Protein AF-A0A835W9N2-F1 (afdb_monomer_lite)

Foldseek 3Di:
DVVVVVVVVVPPPVVLVVLLVVLVVVLVVVVVCVVVDVDDDPVNVVNVVSNVVSVVSVVVPDDDDDDDDDDDDDDDDDDDDDDDDDDDDDDDDDDDDDDDDDDDDDDDDDPVVVVVVVVVVVVVVLVVLVQWFKKKWWKWFQLAQFQWADDDPPTHHVVVLLLVLCCVLVVDHSVQFPKDWQDIAGRLATAATIMIMTIHRDDDPQVCVQVSSCVRGDVRMGGPGMDTFASPDDSHPQFQKWKKKFKAQADCDDDPVCVQQHHYDNAAFPLVLLQLLQVLLAAWFQLQQLAWQDDDPNHGPPDRSIWHWHDWDWDDDDCVVGNSMIMTMTMTRDAHHLRVQSSVQVSRCSRNVVDGSCVNVVSRVCRPVDQQPPPNGGHHGDGHDNSRMYRYHTHGDCCRGPRVVNPDSPDDVVVVVVVVVVPPPVPVDDDD

Radius of gyration: 30.52 Å; chains: 1; bounding box: 77×86×74 Å

Sequence (432 aa):
MGLYLASLQRQASLRATVYSNAANIIATGLLGRWLYGERTGPSWLLGVCCILAGLTLITLASPPAAVAAAAAPAVAAAAGATAPAPPQQQAAKGAGQEVAAVEPAGGKAGKADQAAISFSRETAEGLGRLGKLSYRLVLAYDGTDYCGWQLQPAAPTVQAQLEVALGKVMREDRGVLGVRAAGRTDSGVHARGQVVQFNCDRELPVDKLAYKLNAVLPPDIRVLAVRRTAPDFSVTCSPIGKTYHYNITNSEANDPLRHRYAHHVRKPLDLGAMRAAAAALVGTHDFTQFSNIGEEGGRPRKRNPVKTLRRVDVLELDPSAFPGGVRIEVEGNGFLYKMVRHIAGVLVAVGERKLPPSIVSEMLEVGNNAPPGRHGTYRGYNVAPARGLTLHEVQYDPRVDDPTVLLYPELRHDEFGRLLESIPDALRSDEE

Organism: Chlamydomonas incerta (NCBI:txid51695)

Structure (mmCIF, N/CA/C/O backbone):
data_AF-A0A835W9N2-F1
#
_entry.id   AF-A0A835W9N2-F1
#
loop_
_atom_site.group_PDB
_atom_site.id
_atom_site.type_symbol
_atom_site.label_atom_id
_atom_site.label_alt_id
_atom_site.label_comp_id
_atom_site.label_asym_id
_atom_site.label_entity_id
_atom_site.label_seq_id
_atom_site.pdbx_PDB_ins_code
_atom_site.Cartn_x
_atom_site.Cartn_y
_atom_site.Cartn_z
_atom_site.occupancy
_atom_site.B_iso_or_equiv
_atom_site.auth_seq_id
_atom_site.auth_comp_id
_atom_site.auth_asym_id
_atom_site.auth_atom_id
_atom_site.pdbx_PDB_model_num
ATOM 1 N N . MET A 1 1 ? -6.820 -59.904 -18.186 1.00 42.59 1 MET A N 1
ATOM 2 C CA . MET A 1 1 ? -7.902 -59.176 -18.893 1.00 42.59 1 MET A CA 1
ATOM 3 C C . MET A 1 1 ? -9.122 -58.910 -18.004 1.00 42.59 1 MET A C 1
ATOM 5 O O . MET A 1 1 ? -9.534 -57.762 -17.918 1.00 42.59 1 MET A O 1
ATOM 9 N N . GLY A 1 2 ? -9.645 -59.903 -17.267 1.00 41.69 2 GLY A N 1
ATOM 10 C CA . GLY A 1 2 ? -10.805 -59.723 -16.370 1.00 41.69 2 GLY A CA 1
ATOM 11 C C . GLY A 1 2 ? -10.631 -58.690 -15.241 1.00 41.69 2 GLY A C 1
ATOM 12 O O . GLY A 1 2 ? -11.535 -57.901 -15.004 1.00 41.69 2 GLY A O 1
ATOM 13 N N . LEU A 1 3 ? -9.452 -58.602 -14.611 1.00 40.75 3 LEU A N 1
ATOM 14 C CA . LEU A 1 3 ? -9.162 -57.589 -13.576 1.00 40.75 3 LEU A CA 1
ATOM 15 C C . LEU A 1 3 ? -9.020 -56.159 -14.136 1.00 40.75 3 LEU A C 1
ATOM 17 O O . LEU A 1 3 ? -9.368 -55.194 -13.462 1.00 40.75 3 LEU A O 1
ATOM 21 N N . TYR A 1 4 ? -8.577 -56.023 -15.390 1.00 41.25 4 TYR A N 1
ATOM 22 C CA . TYR A 1 4 ? -8.485 -54.736 -16.091 1.00 41.25 4 TYR A CA 1
ATOM 23 C C . TYR A 1 4 ? -9.875 -54.239 -16.521 1.00 41.25 4 TYR A C 1
ATOM 25 O O . TYR A 1 4 ? -10.209 -53.070 -16.355 1.00 41.25 4 TYR A O 1
ATOM 33 N N . LEU A 1 5 ? -10.740 -55.156 -16.970 1.00 43.47 5 LEU A N 1
ATOM 34 C CA . LEU A 1 5 ? -12.139 -54.855 -17.283 1.00 43.47 5 LEU A CA 1
ATOM 35 C C . LEU A 1 5 ? -12.973 -54.560 -16.019 1.00 43.47 5 LEU A C 1
ATOM 37 O O . LEU A 1 5 ? -13.797 -53.649 -16.041 1.00 43.47 5 LEU A O 1
ATOM 41 N N . ALA A 1 6 ? -12.699 -55.236 -14.897 1.00 41.97 6 ALA A N 1
ATOM 42 C CA . ALA A 1 6 ? -13.319 -54.944 -13.600 1.00 41.97 6 ALA A CA 1
ATOM 43 C C . ALA A 1 6 ? -12.850 -53.601 -12.996 1.00 41.97 6 ALA A C 1
ATOM 45 O O . ALA A 1 6 ? -13.641 -52.893 -12.370 1.00 41.97 6 ALA A O 1
ATOM 46 N N . SER A 1 7 ? -11.591 -53.207 -13.232 1.00 43.22 7 SER A N 1
ATOM 47 C CA . SER A 1 7 ? -11.072 -51.866 -12.915 1.00 43.22 7 SER A CA 1
ATOM 48 C C . SER A 1 7 ? -11.791 -50.778 -13.723 1.00 43.22 7 SER A C 1
ATOM 50 O O . SER A 1 7 ? -12.186 -49.759 -13.158 1.00 43.22 7 SER A O 1
ATOM 52 N N . LEU A 1 8 ? -12.056 -51.030 -15.009 1.00 41.19 8 LEU A N 1
ATOM 53 C CA . LEU A 1 8 ? -12.802 -50.118 -15.880 1.00 41.19 8 LEU A CA 1
ATOM 54 C C . LEU A 1 8 ? -14.301 -50.026 -15.539 1.00 41.19 8 LEU A C 1
ATOM 56 O O . LEU A 1 8 ? -14.914 -49.000 -15.826 1.00 41.19 8 LEU A O 1
ATOM 60 N N . GLN A 1 9 ? -14.895 -51.060 -14.930 1.00 43.09 9 GLN A N 1
ATOM 61 C CA . GLN A 1 9 ? -16.282 -51.032 -14.437 1.00 43.09 9 GLN A CA 1
ATOM 62 C C . GLN A 1 9 ? -16.434 -50.312 -13.086 1.00 43.09 9 GLN A C 1
ATOM 64 O O . GLN A 1 9 ? -17.483 -49.723 -12.842 1.00 43.09 9 GLN A O 1
ATOM 69 N N . ARG A 1 10 ? -15.404 -50.295 -12.224 1.00 45.44 10 ARG A N 1
ATOM 70 C CA . ARG A 1 10 ? -15.431 -49.560 -10.938 1.00 45.44 10 ARG A CA 1
ATOM 71 C C . ARG A 1 10 ? -15.167 -48.059 -11.057 1.00 45.44 10 ARG A C 1
ATOM 73 O O . ARG A 1 10 ? -15.317 -47.345 -10.072 1.00 45.44 10 ARG A O 1
ATOM 80 N N . GLN A 1 11 ? -14.789 -47.568 -12.233 1.00 50.09 11 GLN A N 1
ATOM 81 C CA . GLN A 1 11 ? -14.437 -46.164 -12.430 1.00 50.09 11 GLN A CA 1
ATOM 82 C C . GLN A 1 11 ? -15.368 -45.476 -13.429 1.00 50.09 11 GLN A C 1
ATOM 84 O O . GLN A 1 11 ? -14.948 -44.994 -14.483 1.00 50.09 11 GLN A O 1
ATOM 89 N N . ALA A 1 12 ? -16.649 -45.380 -13.067 1.00 45.03 12 ALA A N 1
ATOM 90 C CA . ALA A 1 12 ? -17.573 -44.451 -13.719 1.00 45.03 12 ALA A CA 1
ATOM 91 C C . ALA A 1 12 ? -17.005 -43.014 -13.723 1.00 45.03 12 ALA A C 1
ATOM 93 O O . ALA A 1 12 ? -17.150 -42.294 -14.709 1.00 45.03 12 ALA A O 1
ATOM 94 N N . SER A 1 13 ? -16.254 -42.653 -12.674 1.00 51.69 13 SER A N 1
ATOM 95 C CA . SER A 1 13 ? -15.539 -41.383 -12.557 1.00 51.69 13 SER A CA 1
ATOM 96 C C . SER A 1 13 ? -14.442 -41.204 -13.608 1.00 51.69 13 SER A C 1
ATOM 98 O O . SER A 1 13 ? -14.423 -40.162 -14.250 1.00 51.69 13 SER A O 1
ATOM 100 N N . LEU A 1 14 ? -13.580 -42.201 -13.876 1.00 46.69 14 LEU A N 1
ATOM 101 C CA . LEU A 1 14 ? -12.542 -42.034 -14.907 1.00 46.69 14 LEU A CA 1
ATOM 102 C C . LEU A 1 14 ? -13.123 -41.960 -16.316 1.00 46.69 14 LEU A C 1
ATOM 104 O O . LEU A 1 14 ? -12.617 -41.191 -17.127 1.00 46.69 14 LEU A O 1
ATOM 108 N N . ARG A 1 15 ? -14.192 -42.706 -16.619 1.00 47.44 15 ARG A N 1
ATOM 109 C CA . ARG A 1 15 ? -14.871 -42.568 -17.917 1.00 47.44 15 ARG A CA 1
ATOM 110 C C . ARG A 1 15 ? -15.453 -41.165 -18.069 1.00 47.44 15 ARG A C 1
ATOM 112 O O . ARG A 1 15 ? -15.205 -40.532 -19.088 1.00 47.44 15 ARG A O 1
ATOM 119 N N . ALA A 1 16 ? -16.140 -40.652 -17.049 1.00 53.06 16 ALA A N 1
ATOM 120 C CA . ALA A 1 16 ? -16.676 -39.292 -17.054 1.00 53.06 16 ALA A CA 1
ATOM 121 C C . ALA A 1 16 ? -15.571 -38.228 -17.195 1.00 53.06 16 ALA A C 1
ATOM 123 O O . ALA A 1 16 ? -15.717 -37.301 -17.987 1.00 53.06 16 ALA A O 1
ATOM 124 N N . THR A 1 17 ? -14.434 -38.390 -16.511 1.00 51.31 17 THR A N 1
ATOM 125 C CA . THR A 1 17 ? -13.286 -37.479 -16.632 1.00 51.31 17 THR A CA 1
ATOM 126 C C . THR A 1 17 ? -12.654 -37.531 -18.022 1.00 51.31 17 THR A C 1
ATOM 128 O O . THR A 1 17 ? -12.345 -36.489 -18.594 1.00 51.31 17 THR A O 1
ATOM 131 N N . VAL A 1 18 ? -12.494 -38.722 -18.606 1.00 54.16 18 VAL A N 1
ATOM 132 C CA . VAL A 1 18 ? -11.939 -38.879 -19.959 1.00 54.16 18 VAL A CA 1
ATOM 133 C C . VAL A 1 18 ? -12.882 -38.284 -21.009 1.00 54.16 18 VAL A C 1
ATOM 135 O O . VAL A 1 18 ? -12.422 -37.535 -21.869 1.00 54.16 18 VAL A O 1
ATOM 138 N N . TYR A 1 19 ? -14.192 -38.530 -20.911 1.00 51.34 19 TYR A N 1
ATOM 139 C CA . TYR A 1 19 ? -15.178 -37.934 -21.819 1.00 51.34 19 TYR A CA 1
ATOM 140 C C . TYR A 1 19 ? -15.285 -36.412 -21.650 1.00 51.34 19 TYR A C 1
ATOM 142 O O . TYR A 1 19 ? -15.344 -35.701 -22.650 1.00 51.34 19 TYR A O 1
ATOM 150 N N . SER A 1 20 ? -15.225 -35.895 -20.418 1.00 54.41 20 SER A N 1
ATOM 151 C CA . SER A 1 20 ? -15.213 -34.451 -20.146 1.00 54.41 20 SER A CA 1
ATOM 152 C C . SER A 1 20 ? -13.971 -33.772 -20.714 1.00 54.41 20 SER A C 1
ATOM 154 O O . SER A 1 20 ? -14.071 -32.692 -21.292 1.00 54.41 20 SER A O 1
ATOM 156 N N . ASN A 1 21 ? -12.798 -34.386 -20.562 1.00 53.28 21 ASN A N 1
ATOM 157 C CA . ASN A 1 21 ? -11.558 -33.820 -21.082 1.00 53.28 21 ASN A CA 1
ATOM 158 C C . ASN A 1 21 ? -11.539 -33.853 -22.613 1.00 53.28 21 ASN A C 1
ATOM 160 O O . ASN A 1 21 ? -11.163 -32.862 -23.233 1.00 53.28 21 ASN A O 1
ATOM 164 N N . ALA A 1 22 ? -12.015 -34.938 -23.232 1.00 56.91 22 ALA A N 1
ATOM 165 C CA . ALA A 1 22 ? -12.155 -35.017 -24.683 1.00 56.91 22 ALA A CA 1
ATOM 166 C C . ALA A 1 22 ? -13.145 -33.966 -25.224 1.00 56.91 22 ALA A C 1
ATOM 168 O O . ALA A 1 22 ? -12.832 -33.275 -26.193 1.00 56.91 22 ALA A O 1
ATOM 169 N N . ALA A 1 23 ? -14.295 -33.784 -24.565 1.00 55.50 23 ALA A N 1
ATOM 170 C CA . ALA A 1 23 ? -15.282 -32.769 -24.933 1.00 55.50 23 ALA A CA 1
ATOM 171 C C . ALA A 1 23 ? -14.724 -31.342 -24.797 1.00 55.50 23 ALA A C 1
ATOM 173 O O . ALA A 1 23 ? -14.894 -30.535 -25.709 1.00 55.50 23 ALA A O 1
ATOM 174 N N . ASN A 1 24 ? -13.989 -31.047 -23.718 1.00 57.00 24 ASN A N 1
ATOM 175 C CA . ASN A 1 24 ? -13.347 -29.746 -23.519 1.00 57.00 24 ASN A CA 1
ATOM 176 C C . ASN A 1 24 ? -12.262 -29.463 -24.565 1.00 57.00 24 ASN A C 1
ATOM 178 O O . ASN A 1 24 ? -12.167 -28.339 -25.055 1.00 57.00 24 ASN A O 1
ATOM 182 N N . ILE A 1 25 ? -11.469 -30.465 -24.955 1.00 59.12 25 ILE A N 1
ATOM 183 C CA . ILE A 1 25 ? -10.442 -30.311 -25.997 1.00 59.12 25 ILE A CA 1
ATOM 184 C C . ILE A 1 25 ? -11.090 -30.002 -27.353 1.00 59.12 25 ILE A C 1
ATOM 186 O O . ILE A 1 25 ? -10.661 -29.074 -28.040 1.00 59.12 25 ILE A O 1
ATOM 190 N N . ILE A 1 26 ? -12.157 -30.720 -27.717 1.00 59.38 26 ILE A N 1
ATOM 191 C CA . ILE A 1 26 ? -12.891 -30.489 -28.970 1.00 59.38 26 ILE A CA 1
ATOM 192 C C . ILE A 1 26 ? -13.556 -29.104 -28.960 1.00 59.38 26 ILE A C 1
ATOM 194 O O . ILE A 1 26 ? -13.438 -28.359 -29.932 1.00 59.38 26 ILE A O 1
ATOM 198 N N . ALA A 1 27 ? -14.189 -28.721 -27.848 1.00 55.53 27 ALA A N 1
ATOM 199 C CA . ALA A 1 27 ? -14.813 -27.412 -27.675 1.00 55.53 27 ALA A CA 1
ATOM 200 C C . ALA A 1 27 ? -13.804 -26.260 -27.782 1.00 55.53 27 ALA A C 1
ATOM 202 O O . ALA A 1 27 ? -14.057 -25.278 -28.477 1.00 55.53 27 ALA A O 1
ATOM 203 N N . THR A 1 28 ? -12.633 -26.403 -27.156 1.00 59.59 28 THR A N 1
ATOM 204 C CA . THR A 1 28 ? -11.566 -25.390 -27.206 1.00 59.59 28 THR A CA 1
ATOM 205 C C . THR A 1 28 ? -10.985 -25.275 -28.617 1.00 59.59 28 THR A C 1
ATOM 207 O O . THR A 1 28 ? -10.713 -24.172 -29.085 1.00 59.59 28 THR A O 1
ATOM 210 N N . GLY A 1 29 ? -10.862 -26.396 -29.339 1.00 62.28 29 GLY A N 1
ATOM 211 C CA . GLY A 1 29 ? -10.430 -26.409 -30.738 1.00 62.28 29 GLY A CA 1
ATOM 212 C C . GLY A 1 29 ? -11.422 -25.732 -31.692 1.00 62.28 29 GLY A C 1
ATOM 213 O O . GLY A 1 29 ? -11.007 -24.987 -32.579 1.00 62.28 29 GLY A O 1
ATOM 214 N N . LEU A 1 30 ? -12.727 -25.942 -31.495 1.00 59.47 30 LEU A N 1
ATOM 215 C CA . LEU A 1 30 ? -13.782 -25.296 -32.287 1.00 59.47 30 LEU A CA 1
ATOM 216 C C . LEU A 1 30 ? -13.914 -23.799 -31.963 1.00 59.47 30 LEU A C 1
ATOM 218 O O . LEU A 1 30 ? -14.073 -22.992 -32.878 1.00 59.47 30 LEU A O 1
ATOM 222 N N . LEU A 1 31 ? -13.777 -23.415 -30.688 1.00 55.16 31 LEU A N 1
ATOM 223 C CA . LEU A 1 31 ? -13.778 -22.014 -30.255 1.00 55.16 31 LEU A CA 1
ATOM 224 C C . LEU A 1 31 ? -12.550 -21.258 -30.782 1.00 55.16 31 LEU A C 1
ATOM 226 O O . LEU A 1 31 ? -12.673 -20.121 -31.231 1.00 55.16 31 LEU A O 1
ATOM 230 N N . GLY A 1 32 ? -11.381 -21.907 -30.796 1.00 54.41 32 GLY A N 1
ATOM 231 C CA . GLY A 1 32 ? -10.171 -21.372 -31.418 1.00 54.41 32 GLY A CA 1
ATOM 232 C C . GLY A 1 32 ? -10.357 -21.122 -32.916 1.00 54.41 32 GLY A C 1
ATOM 233 O O . GLY A 1 32 ? -10.083 -20.025 -33.389 1.00 54.41 32 GLY A O 1
ATOM 234 N N . ARG A 1 33 ? -10.905 -22.086 -33.668 1.00 58.56 33 ARG A N 1
ATOM 235 C CA . ARG A 1 33 ? -11.183 -21.901 -35.108 1.00 58.56 33 ARG A CA 1
ATOM 236 C C . ARG A 1 33 ? -12.171 -20.763 -35.391 1.00 58.56 33 ARG A C 1
ATOM 238 O O . ARG A 1 33 ? -12.000 -20.052 -36.377 1.00 58.56 33 ARG A O 1
ATOM 245 N N . TRP A 1 34 ? -13.150 -20.546 -34.509 1.00 54.38 34 TRP A N 1
ATOM 246 C CA . TRP A 1 34 ? -14.083 -19.418 -34.606 1.00 54.38 34 TRP A CA 1
ATOM 247 C C . TRP A 1 34 ? -13.412 -18.067 -34.307 1.00 54.38 34 TRP A C 1
ATOM 249 O O . TRP A 1 34 ? -13.552 -17.134 -35.096 1.00 54.38 34 TRP A O 1
ATOM 259 N N . LEU A 1 35 ? -12.630 -17.971 -33.222 1.00 49.16 35 LEU A N 1
ATOM 260 C CA . LEU A 1 35 ? -11.910 -16.745 -32.838 1.00 49.16 35 LEU A CA 1
ATOM 261 C C . LEU A 1 35 ? -10.845 -16.329 -33.864 1.00 49.16 35 LEU A C 1
ATOM 263 O O . LEU A 1 35 ? -10.569 -15.141 -34.005 1.00 49.16 35 LEU A O 1
ATOM 267 N N . TYR A 1 36 ? -10.275 -17.290 -34.598 1.00 53.25 36 TYR A N 1
ATOM 268 C CA . TYR A 1 36 ? -9.237 -17.054 -35.606 1.00 53.25 36 TYR A CA 1
ATOM 269 C C . TYR A 1 36 ? -9.745 -17.083 -37.063 1.00 53.25 36 TYR A C 1
ATOM 271 O O . TYR A 1 36 ? -8.944 -17.152 -37.991 1.00 53.25 36 TYR A O 1
ATOM 279 N N . GLY A 1 37 ? -11.060 -16.946 -37.281 1.00 50.47 37 GLY A N 1
ATOM 280 C CA . GLY A 1 37 ? -11.614 -16.503 -38.569 1.00 50.47 37 GLY A CA 1
ATOM 281 C C . GLY A 1 37 ? -12.065 -17.583 -39.560 1.00 50.47 37 GLY A C 1
ATOM 282 O O . GLY A 1 37 ? -12.486 -17.234 -40.665 1.00 50.47 37 GLY A O 1
ATOM 283 N N . GLU A 1 38 ? -12.074 -18.871 -39.200 1.00 55.03 38 GLU A N 1
ATOM 284 C CA . GLU A 1 38 ? -12.680 -19.912 -40.047 1.00 55.03 38 GLU A CA 1
ATOM 285 C C . GLU A 1 38 ? -14.218 -19.881 -39.902 1.00 55.03 38 GLU A C 1
ATOM 287 O O . GLU A 1 38 ? -14.816 -20.612 -39.111 1.00 55.03 38 GLU A O 1
ATOM 292 N N . ARG A 1 39 ? -14.898 -19.005 -40.657 1.00 55.22 39 ARG A N 1
ATOM 293 C CA . ARG A 1 39 ? -16.373 -18.944 -40.693 1.00 55.22 39 ARG A CA 1
ATOM 294 C C . ARG A 1 39 ? -16.957 -20.218 -41.310 1.00 55.22 39 ARG A C 1
ATOM 296 O O . ARG A 1 39 ? -17.025 -20.318 -42.531 1.00 55.22 39 ARG A O 1
ATOM 303 N N . THR A 1 40 ? -17.472 -21.145 -40.499 1.00 53.12 40 THR A N 1
ATOM 304 C CA . THR A 1 40 ? -18.333 -22.228 -41.011 1.00 53.12 40 THR A CA 1
ATOM 305 C C . THR A 1 40 ? -19.506 -22.580 -40.083 1.00 53.12 40 THR A C 1
ATOM 307 O O . THR A 1 40 ? -19.322 -23.102 -38.988 1.00 53.12 40 THR A O 1
ATOM 310 N N . GLY A 1 41 ? -20.722 -22.319 -40.588 1.00 60.88 41 GLY A N 1
ATOM 311 C CA . GLY A 1 41 ? -21.936 -23.140 -40.434 1.00 60.88 41 GLY A CA 1
ATOM 312 C C . GLY A 1 41 ? -22.543 -23.391 -39.037 1.00 60.88 41 GLY A C 1
ATOM 313 O O . GLY A 1 41 ? -21.978 -23.024 -38.011 1.00 60.88 41 GLY A O 1
ATOM 314 N N . PRO A 1 42 ? -23.713 -24.066 -38.974 1.00 56.12 42 PRO A N 1
ATOM 315 C CA . PRO A 1 42 ? -24.430 -24.406 -37.729 1.00 56.12 42 PRO A CA 1
ATOM 316 C C . PRO A 1 42 ? -23.659 -25.345 -36.773 1.00 56.12 42 PRO A C 1
ATOM 318 O O . PRO A 1 42 ? -24.151 -25.693 -35.702 1.00 56.12 42 PRO A O 1
ATOM 321 N N . SER A 1 43 ? -22.426 -25.719 -37.115 1.00 52.50 43 SER A N 1
ATOM 322 C CA . SER A 1 43 ? -21.473 -26.506 -36.325 1.00 52.50 43 SER A CA 1
ATOM 323 C C . SER A 1 43 ? -21.125 -25.906 -34.955 1.00 52.50 43 SER A C 1
ATOM 325 O O . SER A 1 43 ? -20.744 -26.652 -34.053 1.00 52.50 43 SER A O 1
ATOM 327 N N . TRP A 1 44 ? -21.285 -24.593 -34.751 1.00 57.69 44 TRP A N 1
ATOM 328 C CA . TRP A 1 44 ? -21.032 -23.964 -33.446 1.00 57.69 44 TRP A CA 1
ATOM 329 C C . TRP A 1 44 ? -22.085 -24.344 -32.388 1.00 57.69 44 TRP A C 1
ATOM 331 O O . TRP A 1 44 ? -21.736 -24.550 -31.225 1.00 57.69 44 TRP A O 1
ATOM 341 N N . LEU A 1 45 ? -23.350 -24.529 -32.793 1.00 57.09 45 LEU A N 1
ATOM 342 C CA . LEU A 1 45 ? -24.433 -24.980 -31.907 1.00 57.09 45 LEU A CA 1
ATOM 343 C C . LEU A 1 45 ? -24.172 -26.401 -31.398 1.00 57.09 45 LEU A C 1
ATOM 345 O O . LEU A 1 45 ? -24.373 -26.679 -30.220 1.00 57.09 45 LEU A O 1
ATOM 349 N N . LEU A 1 46 ? -23.631 -27.273 -32.254 1.00 57.41 46 LEU A N 1
ATOM 350 C CA . LEU A 1 46 ? -23.175 -28.612 -31.866 1.00 57.41 46 LEU A CA 1
ATOM 351 C C . LEU A 1 46 ? -22.062 -28.554 -30.810 1.00 57.41 46 LEU A C 1
ATOM 353 O O . LEU A 1 46 ? -22.099 -29.316 -29.846 1.00 57.41 46 LEU A O 1
ATOM 357 N N . GLY A 1 47 ? -21.115 -27.619 -30.938 1.00 55.91 47 GLY A N 1
ATOM 358 C CA . GLY A 1 47 ? -20.071 -27.394 -29.934 1.00 55.91 47 GLY A CA 1
ATOM 359 C C . GLY A 1 47 ? -20.635 -26.982 -28.570 1.00 55.91 47 GLY A C 1
ATOM 360 O O . GLY A 1 47 ? -20.264 -27.562 -27.550 1.00 55.91 47 GLY A O 1
ATOM 361 N N . VAL A 1 48 ? -21.583 -26.041 -28.546 1.00 57.72 48 VAL A N 1
ATOM 362 C CA . VAL A 1 48 ? -22.238 -25.576 -27.309 1.00 57.72 48 VAL A CA 1
ATOM 363 C C . VAL A 1 48 ? -23.090 -26.680 -26.671 1.00 57.72 48 VAL A C 1
ATOM 365 O O . VAL A 1 48 ? -23.009 -26.896 -25.461 1.00 57.72 48 VAL A O 1
ATOM 368 N N . CYS A 1 49 ? -23.848 -27.439 -27.468 1.00 59.38 49 CYS A N 1
ATOM 369 C CA . CYS A 1 49 ? -24.631 -28.573 -26.974 1.00 59.38 49 CYS A CA 1
ATOM 370 C C . CYS A 1 49 ? -23.746 -29.667 -26.353 1.00 59.38 49 CYS A C 1
ATOM 372 O O . CYS A 1 49 ? -24.108 -30.219 -25.314 1.00 59.38 49 CYS A O 1
ATOM 374 N N . CYS A 1 50 ? -22.567 -29.940 -26.922 1.00 54.28 50 CYS A N 1
ATOM 375 C CA . CYS A 1 50 ? -21.611 -30.899 -26.361 1.00 54.28 50 CYS A CA 1
ATOM 376 C C . CYS A 1 50 ? -21.035 -30.448 -25.006 1.00 54.28 50 CYS A C 1
ATOM 378 O O . CYS A 1 50 ? -20.863 -31.279 -24.114 1.00 54.28 50 CYS A O 1
ATOM 380 N N . ILE A 1 51 ? -20.783 -29.146 -24.818 1.00 56.53 51 ILE A N 1
ATOM 381 C CA . ILE A 1 51 ? -20.312 -28.586 -23.537 1.00 56.53 51 ILE A CA 1
ATOM 382 C C . ILE A 1 51 ? -21.395 -28.728 -22.461 1.00 56.53 51 ILE A C 1
ATOM 384 O O . ILE A 1 51 ? -21.125 -29.201 -21.355 1.00 56.53 51 ILE A O 1
ATOM 388 N N . LEU A 1 52 ? -22.636 -28.362 -22.795 1.00 56.78 52 LEU A N 1
ATOM 389 C CA . LEU A 1 52 ? -23.764 -28.430 -21.864 1.00 56.78 52 LEU A CA 1
ATOM 390 C C . LEU A 1 52 ? -24.105 -29.875 -21.474 1.00 56.78 52 LEU A C 1
ATOM 392 O O . LEU A 1 52 ? -24.360 -30.136 -20.297 1.00 56.78 52 LEU A O 1
ATOM 396 N N . ALA A 1 53 ? -24.033 -30.816 -22.421 1.00 55.59 53 ALA A N 1
ATOM 397 C CA . ALA A 1 53 ? -24.206 -32.247 -22.162 1.00 55.59 53 ALA A CA 1
ATOM 398 C C . ALA A 1 53 ? -23.079 -32.827 -21.282 1.00 55.59 53 ALA A C 1
ATOM 400 O O . ALA A 1 53 ? -23.333 -33.645 -20.396 1.00 55.59 53 ALA A O 1
ATOM 401 N N . GLY A 1 54 ? -21.835 -32.371 -21.473 1.00 53.25 54 GLY A N 1
ATOM 402 C CA . GLY A 1 54 ? -20.699 -32.750 -20.628 1.00 53.25 54 GLY A CA 1
ATOM 403 C C . GLY A 1 54 ? -20.857 -32.288 -19.175 1.00 53.25 54 GLY A C 1
ATOM 404 O O . GLY A 1 54 ? -20.658 -33.073 -18.250 1.00 53.25 54 GLY A O 1
ATOM 405 N N . LEU A 1 55 ? -21.292 -31.042 -18.963 1.00 52.28 55 LEU A N 1
ATOM 406 C CA . LEU A 1 55 ? -21.522 -30.467 -17.629 1.00 52.28 55 LEU A CA 1
ATOM 407 C C . LEU A 1 55 ? -22.677 -31.140 -16.868 1.00 52.28 55 LEU A C 1
ATOM 409 O O . LEU A 1 55 ? -22.580 -31.343 -15.653 1.00 52.28 55 LEU A O 1
ATOM 413 N N . THR A 1 56 ? -23.746 -31.534 -17.568 1.00 50.91 56 THR A N 1
ATOM 414 C CA . THR A 1 56 ? -24.882 -32.259 -16.964 1.00 50.91 56 THR A CA 1
ATOM 415 C C . THR A 1 56 ? -24.519 -33.690 -16.565 1.00 50.91 56 THR A C 1
ATOM 417 O O . THR A 1 56 ? -24.945 -34.168 -15.516 1.00 50.91 56 THR A O 1
ATOM 420 N N . LEU A 1 57 ? -23.663 -34.372 -17.332 1.00 50.94 57 LEU A N 1
ATOM 421 C CA . LEU A 1 57 ? -23.171 -35.706 -16.967 1.00 50.94 57 LEU A CA 1
ATOM 422 C C . LEU A 1 57 ? -22.236 -35.688 -15.742 1.00 50.94 57 LEU A C 1
ATOM 424 O O . LEU A 1 57 ? -22.276 -36.615 -14.936 1.00 50.94 57 LEU A O 1
ATOM 428 N N . ILE A 1 58 ? -21.432 -34.633 -15.556 1.00 52.00 58 ILE A N 1
ATOM 429 C CA . ILE A 1 58 ? -20.525 -34.480 -14.397 1.00 52.00 58 ILE A CA 1
ATOM 430 C C . ILE A 1 58 ? -21.304 -34.245 -13.097 1.00 52.00 58 ILE A C 1
ATOM 432 O O . ILE A 1 58 ? -20.961 -34.793 -12.046 1.00 52.00 58 ILE A O 1
ATOM 436 N N . THR A 1 59 ? -22.369 -33.448 -13.175 1.00 49.91 59 THR A N 1
ATOM 437 C CA . THR A 1 59 ? -23.234 -33.137 -12.029 1.00 49.91 59 THR A CA 1
ATOM 438 C C . THR A 1 59 ? -24.079 -34.336 -11.604 1.00 49.91 59 THR A C 1
ATOM 440 O O . THR A 1 59 ? -24.244 -34.557 -10.409 1.00 49.91 59 THR A O 1
ATOM 443 N N . LEU A 1 60 ? -24.530 -35.169 -12.547 1.00 49.75 60 LEU A N 1
ATOM 444 C CA . LEU A 1 60 ? -25.270 -36.402 -12.244 1.00 49.75 60 LEU A CA 1
ATOM 445 C C . LEU A 1 60 ? -24.379 -37.557 -11.742 1.00 49.75 60 LEU A C 1
ATOM 447 O O . LEU A 1 60 ? -24.884 -38.472 -11.094 1.00 49.75 60 LEU A O 1
ATOM 451 N N . ALA A 1 61 ? -23.069 -37.535 -12.018 1.00 46.94 61 ALA A N 1
ATOM 452 C CA . ALA A 1 61 ? -22.138 -38.613 -11.662 1.00 46.94 61 ALA A CA 1
ATOM 453 C C . ALA A 1 61 ? -21.401 -38.424 -10.316 1.00 46.94 61 ALA A C 1
ATOM 455 O O . ALA A 1 61 ? -20.625 -39.300 -9.925 1.00 46.94 61 ALA A O 1
ATOM 456 N N . SER A 1 62 ? -21.617 -37.313 -9.603 1.00 38.56 62 SER A N 1
ATOM 457 C CA . SER A 1 62 ? -20.901 -36.995 -8.355 1.00 38.56 62 SER A CA 1
ATOM 458 C C . SER A 1 62 ? -21.774 -37.269 -7.114 1.00 38.56 62 SER A C 1
ATOM 460 O O . SER A 1 62 ? -22.820 -36.638 -6.978 1.00 38.56 62 SER A O 1
ATOM 462 N N . PRO A 1 63 ? -21.392 -38.172 -6.183 1.00 36.84 63 PRO A N 1
ATOM 463 C CA . PRO A 1 63 ? -22.119 -38.356 -4.923 1.00 36.84 63 PRO A CA 1
ATOM 464 C C . PRO A 1 63 ? -21.782 -37.250 -3.895 1.00 36.84 63 PRO A C 1
ATOM 466 O O . PRO A 1 63 ? -20.695 -36.669 -3.962 1.00 36.84 63 PRO A O 1
ATOM 469 N N . PRO A 1 64 ? -22.677 -36.950 -2.927 1.00 38.62 64 PRO A N 1
ATOM 470 C CA . PRO A 1 64 ? -22.461 -35.889 -1.943 1.00 38.62 64 PRO A CA 1
ATOM 471 C C . PRO A 1 64 ? -21.358 -36.258 -0.934 1.00 38.62 64 PRO A C 1
ATOM 473 O O . PRO A 1 64 ? -21.227 -37.408 -0.518 1.00 38.62 64 PRO A O 1
ATOM 476 N N . ALA A 1 65 ? -20.549 -35.260 -0.566 1.00 42.25 65 ALA A N 1
ATOM 477 C CA . ALA A 1 65 ? -19.316 -35.395 0.209 1.00 42.25 65 ALA A CA 1
ATOM 478 C C . ALA A 1 65 ? -19.520 -35.876 1.661 1.00 42.25 65 ALA A C 1
ATOM 480 O O . ALA A 1 65 ? -20.453 -35.449 2.340 1.00 42.25 65 ALA A O 1
ATOM 481 N N . ALA A 1 66 ? -18.573 -36.679 2.165 1.00 29.02 66 ALA A N 1
ATOM 482 C CA . ALA A 1 66 ? -18.432 -37.007 3.584 1.00 29.02 66 ALA A CA 1
ATOM 483 C C . ALA A 1 66 ? -16.961 -36.939 4.049 1.00 29.02 66 ALA A C 1
ATOM 485 O O . ALA A 1 66 ? -16.033 -37.315 3.337 1.00 29.02 66 ALA A O 1
ATOM 486 N N . VAL A 1 67 ? -16.813 -36.418 5.264 1.00 38.03 67 VAL A N 1
ATOM 487 C CA . VAL A 1 67 ? -15.624 -36.062 6.058 1.00 38.03 67 VAL A CA 1
ATOM 488 C C . VAL A 1 67 ? -14.753 -37.272 6.442 1.00 38.03 67 VAL A C 1
ATOM 490 O O . VAL A 1 67 ? -15.312 -38.272 6.876 1.00 38.03 67 VAL A O 1
ATOM 493 N N . ALA A 1 68 ? -13.411 -37.150 6.415 1.00 27.92 68 ALA A N 1
ATOM 494 C CA . ALA A 1 68 ? -12.495 -37.836 7.353 1.00 27.92 68 ALA A CA 1
ATOM 495 C C . ALA A 1 68 ? -11.028 -37.355 7.242 1.00 27.92 68 ALA A C 1
ATOM 497 O O . ALA A 1 68 ? -10.500 -37.148 6.153 1.00 27.92 68 ALA A O 1
ATOM 498 N N . ALA A 1 69 ? -10.384 -37.217 8.402 1.00 31.88 69 ALA A N 1
ATOM 499 C CA . ALA A 1 69 ? -9.002 -36.801 8.636 1.00 31.88 69 ALA A CA 1
ATOM 500 C C . ALA A 1 69 ? -7.999 -37.977 8.649 1.00 31.88 69 ALA A C 1
ATOM 502 O O . ALA A 1 69 ? -8.364 -39.072 9.065 1.00 31.88 69 ALA A O 1
ATOM 503 N N . ALA A 1 70 ? -6.731 -37.721 8.291 1.00 27.42 70 ALA A N 1
ATOM 504 C CA . ALA A 1 70 ? -5.525 -38.476 8.698 1.00 27.42 70 ALA A CA 1
ATOM 505 C C . ALA A 1 70 ? -4.271 -37.690 8.233 1.00 27.42 70 ALA A C 1
ATOM 507 O O . ALA A 1 70 ? -4.125 -37.420 7.047 1.00 27.42 70 ALA A O 1
ATOM 508 N N . ALA A 1 71 ? -3.511 -37.048 9.127 1.00 26.53 71 ALA A N 1
ATOM 509 C CA . ALA A 1 71 ? -2.360 -37.576 9.881 1.00 26.53 71 ALA A CA 1
ATOM 510 C C . ALA A 1 71 ? -1.081 -37.798 9.034 1.00 26.53 71 ALA A C 1
ATOM 512 O O . ALA A 1 71 ? -1.013 -38.687 8.192 1.00 26.53 71 ALA A O 1
ATOM 513 N N . ALA A 1 72 ? -0.062 -36.974 9.308 1.00 25.72 72 ALA A N 1
ATOM 514 C CA . ALA A 1 72 ? 1.316 -37.087 8.817 1.00 25.72 72 ALA A CA 1
ATOM 515 C C . ALA A 1 72 ? 2.121 -38.166 9.576 1.00 25.72 72 ALA A C 1
ATOM 517 O O . ALA A 1 72 ? 1.696 -38.616 10.643 1.00 25.72 72 ALA A O 1
ATOM 518 N N . PRO A 1 73 ? 3.348 -38.476 9.113 1.00 31.00 73 PRO A N 1
ATOM 519 C CA . PRO A 1 73 ? 4.486 -38.253 10.007 1.00 31.00 73 PRO A CA 1
ATOM 520 C C . PRO A 1 73 ? 5.705 -37.589 9.344 1.00 31.00 73 PRO A C 1
ATOM 522 O O . PRO A 1 73 ? 5.893 -37.601 8.129 1.00 31.00 73 PRO A O 1
ATOM 525 N N . ALA A 1 74 ? 6.521 -36.995 10.216 1.00 25.86 74 ALA A N 1
ATOM 526 C CA . ALA A 1 74 ? 7.749 -36.255 9.955 1.00 25.86 74 ALA A CA 1
ATOM 527 C C . ALA A 1 74 ? 8.992 -37.166 9.889 1.00 25.86 74 ALA A C 1
ATOM 529 O O . ALA A 1 74 ? 8.996 -38.240 10.487 1.00 25.86 74 ALA A O 1
ATOM 530 N N . VAL A 1 75 ? 10.082 -36.677 9.279 1.00 26.64 75 VAL A N 1
ATOM 531 C CA . VAL A 1 75 ? 11.464 -37.131 9.538 1.00 26.64 75 VAL A CA 1
ATOM 532 C C . VAL A 1 75 ? 12.394 -35.913 9.588 1.00 26.64 75 VAL A C 1
ATOM 534 O O . VAL A 1 75 ? 12.220 -34.948 8.846 1.00 26.64 75 VAL A O 1
ATOM 537 N N . ALA A 1 76 ? 13.336 -35.965 10.529 1.00 26.70 76 ALA A N 1
ATOM 538 C CA . ALA A 1 76 ? 14.164 -34.883 11.036 1.00 26.70 76 ALA A CA 1
ATOM 539 C C . ALA A 1 76 ? 15.562 -34.752 10.388 1.00 26.70 76 ALA A C 1
ATOM 541 O O . ALA A 1 76 ? 16.097 -35.684 9.798 1.00 26.70 76 ALA A O 1
ATOM 542 N N . ALA A 1 77 ? 16.101 -33.545 10.589 1.00 25.89 77 ALA A N 1
ATOM 543 C CA . ALA A 1 77 ? 17.461 -32.991 10.547 1.00 25.89 77 ALA A CA 1
ATOM 544 C C . ALA A 1 77 ? 18.719 -33.880 10.391 1.00 25.89 77 ALA A C 1
ATOM 546 O O . ALA A 1 77 ? 18.884 -34.886 11.072 1.00 25.89 77 ALA A O 1
ATOM 547 N N . ALA A 1 78 ? 19.713 -33.318 9.683 1.00 24.95 78 ALA A N 1
ATOM 548 C CA . ALA A 1 78 ? 21.132 -33.331 10.067 1.00 24.95 78 ALA A CA 1
ATOM 549 C C . ALA A 1 78 ? 21.868 -32.109 9.469 1.00 24.95 78 ALA A C 1
ATOM 551 O O . ALA A 1 78 ? 21.515 -31.617 8.400 1.00 24.95 78 ALA A O 1
ATOM 552 N N . ALA A 1 79 ? 22.859 -31.602 10.204 1.00 24.55 79 ALA A N 1
ATOM 553 C CA . ALA A 1 79 ? 23.533 -30.318 10.030 1.00 24.55 79 ALA A CA 1
ATOM 554 C C . ALA A 1 79 ? 24.959 -30.435 9.451 1.00 24.55 79 ALA A C 1
ATOM 556 O O . ALA A 1 79 ? 25.609 -31.459 9.624 1.00 24.55 79 ALA A O 1
ATOM 557 N N . GLY A 1 80 ? 25.462 -29.312 8.914 1.00 22.55 80 GLY A N 1
ATOM 558 C CA . GLY A 1 80 ? 26.856 -28.865 9.069 1.00 22.55 80 GLY A CA 1
ATOM 559 C C . GLY A 1 80 ? 27.855 -29.195 7.952 1.00 22.55 80 GLY A C 1
ATOM 560 O O . GLY A 1 80 ? 28.202 -30.351 7.764 1.00 22.55 80 GLY A O 1
ATOM 561 N N . ALA A 1 81 ? 28.395 -28.159 7.292 1.00 2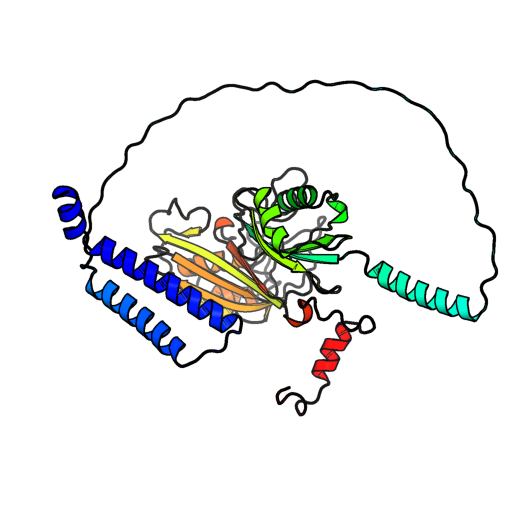5.34 81 ALA A N 1
ATOM 562 C CA . ALA A 1 81 ? 29.842 -27.915 7.140 1.00 25.34 81 ALA A CA 1
ATOM 563 C C . ALA A 1 81 ? 30.130 -26.681 6.254 1.00 25.34 81 ALA A C 1
ATOM 565 O O . ALA A 1 81 ? 29.408 -26.361 5.316 1.00 25.34 81 ALA A O 1
ATOM 566 N N . THR A 1 82 ? 31.198 -25.986 6.629 1.00 24.88 82 THR A N 1
ATOM 567 C CA . THR A 1 82 ? 31.723 -24.677 6.215 1.00 24.88 82 THR A CA 1
ATOM 568 C C . THR A 1 82 ? 32.484 -24.641 4.876 1.00 24.88 82 THR A C 1
ATOM 570 O O . THR A 1 82 ? 32.945 -25.660 4.376 1.00 24.88 82 THR A O 1
ATOM 573 N N . ALA A 1 83 ? 32.630 -23.415 4.350 1.00 26.59 83 ALA A N 1
ATOM 574 C CA . ALA A 1 83 ? 33.261 -22.994 3.087 1.00 26.59 83 ALA A CA 1
ATOM 575 C C . ALA A 1 83 ? 34.773 -23.293 2.935 1.00 26.59 83 ALA A C 1
ATOM 577 O O . ALA A 1 83 ? 35.448 -23.604 3.917 1.00 26.59 83 ALA A O 1
ATOM 578 N N . PRO A 1 84 ? 35.331 -23.074 1.722 1.00 26.98 84 PRO A N 1
ATOM 579 C CA . PRO A 1 84 ? 36.285 -21.962 1.585 1.00 26.98 84 PRO A CA 1
ATOM 580 C C . PRO A 1 84 ? 36.176 -21.136 0.279 1.00 26.98 84 PRO A C 1
ATOM 582 O O . PRO A 1 84 ? 35.556 -21.532 -0.705 1.00 26.98 84 PRO A O 1
ATOM 585 N N . ALA A 1 85 ? 36.790 -19.949 0.327 1.00 28.42 85 ALA A N 1
ATOM 586 C CA . ALA A 1 85 ? 36.832 -18.883 -0.680 1.00 28.42 85 ALA A CA 1
ATOM 587 C C . ALA A 1 85 ? 37.764 -19.164 -1.889 1.00 28.42 85 ALA A C 1
ATOM 589 O O . ALA A 1 85 ? 38.682 -19.976 -1.765 1.00 28.42 85 ALA A O 1
ATOM 590 N N . PRO A 1 86 ? 37.594 -18.460 -3.031 1.00 28.55 86 PRO A N 1
ATOM 591 C CA . PRO A 1 86 ? 38.489 -18.560 -4.185 1.00 28.55 86 PRO A CA 1
ATOM 592 C C . PRO A 1 86 ? 39.648 -17.532 -4.156 1.00 28.55 86 PRO A C 1
ATOM 594 O O . PRO A 1 86 ? 39.558 -16.516 -3.461 1.00 28.55 86 PRO A O 1
ATOM 597 N N . PRO A 1 87 ? 40.743 -17.784 -4.905 1.00 27.31 87 PRO A N 1
ATOM 598 C CA . PRO A 1 87 ? 42.012 -17.074 -4.764 1.00 27.31 87 PRO A CA 1
ATOM 599 C C . PRO A 1 87 ? 42.126 -15.787 -5.597 1.00 27.31 87 PRO A C 1
ATOM 601 O O . PRO A 1 87 ? 41.471 -15.601 -6.620 1.00 27.31 87 PRO A O 1
ATOM 604 N N . GLN A 1 88 ? 43.039 -14.926 -5.139 1.00 24.50 88 GLN A N 1
ATOM 605 C CA . GLN A 1 88 ? 43.560 -13.732 -5.806 1.00 24.50 88 GLN A CA 1
ATOM 606 C C . GLN A 1 88 ? 44.497 -14.090 -6.976 1.00 24.50 88 GLN A C 1
ATOM 608 O O . GLN A 1 88 ? 45.297 -15.018 -6.861 1.00 24.50 88 GLN A O 1
ATOM 613 N N . GLN A 1 89 ? 44.496 -13.278 -8.038 1.00 28.11 89 GLN A N 1
ATOM 614 C CA . GLN A 1 89 ? 45.607 -13.175 -8.993 1.00 28.11 89 GLN A CA 1
ATOM 615 C C . GLN A 1 89 ? 45.885 -11.707 -9.348 1.00 28.11 89 GLN A C 1
ATOM 617 O O . GLN A 1 89 ? 44.971 -10.910 -9.555 1.00 28.11 89 GLN A O 1
ATOM 622 N N . GLN A 1 90 ? 47.175 -11.370 -9.356 1.00 24.75 90 GLN A N 1
ATOM 623 C CA . GLN A 1 90 ? 47.754 -10.049 -9.587 1.00 24.75 90 GLN A CA 1
ATOM 624 C C . GLN A 1 90 ? 47.992 -9.747 -11.077 1.00 24.75 90 GLN A C 1
ATOM 626 O O . GLN A 1 90 ? 48.377 -10.618 -11.847 1.00 24.75 90 GLN A O 1
ATOM 631 N N . ALA A 1 91 ? 47.802 -8.463 -11.395 1.00 25.11 91 ALA A N 1
ATOM 632 C CA . ALA A 1 91 ? 48.506 -7.571 -12.325 1.00 25.11 91 ALA A CA 1
ATOM 633 C C . ALA A 1 91 ? 49.313 -8.122 -13.523 1.00 25.11 91 ALA A C 1
ATOM 635 O O . ALA A 1 91 ? 50.314 -8.816 -13.364 1.00 25.11 91 ALA A O 1
ATOM 636 N N . ALA A 1 92 ? 49.033 -7.548 -14.700 1.00 26.30 92 ALA A N 1
ATOM 637 C CA . ALA A 1 92 ? 50.030 -7.308 -15.742 1.00 26.30 92 ALA A CA 1
ATOM 638 C C . ALA A 1 92 ? 49.845 -5.902 -16.348 1.00 26.30 92 ALA A C 1
ATOM 640 O O . ALA A 1 92 ? 48.747 -5.511 -16.738 1.00 26.30 92 ALA A O 1
ATOM 641 N N . LYS A 1 93 ? 50.949 -5.145 -16.379 1.00 24.06 93 LYS A N 1
ATOM 642 C CA . LYS A 1 93 ? 51.131 -3.856 -17.061 1.00 24.06 93 LYS A CA 1
ATOM 643 C C . LYS A 1 93 ? 51.230 -4.071 -18.575 1.00 24.06 93 LYS A C 1
ATOM 645 O O . LYS A 1 93 ? 51.913 -4.992 -19.009 1.00 24.06 93 LYS A O 1
ATOM 650 N N . GLY A 1 94 ? 50.682 -3.141 -19.351 1.00 25.42 94 GLY A N 1
ATOM 651 C CA . GLY A 1 94 ? 50.963 -2.979 -20.776 1.00 25.42 94 GLY A CA 1
ATOM 652 C C . GLY A 1 94 ? 50.696 -1.536 -21.189 1.00 25.42 94 GLY A C 1
ATOM 653 O O . GLY A 1 94 ? 49.570 -1.064 -21.089 1.00 25.42 94 GLY A O 1
ATOM 654 N N . ALA A 1 95 ? 51.757 -0.829 -21.565 1.00 23.94 95 ALA A N 1
ATOM 655 C CA . ALA A 1 95 ? 51.741 0.532 -22.085 1.00 23.94 95 ALA A CA 1
ATOM 656 C C . ALA A 1 95 ? 51.488 0.529 -23.601 1.00 23.94 95 ALA A C 1
ATOM 658 O O . ALA A 1 95 ? 51.898 -0.418 -24.270 1.00 23.94 95 ALA A O 1
ATOM 659 N N . GLY A 1 96 ? 50.934 1.620 -24.143 1.00 22.61 96 GLY A N 1
ATOM 660 C CA . GLY A 1 96 ? 51.177 1.986 -25.542 1.00 22.61 96 GLY A CA 1
ATOM 661 C C . GLY A 1 96 ? 50.016 2.615 -26.314 1.00 22.61 96 GLY A C 1
ATOM 662 O O . GLY A 1 96 ? 49.136 1.908 -26.781 1.00 22.61 96 GLY A O 1
ATOM 663 N N . GLN A 1 97 ? 50.173 3.921 -26.551 1.00 24.59 97 GLN A N 1
ATOM 664 C CA . GLN A 1 97 ? 49.888 4.659 -27.793 1.00 24.59 97 GLN A CA 1
ATOM 665 C C . GLN A 1 97 ? 48.485 5.233 -28.063 1.00 24.59 97 GLN A C 1
ATOM 667 O O . GLN A 1 97 ? 47.556 4.567 -28.508 1.00 24.59 97 GLN A O 1
ATOM 672 N N . GLU A 1 98 ? 48.440 6.560 -27.892 1.00 24.22 98 GLU A N 1
ATOM 673 C CA . GLU A 1 98 ? 47.618 7.519 -28.633 1.00 24.22 98 GLU A CA 1
ATOM 674 C C . GLU A 1 98 ? 47.764 7.339 -30.149 1.00 24.22 98 GLU A C 1
ATOM 676 O O . GLU A 1 98 ? 48.875 7.195 -30.667 1.00 24.22 98 GLU A O 1
ATOM 681 N N . VAL A 1 99 ? 46.640 7.440 -30.864 1.00 26.08 99 VAL A N 1
ATOM 682 C CA . VAL A 1 99 ? 46.615 7.635 -32.315 1.00 26.08 99 VAL A CA 1
ATOM 683 C C . VAL A 1 99 ? 45.681 8.801 -32.630 1.00 26.08 99 VAL A C 1
ATOM 685 O O . VAL A 1 99 ? 44.575 8.901 -32.102 1.00 26.08 99 VAL A O 1
ATOM 688 N N . ALA A 1 100 ? 46.209 9.702 -33.451 1.00 24.95 100 ALA A N 1
ATOM 689 C CA . ALA A 1 100 ? 45.717 11.027 -33.777 1.00 24.95 100 ALA A CA 1
ATOM 690 C C . ALA A 1 100 ? 44.349 11.062 -34.480 1.00 24.95 100 ALA A C 1
ATOM 692 O O . ALA A 1 100 ? 43.988 10.175 -35.254 1.00 24.95 100 ALA A O 1
ATOM 693 N N . ALA A 1 101 ? 43.635 12.164 -34.243 1.00 24.05 101 ALA A N 1
ATOM 694 C CA . ALA A 1 101 ? 42.439 12.572 -34.964 1.00 24.05 101 ALA A CA 1
ATOM 695 C C . ALA A 1 101 ? 42.759 12.886 -36.436 1.00 24.05 101 ALA A C 1
ATOM 697 O O . ALA A 1 101 ? 43.693 13.628 -36.735 1.00 24.05 101 ALA A O 1
ATOM 698 N N . VAL A 1 102 ? 41.947 12.343 -37.343 1.00 26.00 102 VAL A N 1
ATOM 699 C CA . VAL A 1 102 ? 41.929 12.696 -38.765 1.00 26.00 102 VAL A CA 1
ATOM 700 C C . VAL A 1 102 ? 40.687 13.552 -39.004 1.00 26.00 102 VAL A C 1
ATOM 702 O O . VAL A 1 102 ? 39.564 13.079 -38.828 1.00 26.00 102 VAL A O 1
ATOM 705 N N . GLU A 1 103 ? 40.884 14.816 -39.375 1.00 26.59 103 GLU A N 1
ATOM 706 C CA . GLU A 1 103 ? 39.815 15.687 -39.873 1.00 26.59 103 GLU A CA 1
ATOM 707 C C . GLU A 1 103 ? 39.313 15.204 -41.244 1.00 26.59 103 GLU A C 1
ATOM 709 O O . GLU A 1 103 ? 40.136 14.896 -42.113 1.00 26.59 103 GLU A O 1
ATOM 714 N N . PRO A 1 104 ? 37.993 15.186 -41.512 1.00 28.75 104 PRO A N 1
ATOM 715 C CA . PRO A 1 104 ? 37.498 15.055 -42.868 1.00 28.75 104 PRO A CA 1
ATOM 716 C C . PRO A 1 104 ? 37.360 16.429 -43.538 1.00 28.75 104 PRO A C 1
ATOM 718 O O . PRO A 1 104 ? 36.838 17.395 -42.982 1.00 28.75 104 PRO A O 1
ATOM 721 N N . ALA A 1 105 ? 37.839 16.461 -44.778 1.00 26.98 105 ALA A N 1
ATOM 722 C CA . ALA A 1 105 ? 37.861 17.585 -45.696 1.00 26.98 105 ALA A CA 1
ATOM 723 C C . ALA A 1 105 ? 36.490 18.260 -45.898 1.00 26.98 105 ALA A C 1
ATOM 725 O O . ALA A 1 105 ? 35.460 17.608 -46.076 1.00 26.98 105 ALA A O 1
ATOM 726 N N . GLY A 1 106 ? 36.509 19.594 -45.932 1.00 30.28 106 GLY A N 1
ATOM 727 C CA . GLY A 1 106 ? 35.346 20.439 -46.176 1.00 30.28 106 GLY A CA 1
ATOM 728 C C . GLY A 1 106 ? 34.825 20.359 -47.612 1.00 30.28 106 GLY A C 1
ATOM 729 O O . GLY A 1 106 ? 35.474 20.818 -48.550 1.00 30.28 106 GLY A O 1
ATOM 730 N N . GLY A 1 107 ? 33.600 19.856 -47.763 1.00 31.72 107 GLY A N 1
ATOM 731 C CA . GLY A 1 107 ? 32.747 20.063 -48.933 1.00 31.72 107 GLY A CA 1
ATOM 732 C C . GLY A 1 107 ? 31.627 21.049 -48.591 1.00 31.72 107 GLY A C 1
ATOM 733 O O . GLY A 1 107 ? 30.891 20.850 -47.626 1.00 31.72 107 GLY A O 1
ATOM 734 N N . LYS A 1 108 ? 31.503 22.142 -49.352 1.00 33.66 108 LYS A N 1
ATOM 735 C CA . LYS A 1 108 ? 30.451 23.157 -49.167 1.00 33.66 108 LYS A CA 1
ATOM 736 C C . LYS A 1 108 ? 29.089 22.596 -49.601 1.00 33.66 108 LYS A C 1
ATOM 738 O O . LYS A 1 108 ? 28.815 22.528 -50.794 1.00 33.66 108 LYS A O 1
ATOM 743 N N . ALA A 1 109 ? 28.237 22.249 -48.638 1.00 36.12 109 ALA A N 1
ATOM 744 C CA . ALA A 1 109 ? 26.825 21.943 -48.869 1.00 36.12 109 ALA A CA 1
ATOM 745 C C . ALA A 1 109 ? 26.032 23.239 -49.146 1.00 36.12 109 ALA A C 1
ATOM 747 O O . ALA A 1 109 ? 26.191 24.238 -48.433 1.00 36.12 109 ALA A O 1
ATOM 748 N N . GLY A 1 110 ? 25.220 23.244 -50.207 1.00 38.88 110 GLY A N 1
ATOM 749 C CA . GLY A 1 110 ? 24.438 24.403 -50.653 1.00 38.88 110 GLY A CA 1
ATOM 750 C C . GLY A 1 110 ? 23.303 24.776 -49.691 1.00 38.88 110 GLY A C 1
ATOM 751 O O . GLY A 1 110 ? 22.902 23.984 -48.846 1.00 38.88 110 GLY A O 1
ATOM 752 N N . LYS A 1 111 ? 22.742 25.988 -49.826 1.00 38.19 111 LYS A N 1
ATOM 753 C CA . LYS A 1 111 ? 21.674 26.525 -48.949 1.00 38.19 111 LYS A CA 1
ATOM 754 C C . 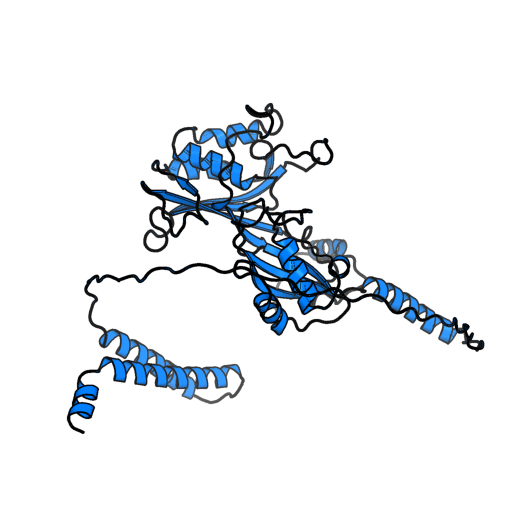LYS A 1 111 ? 20.441 25.609 -48.788 1.00 38.19 111 LYS A C 1
ATOM 756 O O . LYS A 1 111 ? 19.781 25.698 -47.761 1.00 38.19 111 LYS A O 1
ATOM 761 N N . ALA A 1 112 ? 20.147 24.739 -49.758 1.00 37.38 112 ALA A N 1
ATOM 762 C CA . ALA A 1 112 ? 19.070 23.746 -49.658 1.00 37.38 112 ALA A CA 1
ATOM 763 C C . ALA A 1 112 ? 19.450 22.538 -48.773 1.00 37.38 112 ALA A C 1
ATOM 765 O O . ALA A 1 112 ? 18.628 22.084 -47.981 1.00 37.38 112 ALA A O 1
ATOM 766 N N . ASP A 1 113 ? 20.711 22.093 -48.816 1.00 39.06 113 ASP A N 1
ATOM 767 C CA . ASP A 1 113 ? 21.238 21.059 -47.916 1.00 39.06 113 ASP A CA 1
ATOM 768 C C . ASP A 1 113 ? 21.386 21.581 -46.489 1.00 39.06 113 ASP A C 1
ATOM 770 O O . ASP A 1 113 ? 21.146 20.845 -45.544 1.00 39.06 113 ASP A O 1
ATOM 774 N N . GLN A 1 114 ? 21.720 22.861 -46.293 1.00 38.88 114 GLN A N 1
ATOM 775 C CA . GLN A 1 114 ? 21.797 23.442 -44.947 1.00 38.88 114 GLN A CA 1
ATOM 776 C C . GLN A 1 114 ? 20.433 23.503 -44.250 1.00 38.88 114 GLN A C 1
ATOM 778 O O . GLN A 1 114 ? 20.388 23.312 -43.039 1.00 38.88 114 GLN A O 1
ATOM 783 N N . ALA A 1 115 ? 19.340 23.699 -44.998 1.00 38.16 115 ALA A N 1
ATOM 784 C CA . ALA A 1 115 ? 17.975 23.661 -44.470 1.00 38.16 115 ALA A CA 1
ATOM 785 C C . ALA A 1 115 ? 17.495 22.223 -44.186 1.00 38.16 115 ALA A C 1
ATOM 787 O O . ALA A 1 115 ? 16.843 21.978 -43.175 1.00 38.16 115 ALA A O 1
ATOM 788 N N . ALA A 1 116 ? 17.863 21.250 -45.029 1.00 35.44 116 ALA A N 1
ATOM 789 C CA . ALA A 1 116 ? 17.583 19.833 -44.783 1.00 35.44 116 ALA A CA 1
ATOM 790 C C . ALA A 1 116 ? 18.418 19.270 -43.617 1.00 35.44 116 ALA A C 1
ATOM 792 O O . ALA A 1 116 ? 17.916 18.487 -42.811 1.00 35.44 116 ALA A O 1
ATOM 793 N N . ILE A 1 117 ? 19.671 19.715 -43.477 1.00 41.31 117 ILE A N 1
ATOM 794 C CA . ILE A 1 117 ? 20.560 19.387 -42.358 1.00 41.31 117 ILE A CA 1
ATOM 795 C C . ILE A 1 117 ? 20.085 20.088 -41.084 1.00 41.31 117 ILE A C 1
ATOM 797 O O . ILE A 1 117 ? 20.090 19.442 -40.045 1.00 41.31 117 ILE A O 1
ATOM 801 N N . SER A 1 118 ? 19.628 21.347 -41.123 1.00 35.94 118 SER A N 1
ATOM 802 C CA . SER A 1 118 ? 19.100 22.037 -39.935 1.00 35.94 118 SER A CA 1
ATOM 803 C C . SER A 1 118 ? 17.778 21.438 -39.464 1.00 35.94 118 SER A C 1
ATOM 805 O O . SER A 1 118 ? 17.646 21.177 -38.276 1.00 35.94 118 SER A O 1
ATOM 807 N N . PHE A 1 119 ? 16.861 21.106 -40.381 1.00 33.41 119 PHE A N 1
ATOM 808 C CA . PHE A 1 119 ? 15.606 20.419 -40.058 1.00 33.41 119 PHE A CA 1
ATOM 809 C C . PHE A 1 119 ? 15.872 19.013 -39.498 1.00 33.41 119 PHE A C 1
ATOM 811 O O . PHE A 1 119 ? 15.291 18.620 -38.491 1.00 33.41 119 PHE A O 1
ATOM 818 N N . SER A 1 120 ? 16.839 18.281 -40.063 1.00 46.00 120 SER A N 1
ATOM 819 C CA . SER A 1 120 ? 17.276 16.980 -39.532 1.00 46.00 120 SER A CA 1
ATOM 820 C C . SER A 1 120 ? 17.979 17.098 -38.178 1.00 46.00 120 SER A C 1
ATOM 822 O O . SER A 1 120 ? 17.867 16.187 -37.365 1.00 46.00 120 SER A O 1
ATOM 824 N N . ARG A 1 121 ? 18.685 18.203 -37.904 1.00 35.91 121 ARG A N 1
ATOM 825 C CA . ARG A 1 121 ? 19.391 18.439 -36.634 1.00 35.91 121 ARG A CA 1
ATOM 826 C C . ARG A 1 121 ? 18.444 18.880 -35.523 1.00 35.91 121 ARG A C 1
ATOM 828 O O . ARG A 1 121 ? 18.606 18.402 -34.414 1.00 35.91 121 ARG A O 1
ATOM 835 N N . GLU A 1 122 ? 17.426 19.683 -35.826 1.00 38.56 122 GLU A N 1
ATOM 836 C CA . GLU A 1 122 ? 16.338 20.033 -34.897 1.00 38.56 122 GLU A CA 1
ATOM 837 C C . GLU A 1 122 ? 15.453 18.820 -34.593 1.00 38.56 122 GLU A C 1
ATOM 839 O O . GLU A 1 122 ? 15.100 18.579 -33.441 1.00 38.56 122 GLU A O 1
ATOM 844 N N . THR A 1 123 ? 15.190 17.980 -35.600 1.00 44.75 123 THR A N 1
ATOM 845 C CA . THR A 1 123 ? 14.489 16.703 -35.412 1.00 44.75 123 THR A CA 1
ATOM 846 C C . THR A 1 123 ? 15.360 15.717 -34.624 1.00 44.75 123 THR A C 1
ATOM 848 O O . THR A 1 123 ? 14.855 15.042 -33.738 1.00 44.75 123 THR A O 1
ATOM 851 N N . ALA A 1 124 ? 16.678 15.674 -34.854 1.00 36.44 124 ALA A N 1
ATOM 852 C CA . ALA A 1 124 ? 17.626 14.855 -34.093 1.00 36.44 124 ALA A CA 1
ATOM 853 C C . ALA A 1 124 ? 17.913 15.386 -32.676 1.00 36.44 124 ALA A C 1
ATOM 855 O O . ALA A 1 124 ? 18.196 14.591 -31.789 1.00 36.44 124 ALA A O 1
ATOM 856 N N . GLU A 1 125 ? 17.811 16.691 -32.423 1.00 38.59 125 GLU A N 1
ATOM 857 C CA . GLU A 1 125 ? 17.874 17.290 -31.081 1.00 38.59 125 GLU A CA 1
ATOM 858 C C . GLU A 1 125 ? 16.540 17.113 -30.332 1.00 38.59 125 GLU A C 1
ATOM 860 O O . GLU A 1 125 ? 16.541 16.844 -29.126 1.00 38.59 125 GLU A O 1
ATOM 865 N N . GLY A 1 126 ? 15.406 17.130 -31.044 1.00 37.09 126 GLY A N 1
ATOM 866 C CA . GLY A 1 126 ? 14.094 16.699 -30.548 1.00 37.09 126 GLY A CA 1
ATOM 867 C C . GLY A 1 126 ? 14.043 15.199 -30.222 1.00 37.09 126 GLY A C 1
ATOM 868 O O . GLY A 1 126 ? 13.568 14.810 -29.155 1.00 37.09 126 GLY A O 1
ATOM 869 N N . LEU A 1 127 ? 14.641 14.352 -31.068 1.00 38.12 127 LEU A N 1
ATOM 870 C CA . LEU A 1 127 ? 14.867 12.917 -30.831 1.00 38.12 127 LEU A CA 1
ATOM 871 C C . LEU A 1 127 ? 15.977 12.636 -29.808 1.00 38.12 127 LEU A C 1
ATOM 873 O O . LEU A 1 127 ? 15.937 11.625 -29.114 1.00 38.12 127 LEU A O 1
ATOM 877 N N . GLY A 1 128 ? 16.924 13.551 -29.625 1.00 36.25 128 GLY A N 1
ATOM 878 C CA . GLY A 1 128 ? 17.928 13.491 -28.564 1.00 36.25 128 GLY A CA 1
ATOM 879 C C . GLY A 1 128 ? 17.306 13.657 -27.175 1.00 36.25 128 GLY A C 1
ATOM 880 O O . GLY A 1 128 ? 17.785 13.072 -26.204 1.00 36.25 128 GLY A O 1
ATOM 881 N N . ARG A 1 129 ? 16.174 14.371 -27.081 1.00 43.19 129 ARG A N 1
ATOM 882 C CA . ARG A 1 129 ? 15.306 14.393 -25.889 1.00 43.19 129 ARG A CA 1
ATOM 883 C C . ARG A 1 129 ? 14.414 13.150 -25.754 1.00 43.19 129 ARG A C 1
ATOM 885 O O . ARG A 1 129 ? 14.004 12.845 -24.638 1.00 43.19 129 ARG A O 1
ATOM 892 N N . LEU A 1 130 ? 14.198 12.389 -26.831 1.00 47.38 130 LEU A N 1
ATOM 893 C CA . LEU A 1 130 ? 13.578 11.048 -26.829 1.00 47.38 130 LEU A CA 1
ATOM 894 C C . LEU A 1 130 ? 14.556 9.930 -26.394 1.00 47.38 130 LEU A C 1
ATOM 896 O O . LEU A 1 130 ? 14.225 8.749 -26.481 1.00 47.38 130 LEU A O 1
ATOM 900 N N . GLY A 1 131 ? 15.750 10.287 -25.901 1.00 53.44 131 GLY A N 1
ATOM 901 C CA . GLY A 1 131 ? 16.917 9.407 -25.774 1.00 53.44 131 GLY A CA 1
ATOM 902 C C . GLY A 1 131 ? 16.809 8.187 -24.853 1.00 53.44 131 GLY A C 1
ATOM 903 O O . GLY A 1 131 ? 17.731 7.379 -24.854 1.00 53.44 131 GLY A O 1
ATOM 904 N N . LYS A 1 132 ? 15.719 8.000 -24.097 1.00 68.44 132 LYS A N 1
ATOM 905 C CA . LYS A 1 132 ? 15.458 6.740 -23.385 1.00 68.44 132 LYS A CA 1
ATOM 906 C C . LYS A 1 132 ? 13.995 6.340 -23.494 1.00 68.44 132 LYS A C 1
ATOM 908 O O . LYS A 1 132 ? 13.106 7.093 -23.101 1.00 68.44 132 LYS A O 1
ATOM 913 N N . LEU A 1 133 ? 13.751 5.117 -23.952 1.00 86.62 133 LEU A N 1
ATOM 914 C CA . LEU A 1 133 ? 12.437 4.494 -23.887 1.00 86.62 133 LEU A CA 1
ATOM 915 C C . LEU A 1 133 ? 12.085 4.219 -22.429 1.00 86.62 133 LEU A C 1
ATOM 917 O O . LEU A 1 133 ? 12.907 3.695 -21.675 1.00 86.62 133 LEU A O 1
ATOM 921 N N . SER A 1 134 ? 10.860 4.553 -22.036 1.00 89.50 134 SER A N 1
ATOM 922 C CA . SER A 1 134 ? 10.393 4.344 -20.672 1.00 89.50 134 SER A CA 1
ATOM 923 C C . SER A 1 134 ? 9.406 3.187 -20.596 1.00 89.50 134 SER A C 1
ATOM 925 O O . SER A 1 134 ? 8.583 2.964 -21.488 1.00 89.50 134 SER A O 1
ATOM 927 N N . TYR A 1 135 ? 9.531 2.415 -19.524 1.00 93.31 135 TYR A N 1
ATOM 928 C CA . TYR A 1 135 ? 8.741 1.222 -19.277 1.00 93.31 135 TYR A CA 1
ATOM 929 C C . TYR A 1 135 ? 8.221 1.254 -17.856 1.00 93.31 135 TYR A C 1
ATOM 931 O O . TYR A 1 135 ? 8.928 1.678 -16.938 1.00 93.31 135 TYR A O 1
ATOM 939 N N . ARG A 1 136 ? 7.013 0.726 -17.663 1.00 94.69 136 ARG A N 1
ATOM 940 C CA . ARG A 1 136 ? 6.451 0.471 -16.345 1.00 94.69 136 ARG A CA 1
ATOM 941 C C . ARG A 1 136 ? 6.305 -1.014 -16.063 1.00 94.69 136 ARG A C 1
ATOM 943 O O . ARG A 1 136 ? 5.953 -1.809 -16.933 1.00 94.69 136 ARG A O 1
ATOM 950 N N . LEU A 1 137 ? 6.544 -1.360 -14.810 1.00 97.31 137 LEU A N 1
ATOM 951 C CA . LEU A 1 137 ? 6.327 -2.666 -14.215 1.00 97.31 137 LEU A CA 1
ATOM 952 C C . LEU A 1 137 ? 5.196 -2.551 -13.198 1.00 97.31 137 LEU A C 1
ATOM 954 O O . LEU A 1 137 ? 5.168 -1.598 -12.420 1.00 97.31 137 LEU A O 1
ATOM 958 N N . VAL A 1 138 ? 4.316 -3.546 -13.158 1.00 98.00 138 VAL A N 1
ATOM 959 C CA . VAL A 1 138 ? 3.443 -3.789 -12.004 1.00 98.00 138 VAL 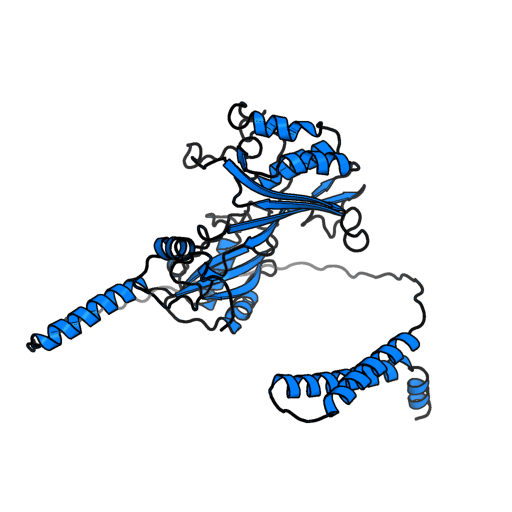A CA 1
ATOM 960 C C . VAL A 1 138 ? 4.100 -4.869 -11.156 1.00 98.00 138 VAL A C 1
ATOM 962 O O . VAL A 1 138 ? 4.381 -5.957 -11.656 1.00 98.00 138 VAL A O 1
ATOM 965 N N . LEU A 1 139 ? 4.362 -4.568 -9.889 1.00 98.25 139 LEU A N 1
ATOM 966 C CA . LEU A 1 139 ? 5.035 -5.445 -8.943 1.00 98.25 139 LEU A CA 1
ATOM 967 C C . LEU A 1 139 ? 4.104 -5.871 -7.811 1.00 98.25 139 LEU A C 1
ATOM 969 O O . LEU A 1 139 ? 3.380 -5.054 -7.234 1.00 98.25 139 LEU A O 1
ATOM 973 N N . ALA A 1 140 ? 4.236 -7.134 -7.425 1.00 98.69 140 ALA A N 1
ATOM 974 C CA . ALA A 1 140 ? 3.803 -7.637 -6.133 1.00 98.69 140 ALA A CA 1
ATOM 975 C C . ALA A 1 140 ? 5.025 -8.022 -5.301 1.00 98.69 140 ALA A C 1
ATOM 977 O O . ALA A 1 140 ? 5.993 -8.564 -5.837 1.00 98.69 140 ALA A O 1
ATOM 978 N N . TYR A 1 141 ? 4.979 -7.758 -3.998 1.00 98.75 141 TYR A N 1
ATOM 979 C CA . TYR A 1 141 ? 6.009 -8.213 -3.080 1.00 98.75 141 TYR A CA 1
ATOM 980 C C . TYR A 1 141 ? 5.510 -8.451 -1.658 1.00 98.75 141 TYR A C 1
ATOM 982 O O . TYR A 1 141 ? 4.660 -7.717 -1.144 1.00 98.75 141 TYR A O 1
ATOM 990 N N . ASP A 1 142 ? 6.108 -9.448 -1.009 1.00 98.44 142 ASP A N 1
ATOM 991 C CA . ASP A 1 142 ? 6.064 -9.611 0.438 1.00 98.44 142 ASP A CA 1
ATOM 992 C C . ASP A 1 142 ? 7.130 -8.705 1.074 1.00 98.44 142 ASP A C 1
ATOM 994 O O . ASP A 1 142 ? 8.325 -8.949 0.959 1.00 98.44 142 ASP A O 1
ATOM 998 N N . GLY A 1 143 ? 6.696 -7.630 1.736 1.00 98.06 143 GLY A N 1
ATOM 999 C CA . GLY A 1 143 ? 7.597 -6.658 2.352 1.00 98.06 143 GLY A CA 1
ATOM 1000 C C . GLY A 1 143 ? 8.203 -7.077 3.692 1.00 98.06 143 GLY A C 1
ATOM 1001 O O . GLY A 1 143 ? 8.944 -6.275 4.258 1.00 98.06 143 GLY A O 1
ATOM 1002 N N . THR A 1 144 ? 7.883 -8.264 4.226 1.00 97.94 144 THR A N 1
ATOM 1003 C CA . THR A 1 144 ? 8.262 -8.669 5.595 1.00 97.94 144 THR A CA 1
ATOM 1004 C C . THR A 1 144 ? 9.769 -8.571 5.845 1.00 97.94 144 THR A C 1
ATOM 1006 O O . THR A 1 144 ? 10.180 -8.008 6.857 1.00 97.94 144 THR A O 1
ATOM 1009 N N . ASP A 1 145 ? 10.579 -9.072 4.910 1.00 97.44 145 ASP A N 1
ATOM 1010 C CA . ASP A 1 145 ? 12.035 -9.202 5.070 1.00 97.44 145 ASP A CA 1
ATOM 1011 C C . ASP A 1 145 ? 12.801 -7.992 4.495 1.00 97.44 145 ASP A C 1
ATOM 1013 O O . ASP A 1 145 ? 14.021 -8.023 4.322 1.00 97.44 145 ASP A O 1
ATOM 1017 N N . TYR A 1 146 ? 12.084 -6.897 4.213 1.00 98.06 146 TYR A N 1
ATOM 1018 C CA . TYR A 1 146 ? 12.621 -5.690 3.594 1.00 98.06 146 TYR A CA 1
ATOM 1019 C C . TYR A 1 146 ? 12.443 -4.454 4.480 1.00 98.06 146 TYR A C 1
ATOM 1021 O O . TYR A 1 146 ? 11.384 -4.191 5.058 1.00 98.06 146 TYR A O 1
ATOM 1029 N N . CYS A 1 147 ? 13.453 -3.588 4.476 1.00 97.12 147 CYS A N 1
ATOM 1030 C CA . CYS A 1 147 ? 13.437 -2.259 5.088 1.00 97.12 147 CYS A CA 1
ATOM 1031 C C . CYS A 1 147 ? 12.701 -1.216 4.220 1.00 97.12 147 CYS A C 1
ATOM 1033 O O . CYS A 1 147 ? 13.076 -0.042 4.159 1.00 97.12 147 CYS A O 1
ATOM 1035 N N . GLY A 1 148 ? 11.638 -1.665 3.551 1.00 96.50 148 GLY A N 1
ATOM 1036 C CA . GLY A 1 148 ? 10.762 -0.873 2.703 1.00 96.50 148 GLY A CA 1
ATOM 1037 C C . GLY A 1 148 ? 11.182 -0.860 1.237 1.00 96.50 148 GLY A C 1
ATOM 1038 O O . GLY A 1 148 ? 12.023 -1.636 0.777 1.00 96.50 148 GLY A O 1
ATOM 1039 N N . TRP A 1 149 ? 10.552 0.042 0.487 1.00 97.19 149 TRP A N 1
ATOM 1040 C CA . TRP A 1 149 ? 10.827 0.209 -0.937 1.00 97.19 149 TRP A CA 1
ATOM 1041 C C . TRP A 1 149 ? 12.214 0.811 -1.195 1.00 97.19 149 TRP A C 1
ATOM 1043 O O . TRP A 1 149 ? 12.993 0.256 -1.960 1.00 97.19 149 TRP A O 1
ATOM 1053 N N . GLN A 1 150 ? 12.485 1.973 -0.590 1.00 95.88 150 GLN A N 1
ATOM 1054 C CA . GLN A 1 150 ? 13.563 2.879 -0.994 1.00 95.88 150 GLN A CA 1
ATOM 1055 C C . GLN A 1 150 ? 14.940 2.308 -0.664 1.00 95.88 150 GLN A C 1
ATOM 1057 O O . GLN A 1 150 ? 15.180 1.965 0.491 1.00 95.88 150 GLN A O 1
ATOM 1062 N N . LEU A 1 151 ? 15.847 2.331 -1.645 1.00 93.25 151 LEU A N 1
ATOM 1063 C CA . LEU A 1 151 ? 17.253 1.955 -1.483 1.00 93.25 151 LEU A CA 1
ATOM 1064 C C . LEU A 1 151 ? 17.906 2.650 -0.275 1.00 93.25 151 LEU A C 1
ATOM 1066 O O . LEU A 1 151 ? 17.804 3.871 -0.125 1.00 93.25 151 LEU A O 1
ATOM 1070 N N . GLN A 1 152 ? 18.624 1.872 0.538 1.00 89.62 152 GLN A N 1
ATOM 1071 C CA . GLN A 1 152 ? 19.387 2.332 1.701 1.00 89.62 152 GLN A CA 1
ATOM 1072 C C . GLN A 1 152 ? 20.782 1.673 1.719 1.00 89.62 152 GLN A C 1
ATOM 1074 O O . GLN A 1 152 ? 20.889 0.520 1.301 1.00 89.62 152 GLN A O 1
ATOM 1079 N N . PRO A 1 153 ? 21.843 2.347 2.211 1.00 80.25 153 PRO A N 1
ATOM 1080 C CA . PRO A 1 153 ? 23.236 1.897 2.059 1.00 80.25 153 PRO A CA 1
ATOM 1081 C C . PRO A 1 153 ? 23.630 0.546 2.689 1.00 80.25 153 PRO A C 1
ATOM 1083 O O . PRO A 1 153 ? 24.727 0.073 2.418 1.00 80.25 153 PRO A O 1
ATOM 1086 N N . ALA A 1 154 ? 22.787 -0.086 3.510 1.00 85.44 154 ALA A N 1
ATOM 1087 C CA . ALA A 1 154 ? 23.125 -1.344 4.192 1.00 85.44 154 ALA A CA 1
ATOM 1088 C C . ALA A 1 154 ? 21.899 -2.205 4.560 1.00 85.44 154 ALA A C 1
ATOM 1090 O O . ALA A 1 154 ? 21.979 -3.042 5.455 1.00 85.44 154 ALA A O 1
ATOM 1091 N N . ALA A 1 155 ? 20.751 -1.983 3.913 1.00 91.88 155 ALA A N 1
ATOM 1092 C CA . ALA A 1 155 ? 19.503 -2.656 4.265 1.00 91.88 155 ALA A CA 1
ATOM 1093 C C . ALA A 1 155 ? 18.873 -3.351 3.047 1.00 91.88 155 ALA A C 1
ATOM 1095 O O . ALA A 1 155 ? 18.903 -2.787 1.945 1.00 91.88 155 ALA A O 1
ATOM 1096 N N . PRO A 1 156 ? 18.274 -4.546 3.214 1.00 95.31 156 PRO A N 1
ATOM 1097 C CA . PRO A 1 156 ? 17.536 -5.192 2.138 1.00 95.31 156 PRO A CA 1
ATOM 1098 C C . PRO A 1 156 ? 16.322 -4.331 1.786 1.00 95.31 156 PRO A C 1
ATOM 1100 O O . PRO A 1 156 ? 15.496 -4.020 2.640 1.00 95.31 156 PRO A O 1
ATOM 1103 N N . THR A 1 157 ? 16.209 -3.920 0.526 1.00 98.00 157 THR A N 1
ATOM 1104 C CA . THR A 1 157 ? 15.098 -3.086 0.042 1.00 98.00 157 THR A CA 1
ATOM 1105 C C . THR A 1 157 ? 14.583 -3.637 -1.275 1.00 98.00 157 THR A C 1
ATOM 1107 O O . THR A 1 157 ? 15.346 -4.217 -2.054 1.00 98.00 157 THR A O 1
ATOM 1110 N N . VAL A 1 158 ? 13.294 -3.439 -1.540 1.00 98.25 158 VAL A N 1
ATOM 1111 C CA . VAL A 1 158 ? 12.671 -3.930 -2.778 1.00 98.25 158 VAL A CA 1
ATOM 1112 C C . VAL A 1 158 ? 13.300 -3.256 -4.001 1.00 98.25 158 VAL A C 1
ATOM 1114 O O . VAL A 1 158 ? 13.588 -3.930 -4.990 1.00 98.25 158 VAL A O 1
ATOM 1117 N N . GLN A 1 159 ? 13.588 -1.949 -3.920 1.00 97.94 159 GLN A N 1
ATOM 1118 C CA . GLN A 1 159 ? 14.263 -1.219 -4.993 1.00 97.94 159 GLN A CA 1
ATOM 1119 C C . GLN A 1 159 ? 15.635 -1.824 -5.310 1.00 97.94 159 GLN A C 1
ATOM 1121 O O . GLN A 1 159 ? 15.923 -2.048 -6.482 1.00 97.94 159 GLN A O 1
ATOM 1126 N N . ALA A 1 160 ? 16.452 -2.139 -4.296 1.00 96.56 160 ALA A N 1
ATOM 1127 C CA . ALA A 1 160 ? 17.772 -2.728 -4.520 1.00 96.56 160 ALA A CA 1
ATOM 1128 C C . ALA A 1 160 ? 17.686 -4.073 -5.255 1.00 96.56 160 ALA A C 1
ATOM 1130 O O . ALA A 1 160 ? 18.416 -4.295 -6.218 1.00 96.56 160 ALA A O 1
ATOM 1131 N N . GLN A 1 161 ? 16.775 -4.959 -4.833 1.00 97.75 161 G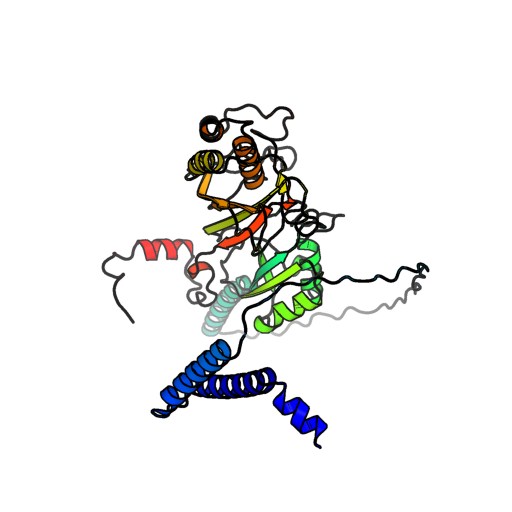LN A N 1
ATOM 1132 C CA . GLN A 1 161 ? 16.606 -6.266 -5.477 1.00 97.75 161 GLN A CA 1
ATOM 1133 C C . GLN A 1 161 ? 16.127 -6.133 -6.924 1.00 97.75 161 GLN A C 1
ATOM 1135 O O . GLN A 1 161 ? 16.631 -6.819 -7.815 1.00 97.75 161 GLN A O 1
ATOM 1140 N N . LEU A 1 162 ? 15.191 -5.214 -7.175 1.00 97.94 162 LEU A N 1
ATOM 1141 C CA . LEU A 1 162 ? 14.707 -4.943 -8.521 1.00 97.94 162 LEU A CA 1
ATOM 1142 C C . LEU A 1 162 ? 15.800 -4.360 -9.420 1.00 97.94 162 LEU A C 1
ATOM 1144 O O . LEU A 1 162 ? 15.938 -4.789 -10.561 1.00 97.94 162 LEU A O 1
ATOM 1148 N N . GLU A 1 163 ? 16.581 -3.403 -8.925 1.00 96.88 163 GLU A N 1
ATOM 1149 C CA . GLU A 1 163 ? 17.686 -2.796 -9.671 1.00 96.88 163 GLU A CA 1
ATOM 1150 C C . GLU A 1 163 ? 18.778 -3.820 -9.999 1.00 96.88 163 GLU A C 1
ATOM 1152 O O . GLU A 1 163 ? 19.287 -3.823 -11.117 1.00 96.88 163 GLU A O 1
ATOM 1157 N N . VAL A 1 164 ? 19.091 -4.739 -9.078 1.00 96.25 164 VAL A N 1
ATOM 1158 C CA . VAL A 1 164 ? 20.006 -5.862 -9.341 1.00 96.25 164 VAL A CA 1
ATOM 1159 C C . VAL A 1 164 ? 19.447 -6.786 -10.427 1.00 96.25 164 VAL A C 1
ATOM 1161 O O . VAL A 1 164 ? 20.179 -7.182 -11.335 1.00 96.25 164 VAL A O 1
ATOM 1164 N N . ALA A 1 165 ? 18.159 -7.132 -10.364 1.00 97.50 165 ALA A N 1
ATOM 1165 C CA . ALA A 1 165 ? 17.511 -7.969 -11.372 1.00 97.50 165 ALA A CA 1
ATOM 1166 C C . ALA A 1 165 ? 17.491 -7.299 -12.755 1.00 97.50 165 ALA A C 1
ATOM 1168 O O . ALA A 1 165 ? 17.864 -7.925 -13.750 1.00 97.50 165 ALA A O 1
ATOM 1169 N N . LEU A 1 166 ? 17.112 -6.020 -12.818 1.00 96.75 166 LEU A N 1
ATOM 1170 C CA . LEU A 1 166 ? 17.127 -5.237 -14.050 1.00 96.75 166 LEU A CA 1
ATOM 1171 C C . LEU A 1 166 ? 18.546 -5.117 -14.608 1.00 96.75 166 LEU A C 1
ATOM 1173 O O . LEU A 1 166 ? 18.737 -5.385 -15.788 1.00 96.75 166 LEU A O 1
ATOM 1177 N N . GLY A 1 167 ? 19.545 -4.808 -13.779 1.00 95.62 167 GLY A N 1
ATOM 1178 C CA . GLY A 1 167 ? 20.936 -4.714 -14.225 1.00 95.62 167 GLY A CA 1
ATOM 1179 C C . GLY A 1 167 ? 21.447 -6.022 -14.833 1.00 95.62 167 GLY A C 1
ATOM 1180 O O . GLY A 1 167 ? 22.072 -6.012 -15.889 1.00 95.62 167 GLY A O 1
ATOM 1181 N N . LYS A 1 168 ? 21.086 -7.176 -14.253 1.00 95.69 168 LYS A N 1
ATOM 1182 C CA . LYS A 1 168 ? 21.420 -8.499 -14.813 1.00 95.69 168 LYS A CA 1
ATOM 1183 C C . LYS A 1 168 ? 20.731 -8.773 -16.152 1.00 95.69 168 LYS A C 1
ATOM 1185 O O . LYS A 1 168 ? 21.376 -9.233 -17.091 1.00 95.69 168 LYS A O 1
ATOM 1190 N N . VAL A 1 169 ? 19.422 -8.527 -16.241 1.00 95.50 169 VAL A N 1
ATOM 1191 C CA . VAL A 1 169 ? 18.630 -8.828 -17.448 1.00 95.50 169 VAL A CA 1
ATOM 1192 C C . VAL A 1 169 ? 18.958 -7.865 -18.589 1.00 95.50 169 VAL A C 1
ATOM 1194 O O . VAL A 1 169 ? 19.023 -8.286 -19.744 1.00 95.50 169 VAL A O 1
ATOM 1197 N N . MET A 1 170 ? 19.183 -6.591 -18.268 1.00 92.00 170 MET A N 1
ATOM 1198 C CA . MET A 1 170 ? 19.477 -5.542 -19.242 1.00 92.00 170 MET A CA 1
ATOM 1199 C C . MET A 1 170 ? 20.963 -5.424 -19.561 1.00 92.00 170 MET A C 1
ATOM 1201 O O . MET A 1 170 ? 21.285 -4.913 -20.626 1.00 92.00 170 MET A O 1
ATOM 1205 N N . ARG A 1 171 ? 21.854 -5.930 -18.701 1.00 92.06 171 ARG A N 1
ATOM 1206 C CA . ARG A 1 171 ? 23.305 -5.695 -18.789 1.00 92.06 171 ARG A CA 1
ATOM 1207 C C . ARG A 1 171 ? 23.642 -4.200 -18.778 1.00 92.06 171 ARG A C 1
ATOM 1209 O O . ARG A 1 171 ? 24.516 -3.760 -19.509 1.00 92.06 171 ARG A O 1
ATOM 1216 N N . GLU A 1 172 ? 22.913 -3.454 -17.954 1.00 90.19 172 GLU A N 1
ATOM 1217 C CA . GLU A 1 172 ? 23.049 -2.007 -17.784 1.00 90.19 172 GLU A CA 1
ATOM 1218 C C . GLU A 1 172 ? 23.318 -1.681 -16.318 1.00 90.19 172 GLU A C 1
ATOM 1220 O O . GLU A 1 172 ? 22.822 -2.361 -15.412 1.00 90.19 172 GLU A O 1
ATOM 1225 N N . ASP A 1 173 ? 24.041 -0.594 -16.077 1.00 86.44 173 ASP A N 1
ATOM 1226 C CA . ASP A 1 173 ? 24.254 -0.098 -14.725 1.00 86.44 173 ASP A CA 1
ATOM 1227 C C . ASP A 1 173 ? 22.978 0.516 -14.139 1.00 86.44 173 ASP A C 1
ATOM 1229 O O . ASP A 1 173 ? 22.184 1.170 -14.822 1.00 86.44 173 ASP A O 1
ATOM 1233 N N . ARG A 1 174 ? 22.812 0.396 -12.815 1.00 83.62 174 ARG A N 1
ATOM 1234 C CA . ARG A 1 174 ? 21.660 0.952 -12.081 1.00 83.62 174 ARG A CA 1
ATOM 1235 C C . ARG A 1 174 ? 21.384 2.417 -12.433 1.00 83.62 174 ARG A C 1
ATOM 1237 O O . ARG A 1 174 ? 20.230 2.806 -12.602 1.00 83.62 174 ARG A O 1
ATOM 1244 N N . GLY A 1 175 ? 22.439 3.234 -12.491 1.00 82.50 175 GLY A N 1
ATOM 1245 C CA . GLY A 1 175 ? 22.326 4.673 -12.747 1.00 82.50 175 GLY A CA 1
ATOM 1246 C C . GLY A 1 175 ? 21.709 4.992 -14.109 1.00 82.50 175 GLY A C 1
ATOM 1247 O O . GLY A 1 175 ? 21.021 6.000 -14.244 1.00 82.50 175 GLY A O 1
ATOM 1248 N N . VAL A 1 176 ? 21.888 4.104 -15.091 1.00 85.81 176 VAL A N 1
ATOM 1249 C CA . VAL A 1 176 ? 21.348 4.252 -16.447 1.00 85.81 176 VAL A CA 1
ATOM 1250 C C . VAL A 1 176 ? 19.840 4.001 -16.464 1.00 85.81 176 VAL A C 1
ATOM 1252 O O . VAL A 1 176 ? 19.111 4.730 -17.140 1.00 85.81 176 VAL A O 1
ATOM 1255 N N . LEU A 1 177 ? 19.377 3.018 -15.685 1.00 88.75 177 LEU A N 1
ATOM 1256 C CA . LEU A 1 177 ? 17.987 2.556 -15.667 1.00 88.75 177 LEU A CA 1
ATOM 1257 C C . LEU A 1 177 ? 17.025 3.512 -14.945 1.00 88.75 177 LEU A C 1
ATOM 1259 O O . LEU A 1 177 ? 15.840 3.534 -15.263 1.00 88.75 177 LEU A O 1
ATOM 1263 N N . GLY A 1 178 ? 17.502 4.303 -13.978 1.00 91.69 178 GLY A N 1
ATOM 1264 C CA . GLY A 1 178 ? 16.707 5.374 -13.359 1.00 91.69 178 GLY A CA 1
ATOM 1265 C C . GLY A 1 178 ? 15.384 4.913 -12.725 1.00 91.69 178 GLY A C 1
ATOM 1266 O O . GLY A 1 178 ? 14.337 5.507 -12.982 1.00 91.69 178 GLY A O 1
ATOM 1267 N N . VAL A 1 179 ? 15.418 3.851 -11.914 1.00 95.19 179 VAL A N 1
ATOM 1268 C CA . VAL A 1 179 ? 14.223 3.227 -11.317 1.00 95.19 179 VAL A CA 1
ATOM 1269 C C . VAL A 1 179 ? 13.491 4.180 -10.359 1.00 95.19 179 VAL A C 1
ATOM 1271 O O . VAL A 1 179 ? 14.071 4.711 -9.410 1.00 95.19 179 VAL A O 1
ATOM 1274 N N . ARG A 1 180 ? 12.182 4.363 -10.569 1.00 95.31 180 ARG A N 1
ATOM 1275 C CA . ARG A 1 180 ? 11.279 5.175 -9.729 1.00 95.31 180 ARG A CA 1
ATOM 1276 C C . ARG A 1 180 ? 9.984 4.415 -9.455 1.00 95.31 180 ARG A C 1
ATOM 1278 O O . ARG A 1 180 ? 9.491 3.736 -10.341 1.00 95.31 180 ARG A O 1
ATOM 1285 N N . ALA A 1 181 ? 9.393 4.558 -8.269 1.00 96.88 181 ALA A N 1
ATOM 1286 C CA . ALA A 1 181 ? 8.105 3.936 -7.937 1.00 96.88 181 ALA A CA 1
ATOM 1287 C C . ALA A 1 181 ? 7.000 4.956 -7.699 1.00 96.88 181 ALA A C 1
ATOM 1289 O O . ALA A 1 181 ? 7.264 6.079 -7.270 1.00 96.88 181 ALA A O 1
ATOM 1290 N N . ALA A 1 182 ? 5.757 4.521 -7.892 1.00 95.00 182 ALA A N 1
ATOM 1291 C CA . ALA A 1 182 ? 4.566 5.332 -7.689 1.00 95.00 182 ALA A CA 1
ATOM 1292 C C . ALA A 1 182 ? 4.426 5.830 -6.251 1.00 95.00 182 ALA A C 1
ATOM 1294 O O . ALA A 1 182 ? 3.920 6.925 -5.992 1.00 95.00 182 ALA A O 1
ATOM 1295 N N . GLY A 1 183 ? 4.863 5.032 -5.282 1.00 91.25 183 GLY A N 1
ATOM 1296 C CA . GLY A 1 183 ? 4.950 5.436 -3.889 1.00 91.25 183 GLY A CA 1
ATOM 1297 C C . GLY A 1 183 ? 5.943 4.583 -3.121 1.00 91.25 183 GLY A C 1
ATOM 1298 O O . GLY A 1 183 ? 6.137 3.409 -3.415 1.00 91.25 183 GLY A O 1
ATOM 1299 N N . ARG A 1 184 ? 6.556 5.169 -2.095 1.00 93.19 184 ARG A N 1
ATOM 1300 C CA . ARG A 1 184 ? 7.382 4.410 -1.153 1.00 93.19 184 ARG A CA 1
ATOM 1301 C C . ARG A 1 184 ? 6.473 3.630 -0.203 1.00 93.19 184 ARG A C 1
ATOM 1303 O O . ARG A 1 184 ? 5.503 4.192 0.302 1.00 93.19 184 ARG A O 1
ATOM 1310 N N . THR A 1 185 ? 6.811 2.374 0.060 1.00 96.25 185 THR A N 1
ATOM 1311 C CA . THR A 1 185 ? 6.246 1.593 1.169 1.00 96.25 185 THR A CA 1
ATOM 1312 C C . THR A 1 185 ? 7.243 1.530 2.323 1.00 96.25 185 THR A C 1
ATOM 1314 O O . THR A 1 185 ? 8.456 1.474 2.093 1.00 96.25 185 THR A O 1
ATOM 1317 N N . ASP A 1 186 ? 6.733 1.551 3.556 1.00 94.69 186 ASP A N 1
ATOM 1318 C CA . ASP A 1 186 ? 7.543 1.411 4.772 1.00 94.69 186 ASP A CA 1
ATOM 1319 C C . ASP A 1 186 ? 8.096 -0.018 4.916 1.00 94.69 186 ASP A C 1
ATOM 1321 O O . ASP A 1 186 ? 7.620 -0.950 4.264 1.00 94.69 186 ASP A O 1
ATOM 1325 N N . SER A 1 187 ? 9.056 -0.208 5.824 1.00 96.56 187 SER A N 1
ATOM 1326 C CA . SER A 1 187 ? 9.523 -1.536 6.240 1.00 96.56 187 SER A CA 1
ATOM 1327 C C . SER A 1 187 ? 8.368 -2.431 6.689 1.00 96.56 187 SER A C 1
ATOM 1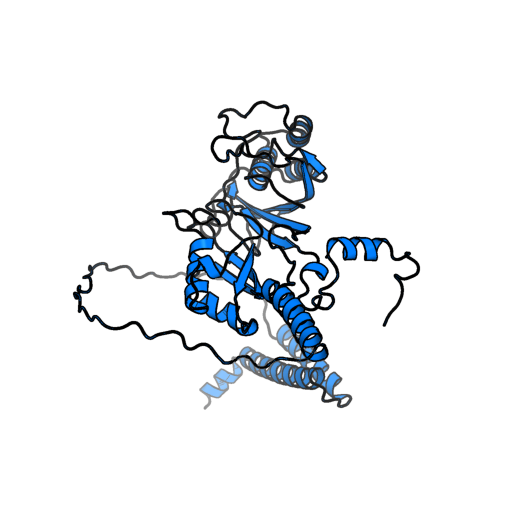329 O O . SER A 1 187 ? 7.534 -2.005 7.496 1.00 96.56 187 SER A O 1
ATOM 1331 N N . GLY A 1 188 ? 8.327 -3.664 6.180 1.00 97.19 188 GLY A N 1
ATOM 1332 C CA . GLY A 1 188 ? 7.279 -4.636 6.492 1.00 97.19 188 GLY A CA 1
ATOM 1333 C C . GLY A 1 188 ? 5.936 -4.422 5.783 1.00 97.19 188 GLY A C 1
ATOM 1334 O O . GLY A 1 188 ? 4.999 -5.150 6.084 1.00 97.19 188 GLY A O 1
ATOM 1335 N N . VAL A 1 189 ? 5.796 -3.427 4.896 1.00 98.50 189 VAL A N 1
ATOM 1336 C CA . VAL A 1 189 ? 4.561 -3.197 4.116 1.00 98.50 189 VAL A CA 1
ATOM 1337 C C . VAL A 1 189 ? 4.636 -3.941 2.784 1.00 98.50 189 VAL A C 1
ATOM 1339 O O . VAL A 1 189 ? 5.628 -3.820 2.064 1.00 98.50 189 VAL A O 1
ATOM 1342 N N . HIS A 1 190 ? 3.568 -4.652 2.424 1.00 98.75 190 HIS A N 1
ATOM 1343 C CA . HIS A 1 190 ? 3.484 -5.432 1.185 1.00 98.75 190 HIS A CA 1
ATOM 1344 C C . HIS A 1 190 ? 2.954 -4.595 0.012 1.00 98.75 190 HIS A C 1
ATOM 1346 O O . HIS A 1 190 ? 2.392 -3.507 0.188 1.00 98.75 190 HIS A O 1
ATOM 1352 N N . ALA A 1 191 ? 3.060 -5.135 -1.199 1.00 98.56 191 ALA A N 1
ATOM 1353 C CA . ALA A 1 191 ? 2.334 -4.619 -2.352 1.00 98.56 191 ALA A CA 1
ATOM 1354 C C . ALA A 1 191 ? 1.787 -5.750 -3.222 1.00 98.56 191 ALA A C 1
ATOM 1356 O O . ALA A 1 191 ? 2.407 -6.800 -3.370 1.00 98.56 191 ALA A O 1
ATOM 1357 N N . ARG A 1 192 ? 0.630 -5.509 -3.831 1.00 98.06 192 ARG A N 1
ATOM 1358 C CA . ARG A 1 192 ? 0.035 -6.347 -4.875 1.00 98.06 192 ARG A CA 1
ATOM 1359 C C . ARG A 1 192 ? 0.112 -5.685 -6.251 1.00 98.06 192 ARG A C 1
ATOM 1361 O O . ARG A 1 192 ? 0.165 -6.399 -7.244 1.00 98.06 192 ARG A O 1
ATOM 1368 N N . GLY A 1 193 ? 0.154 -4.354 -6.290 1.00 97.25 193 GLY A N 1
ATOM 1369 C CA . GLY A 1 193 ? 0.149 -3.565 -7.520 1.00 97.25 193 GLY A CA 1
ATOM 1370 C C . GLY A 1 193 ? 1.003 -2.304 -7.422 1.00 97.25 193 GLY A C 1
ATOM 1371 O O . GLY A 1 193 ? 0.559 -1.231 -7.819 1.00 97.25 193 GLY A O 1
ATOM 1372 N N . GLN A 1 194 ? 2.217 -2.400 -6.866 1.00 98.31 194 GLN A N 1
ATOM 1373 C CA . GLN A 1 194 ? 3.170 -1.287 -6.919 1.00 98.31 194 GLN A CA 1
ATOM 1374 C C . GLN A 1 194 ? 3.561 -1.039 -8.375 1.00 98.31 194 GLN A C 1
ATOM 1376 O O . GLN A 1 194 ? 3.924 -1.978 -9.076 1.00 98.31 194 GLN A O 1
ATOM 1381 N N . VAL A 1 195 ? 3.555 0.216 -8.817 1.00 98.06 195 VAL A N 1
ATOM 1382 C CA . VAL A 1 195 ? 3.975 0.558 -10.179 1.00 98.06 195 VAL A CA 1
ATOM 1383 C C . VAL A 1 195 ? 5.343 1.211 -10.151 1.00 98.06 195 VAL A C 1
ATOM 1385 O O . VAL A 1 195 ? 5.619 2.082 -9.325 1.00 98.06 195 VAL A O 1
ATOM 1388 N N . VAL A 1 196 ? 6.217 0.752 -11.039 1.00 97.81 196 VAL A N 1
ATOM 1389 C CA . VAL A 1 196 ? 7.616 1.166 -11.111 1.00 97.81 196 VAL A CA 1
ATOM 1390 C C . VAL A 1 196 ? 7.956 1.525 -12.535 1.00 97.81 196 VAL A C 1
ATOM 1392 O O . VAL A 1 196 ? 7.627 0.769 -13.434 1.00 97.81 196 VAL A O 1
ATOM 1395 N N . GLN A 1 197 ? 8.635 2.642 -12.732 1.00 95.75 197 GLN A N 1
ATOM 1396 C CA . GLN A 1 197 ? 9.127 3.091 -14.022 1.00 95.75 197 GLN A CA 1
ATOM 1397 C C . GLN A 1 197 ? 10.648 3.006 -14.071 1.00 95.75 197 GLN A C 1
ATOM 1399 O O . GLN A 1 197 ? 11.324 3.319 -13.089 1.00 95.75 197 GLN A O 1
ATOM 1404 N N . PHE A 1 198 ? 11.171 2.606 -15.221 1.00 94.88 198 PHE A N 1
ATOM 1405 C CA . PHE A 1 198 ? 12.592 2.635 -15.537 1.00 94.88 198 PHE A CA 1
ATOM 1406 C C . PHE A 1 198 ? 12.780 2.973 -17.019 1.00 94.88 198 PHE A C 1
ATOM 1408 O O . PHE A 1 198 ? 11.841 2.904 -17.812 1.00 94.88 198 PHE A O 1
ATOM 1415 N N . ASN A 1 199 ? 14.002 3.341 -17.376 1.00 91.56 199 ASN A N 1
ATOM 1416 C CA . ASN A 1 199 ? 14.373 3.806 -18.702 1.00 91.56 199 ASN A CA 1
ATOM 1417 C C . ASN A 1 199 ? 15.391 2.858 -19.345 1.00 91.56 199 ASN A C 1
ATOM 1419 O O . ASN A 1 199 ? 16.200 2.243 -18.651 1.00 91.56 199 ASN A O 1
ATOM 1423 N N . CYS A 1 200 ? 15.358 2.743 -20.669 1.00 87.56 200 CYS A N 1
ATOM 1424 C CA . CYS A 1 200 ? 16.306 1.954 -21.444 1.00 87.56 200 CYS A CA 1
ATOM 1425 C C . CYS A 1 200 ? 16.554 2.602 -22.809 1.00 87.56 200 CYS A C 1
ATOM 1427 O O . CYS A 1 200 ? 15.628 3.107 -23.439 1.00 87.56 200 CYS A O 1
ATOM 1429 N N . ASP A 1 201 ? 17.792 2.540 -23.285 1.00 85.25 201 ASP A N 1
ATOM 1430 C CA . ASP A 1 201 ? 18.220 3.212 -24.521 1.00 85.25 201 ASP A CA 1
ATOM 1431 C C . ASP A 1 201 ? 17.866 2.391 -25.777 1.00 85.25 201 ASP A C 1
ATOM 1433 O O . ASP A 1 201 ? 18.083 2.821 -26.906 1.00 85.25 201 ASP A O 1
ATOM 1437 N N . ARG A 1 202 ? 17.301 1.192 -25.588 1.00 84.94 202 ARG A N 1
ATOM 1438 C CA . ARG A 1 202 ? 16.875 0.286 -26.658 1.00 84.94 202 ARG A CA 1
ATOM 1439 C C . ARG A 1 202 ? 15.474 -0.253 -26.422 1.00 84.94 202 ARG A C 1
ATOM 1441 O O . ARG A 1 202 ? 14.965 -0.284 -25.297 1.00 84.94 202 ARG A O 1
ATOM 1448 N N . GLU A 1 203 ? 14.868 -0.736 -27.497 1.00 85.69 203 GLU A N 1
ATOM 1449 C CA . GLU A 1 203 ? 13.577 -1.408 -27.426 1.00 85.69 203 GLU A CA 1
ATOM 1450 C C . GLU A 1 203 ? 13.694 -2.771 -26.734 1.00 85.69 203 GLU A C 1
ATOM 1452 O O . GLU A 1 203 ? 14.624 -3.548 -26.977 1.00 85.69 203 GLU A O 1
ATOM 1457 N N . LEU A 1 204 ? 12.760 -3.047 -25.824 1.00 87.56 204 LEU A N 1
ATOM 1458 C CA . LEU A 1 204 ? 12.735 -4.262 -25.022 1.00 87.56 204 LEU A CA 1
ATOM 1459 C C . LEU A 1 204 ? 11.593 -5.179 -25.467 1.00 87.56 204 LEU A C 1
ATOM 1461 O O . LEU A 1 204 ? 10.476 -4.708 -25.676 1.00 87.56 204 LEU A O 1
ATOM 1465 N N . PRO A 1 205 ? 11.816 -6.505 -25.520 1.00 89.00 205 PRO A N 1
ATOM 1466 C CA . PRO A 1 205 ? 10.747 -7.464 -25.766 1.00 89.00 205 PRO A CA 1
ATOM 1467 C C . PRO A 1 205 ? 9.867 -7.597 -24.512 1.00 89.00 205 PRO A C 1
ATOM 1469 O O . PRO A 1 205 ? 10.108 -8.460 -23.660 1.00 89.00 205 PRO A O 1
ATOM 1472 N N . VAL A 1 206 ? 8.866 -6.718 -24.397 1.00 89.75 206 VAL A N 1
ATOM 1473 C CA . VAL A 1 206 ? 7.965 -6.573 -23.238 1.00 89.75 206 VAL A CA 1
ATOM 1474 C C . VAL A 1 206 ? 7.339 -7.910 -22.829 1.00 89.75 206 VAL A C 1
ATOM 1476 O O . VAL A 1 206 ? 7.389 -8.267 -21.651 1.00 89.75 206 VAL A O 1
ATOM 1479 N N . ASP A 1 207 ? 6.882 -8.703 -23.799 1.00 88.88 207 ASP A N 1
ATOM 1480 C CA . ASP A 1 207 ? 6.200 -9.987 -23.570 1.00 88.88 207 ASP A CA 1
ATOM 1481 C C . ASP A 1 207 ? 7.059 -11.017 -22.826 1.00 88.88 207 ASP A C 1
ATOM 1483 O O . ASP A 1 207 ? 6.554 -11.885 -22.117 1.00 88.88 207 ASP A O 1
ATOM 1487 N N . LYS A 1 208 ? 8.387 -10.926 -22.963 1.00 93.25 208 LYS A N 1
ATOM 1488 C CA . LYS A 1 208 ? 9.337 -11.845 -22.316 1.00 93.25 208 LYS A CA 1
ATOM 1489 C C . LYS A 1 208 ? 9.974 -11.243 -21.070 1.00 93.25 208 LYS A C 1
ATOM 1491 O O . LYS A 1 208 ? 10.668 -11.956 -20.340 1.00 93.25 208 LYS A O 1
ATOM 1496 N N . LEU A 1 209 ? 9.792 -9.946 -20.826 1.00 94.88 209 LEU A N 1
ATOM 1497 C CA . LEU A 1 209 ? 10.540 -9.252 -19.788 1.00 94.88 209 LEU A CA 1
ATOM 1498 C C . LEU A 1 209 ? 10.101 -9.674 -18.382 1.00 94.88 209 LEU A C 1
ATOM 1500 O O . LEU A 1 209 ? 10.959 -9.941 -17.543 1.00 94.88 209 LEU A O 1
ATOM 1504 N N . ALA A 1 210 ? 8.793 -9.819 -18.143 1.00 96.69 210 ALA A N 1
ATOM 1505 C CA . ALA A 1 210 ? 8.282 -10.311 -16.860 1.00 96.69 210 ALA A CA 1
ATOM 1506 C C . ALA A 1 210 ? 8.887 -11.677 -16.499 1.00 96.69 210 ALA A C 1
ATOM 1508 O O . ALA A 1 210 ? 9.387 -11.863 -15.392 1.00 96.69 210 ALA A O 1
ATOM 1509 N N . TYR A 1 211 ? 8.907 -12.608 -17.458 1.00 97.19 211 TYR A N 1
ATOM 1510 C CA . TYR A 1 211 ? 9.486 -13.941 -17.285 1.00 97.19 211 TYR A CA 1
ATOM 1511 C C . TYR A 1 211 ? 10.977 -13.877 -16.926 1.00 97.19 211 TYR A C 1
ATOM 1513 O O . TYR A 1 211 ? 11.401 -14.476 -15.938 1.00 97.19 211 TYR A O 1
ATOM 1521 N N . LYS A 1 212 ? 11.768 -13.102 -17.681 1.00 97.81 212 LYS A N 1
ATOM 1522 C CA . LYS A 1 212 ? 13.212 -12.955 -17.435 1.00 97.81 212 LYS A CA 1
ATOM 1523 C C . LYS A 1 212 ? 13.514 -12.336 -16.071 1.00 97.81 212 LYS A C 1
ATOM 1525 O O . LYS A 1 212 ? 14.423 -12.799 -15.391 1.00 97.81 212 LYS A O 1
ATOM 1530 N N . LEU A 1 213 ? 12.760 -11.311 -15.668 1.00 98.19 213 LEU A N 1
ATOM 1531 C CA . LEU A 1 213 ? 12.932 -10.674 -14.361 1.00 98.19 213 LEU A CA 1
ATOM 1532 C C . LEU A 1 213 ? 12.554 -11.629 -13.228 1.00 98.19 213 LEU A C 1
ATOM 1534 O O . LEU A 1 213 ? 13.329 -11.799 -12.292 1.00 98.19 213 LEU A O 1
ATOM 1538 N N . ASN A 1 214 ? 11.416 -12.317 -13.337 1.00 98.56 214 ASN A N 1
ATOM 1539 C CA . ASN A 1 214 ? 10.966 -13.269 -12.320 1.00 98.56 214 ASN A CA 1
ATOM 1540 C C . ASN A 1 214 ? 11.905 -14.476 -12.157 1.00 98.56 214 ASN A C 1
ATOM 1542 O O . ASN A 1 214 ? 11.921 -15.074 -11.086 1.00 98.56 214 ASN A O 1
ATOM 1546 N N . ALA A 1 215 ? 12.702 -14.817 -13.176 1.00 98.19 215 ALA A N 1
ATOM 1547 C CA . ALA A 1 215 ? 13.709 -15.875 -13.092 1.00 98.19 215 ALA A CA 1
ATOM 1548 C C . ALA A 1 215 ? 14.933 -15.501 -12.232 1.00 98.19 215 ALA A C 1
ATOM 1550 O O . ALA A 1 215 ? 15.627 -16.391 -11.746 1.00 98.19 215 ALA A O 1
ATOM 1551 N N . VAL A 1 216 ? 15.216 -14.205 -12.053 1.00 98.12 216 VAL A N 1
ATOM 1552 C CA . VAL A 1 216 ? 16.381 -13.719 -11.286 1.00 98.12 216 VAL A CA 1
ATOM 1553 C C . VAL A 1 216 ? 16.004 -12.965 -10.011 1.00 98.12 216 VAL A C 1
ATOM 1555 O O . VAL A 1 216 ? 16.875 -12.710 -9.179 1.00 98.12 216 VAL A O 1
ATOM 1558 N N . LEU A 1 217 ? 14.733 -12.582 -9.864 1.00 98.50 217 LEU A N 1
ATOM 1559 C CA . LEU A 1 217 ? 14.209 -11.947 -8.662 1.00 98.50 217 LEU A CA 1
ATOM 1560 C C . LEU A 1 217 ? 14.081 -12.958 -7.510 1.00 98.50 217 LEU A C 1
ATOM 1562 O O . LEU A 1 217 ? 13.704 -14.113 -7.738 1.00 98.50 217 LEU A O 1
ATOM 1566 N N . PRO A 1 218 ? 14.307 -12.518 -6.261 1.00 98.25 218 PRO A N 1
ATOM 1567 C CA . PRO A 1 218 ? 13.931 -13.276 -5.072 1.00 98.25 218 PRO A CA 1
ATOM 1568 C C . PRO A 1 218 ? 12.458 -13.729 -5.104 1.00 98.25 218 PRO A C 1
ATOM 1570 O O . PRO A 1 218 ? 11.627 -13.085 -5.752 1.00 98.25 218 PRO A O 1
ATOM 1573 N N . PRO A 1 219 ? 12.091 -14.848 -4.449 1.00 97.88 219 PRO A N 1
ATOM 1574 C CA . PRO A 1 219 ? 10.758 -15.442 -4.564 1.00 97.88 219 PRO A CA 1
ATOM 1575 C C . PRO A 1 219 ? 9.606 -14.561 -4.062 1.00 97.88 219 PRO A C 1
ATOM 1577 O O . PRO A 1 219 ? 8.464 -14.731 -4.482 1.00 97.88 219 PRO A O 1
ATOM 1580 N N . ASP A 1 220 ? 9.925 -13.615 -3.194 1.00 98.06 220 ASP A N 1
ATOM 1581 C CA . ASP A 1 220 ? 9.031 -12.662 -2.552 1.00 98.06 220 ASP A CA 1
ATOM 1582 C C . ASP A 1 220 ? 8.795 -11.382 -3.372 1.00 98.06 220 ASP A C 1
ATOM 1584 O O . ASP A 1 220 ? 8.001 -10.553 -2.940 1.00 98.06 220 ASP A O 1
ATOM 1588 N N . ILE A 1 221 ? 9.413 -11.219 -4.552 1.00 98.69 221 ILE A N 1
ATOM 1589 C CA . ILE A 1 221 ? 9.175 -10.099 -5.478 1.00 98.69 221 ILE A CA 1
ATOM 1590 C C . ILE A 1 221 ? 8.806 -10.647 -6.857 1.00 98.69 221 ILE A C 1
ATOM 1592 O O . ILE A 1 221 ? 9.531 -11.449 -7.448 1.00 98.69 221 ILE A O 1
ATOM 1596 N N . ARG A 1 222 ? 7.677 -10.203 -7.412 1.00 98.56 222 ARG A N 1
ATOM 1597 C CA . ARG A 1 222 ? 7.187 -10.640 -8.723 1.00 98.56 222 ARG A CA 1
ATOM 1598 C C . ARG A 1 222 ? 6.758 -9.472 -9.592 1.00 98.56 222 ARG A C 1
ATOM 1600 O O . ARG A 1 222 ? 5.990 -8.617 -9.164 1.00 98.56 222 ARG A O 1
ATOM 1607 N N . VAL A 1 223 ? 7.207 -9.493 -10.841 1.00 98.56 223 VAL A N 1
ATOM 1608 C CA . VAL A 1 223 ? 6.687 -8.672 -11.934 1.00 98.56 223 VAL A CA 1
ATOM 1609 C C . VAL A 1 223 ? 5.426 -9.339 -12.469 1.00 98.56 223 VAL A C 1
ATOM 1611 O O . VAL A 1 223 ? 5.482 -10.464 -12.968 1.00 98.56 223 VAL A O 1
ATOM 1614 N N . LEU A 1 224 ? 4.297 -8.647 -12.350 1.00 97.19 224 LEU A N 1
ATOM 1615 C CA . LEU A 1 224 ? 2.986 -9.101 -12.814 1.00 97.19 224 LEU A CA 1
ATOM 1616 C C . LEU A 1 224 ? 2.684 -8.639 -14.240 1.00 97.19 224 LEU A C 1
ATOM 1618 O O . LEU A 1 224 ? 2.044 -9.357 -14.998 1.00 97.19 224 LEU A O 1
ATOM 1622 N N . ALA A 1 225 ? 3.143 -7.442 -14.601 1.00 95.19 225 ALA A N 1
ATOM 1623 C CA . ALA A 1 225 ? 2.951 -6.876 -15.927 1.00 95.19 225 ALA A CA 1
ATOM 1624 C C . ALA A 1 225 ? 4.102 -5.938 -16.284 1.00 95.19 225 ALA A C 1
ATOM 1626 O O . ALA A 1 225 ? 4.721 -5.335 -15.405 1.00 95.19 225 ALA A O 1
ATOM 1627 N N . VAL A 1 226 ? 4.353 -5.803 -17.583 1.00 95.19 226 VAL A N 1
ATOM 1628 C CA . VAL A 1 226 ? 5.315 -4.868 -18.168 1.00 95.19 226 VAL A CA 1
ATOM 1629 C C . VAL A 1 226 ? 4.616 -4.152 -19.309 1.00 95.19 226 VAL A C 1
ATOM 1631 O O . VAL A 1 226 ? 3.917 -4.799 -20.085 1.00 95.19 226 VAL A O 1
ATOM 1634 N N . ARG A 1 227 ? 4.804 -2.838 -19.423 1.00 91.06 227 ARG A N 1
ATOM 1635 C CA . ARG A 1 227 ? 4.364 -2.053 -20.582 1.00 91.06 227 ARG A CA 1
ATOM 1636 C C . ARG A 1 227 ? 5.377 -0.964 -20.901 1.00 91.06 227 ARG A C 1
ATOM 1638 O O . ARG A 1 227 ? 6.053 -0.472 -20.000 1.00 91.06 227 ARG A O 1
ATOM 1645 N N . ARG A 1 228 ? 5.469 -0.580 -22.173 1.00 89.81 228 ARG A N 1
ATOM 1646 C CA . ARG A 1 228 ? 6.073 0.699 -22.568 1.00 89.81 228 ARG A CA 1
ATOM 1647 C C . ARG A 1 228 ? 5.127 1.824 -22.140 1.00 89.81 228 ARG A C 1
ATOM 1649 O O . ARG A 1 228 ? 3.917 1.613 -22.147 1.00 89.81 228 ARG A O 1
ATOM 1656 N N . THR A 1 229 ? 5.663 2.969 -21.740 1.00 86.31 229 THR A N 1
ATOM 1657 C CA . THR A 1 229 ? 4.857 4.134 -21.347 1.00 86.31 229 THR A CA 1
ATOM 1658 C C . THR A 1 229 ? 4.936 5.228 -22.404 1.00 86.31 229 THR A C 1
ATOM 1660 O O . THR A 1 229 ? 5.884 5.257 -23.196 1.00 86.31 229 THR A O 1
ATOM 1663 N N . ALA A 1 230 ? 3.976 6.153 -22.382 1.00 82.25 230 ALA A N 1
ATOM 1664 C CA . ALA A 1 230 ? 4.097 7.418 -23.100 1.00 82.25 230 ALA A CA 1
ATOM 1665 C C . ALA A 1 230 ? 5.356 8.195 -22.633 1.00 82.25 230 ALA A C 1
ATOM 1667 O O . ALA A 1 230 ? 5.808 7.988 -21.495 1.00 82.25 230 ALA A O 1
ATOM 1668 N N . PRO A 1 231 ? 5.960 9.058 -23.476 1.00 75.75 231 PRO A N 1
ATOM 1669 C CA . PRO A 1 231 ? 7.176 9.806 -23.125 1.00 75.75 231 PRO A CA 1
ATOM 1670 C C . PRO A 1 231 ? 7.039 10.705 -21.893 1.00 75.75 231 PRO A C 1
ATOM 1672 O O . PRO A 1 231 ? 8.002 10.907 -21.157 1.00 75.75 231 PRO A O 1
ATOM 1675 N N . ASP A 1 232 ? 5.848 11.248 -21.674 1.00 77.31 232 ASP A N 1
ATOM 1676 C CA . ASP A 1 232 ? 5.511 12.186 -20.607 1.00 77.31 232 ASP A CA 1
ATOM 1677 C C . ASP A 1 232 ? 4.945 11.495 -19.354 1.00 77.31 232 ASP A C 1
ATOM 1679 O O . ASP A 1 232 ? 4.791 12.126 -18.303 1.00 77.31 232 ASP A O 1
ATOM 1683 N N . PHE A 1 233 ? 4.701 10.181 -19.423 1.00 86.38 233 PHE A N 1
ATOM 1684 C CA . PHE A 1 233 ? 4.239 9.401 -18.285 1.00 86.38 233 PHE A CA 1
ATOM 1685 C C . PHE A 1 233 ? 5.215 9.518 -17.109 1.00 86.38 233 PHE A C 1
ATOM 1687 O O . PHE A 1 233 ? 6.408 9.202 -17.194 1.00 86.38 233 PHE A O 1
ATOM 1694 N N . SER A 1 234 ? 4.682 9.899 -15.952 1.00 89.56 234 SER A N 1
ATOM 1695 C CA . SER A 1 234 ? 5.424 9.970 -14.703 1.00 89.56 234 SER A CA 1
ATOM 1696 C C . SER A 1 234 ? 4.789 9.054 -13.678 1.00 89.56 234 SER A C 1
ATOM 1698 O O . SER A 1 234 ? 3.694 9.306 -13.176 1.00 89.56 234 SER A O 1
ATOM 1700 N N . VAL A 1 235 ? 5.530 8.029 -13.262 1.00 92.88 235 VAL A N 1
ATOM 1701 C CA . VAL A 1 235 ? 5.037 7.078 -12.259 1.00 92.88 235 VAL A CA 1
ATOM 1702 C C . VAL A 1 235 ? 4.623 7.753 -10.946 1.00 92.88 235 VAL A C 1
ATOM 1704 O O . VAL A 1 235 ? 3.759 7.230 -10.247 1.00 92.88 235 VAL A O 1
ATOM 1707 N N . THR A 1 236 ? 5.204 8.915 -10.617 1.00 89.94 236 THR A N 1
ATOM 1708 C CA . THR A 1 236 ? 4.936 9.667 -9.382 1.00 89.94 236 THR A CA 1
ATOM 1709 C C . THR A 1 236 ? 3.916 10.790 -9.530 1.00 89.94 236 THR A C 1
ATOM 1711 O O . THR A 1 236 ? 3.315 11.159 -8.523 1.00 89.94 236 THR A O 1
ATOM 1714 N N . CYS A 1 237 ? 3.751 11.356 -10.730 1.00 87.06 237 CYS A N 1
ATOM 1715 C CA . CYS A 1 237 ? 2.900 12.534 -10.960 1.00 87.06 237 CYS A CA 1
ATOM 1716 C C . CYS A 1 237 ? 1.604 12.208 -11.708 1.00 87.06 237 CYS A C 1
ATOM 1718 O O . CYS A 1 237 ? 0.604 12.873 -11.478 1.00 87.06 237 CYS A O 1
ATOM 1720 N N . SER A 1 238 ? 1.614 11.179 -12.556 1.00 88.25 238 SER A N 1
ATOM 1721 C CA . SER A 1 238 ? 0.451 10.703 -13.306 1.00 88.25 238 SER A CA 1
ATOM 1722 C C . SER A 1 238 ? -0.548 9.820 -12.528 1.00 88.25 238 SER A C 1
ATOM 1724 O O . SER A 1 238 ? -1.631 9.600 -13.072 1.00 88.25 238 SER A O 1
ATOM 1726 N N . PRO A 1 239 ? -0.277 9.270 -11.315 1.00 91.56 239 PRO A N 1
ATOM 1727 C CA . PRO A 1 239 ? -1.302 8.514 -10.600 1.00 91.56 239 PRO A CA 1
ATOM 1728 C C . PRO A 1 239 ? -2.532 9.366 -10.277 1.00 91.56 239 PRO A C 1
ATOM 1730 O O . PRO A 1 239 ? -2.411 10.430 -9.671 1.00 91.56 239 PRO A O 1
ATOM 1733 N N . ILE A 1 240 ? -3.718 8.844 -10.583 1.00 92.81 240 ILE A N 1
ATOM 1734 C CA . ILE A 1 240 ? -5.006 9.454 -10.217 1.00 92.81 240 ILE A CA 1
ATOM 1735 C C . ILE A 1 240 ? -5.543 8.913 -8.885 1.00 92.81 240 ILE A C 1
ATOM 1737 O O . ILE A 1 240 ? -6.404 9.531 -8.252 1.00 92.81 240 ILE A O 1
ATOM 1741 N N . GLY A 1 241 ? -5.034 7.770 -8.424 1.00 94.94 241 GLY A N 1
ATOM 1742 C CA . GLY A 1 241 ? -5.491 7.119 -7.202 1.00 94.94 241 GLY A CA 1
ATOM 1743 C C . GLY A 1 241 ? -4.575 5.994 -6.742 1.00 94.94 241 GLY A C 1
ATOM 1744 O O . GLY A 1 241 ? -3.783 5.449 -7.513 1.00 94.94 241 GLY A O 1
ATOM 1745 N N . LYS A 1 242 ? -4.671 5.655 -5.457 1.00 97.38 242 LYS A N 1
ATOM 1746 C CA . LYS A 1 242 ? -4.085 4.439 -4.885 1.00 97.38 242 LYS A CA 1
ATOM 1747 C C . LYS A 1 242 ? -5.078 3.794 -3.939 1.00 97.38 242 LYS A C 1
ATOM 1749 O O . LYS A 1 242 ? -5.727 4.500 -3.165 1.00 97.38 242 LYS A O 1
ATOM 1754 N N . THR A 1 243 ? -5.086 2.469 -3.952 1.00 98.50 243 THR A N 1
ATOM 1755 C CA . THR A 1 243 ? -5.912 1.646 -3.071 1.00 98.50 243 THR A CA 1
ATOM 1756 C C . THR A 1 243 ? -5.011 0.853 -2.142 1.00 98.50 243 THR A C 1
ATOM 1758 O O . THR A 1 243 ? -4.076 0.177 -2.580 1.00 98.50 243 THR A O 1
ATOM 1761 N N . TYR A 1 244 ? -5.285 0.930 -0.846 1.00 98.75 244 TYR A N 1
ATOM 1762 C CA . TYR A 1 244 ? -4.595 0.177 0.191 1.00 98.75 244 TYR A CA 1
ATOM 1763 C C . TYR A 1 244 ? -5.571 -0.739 0.909 1.00 98.75 244 TYR A C 1
ATOM 1765 O O . TYR A 1 244 ? -6.663 -0.315 1.276 1.00 98.75 244 TYR A O 1
ATOM 1773 N N . HIS A 1 245 ? -5.145 -1.971 1.169 1.00 98.69 245 HIS A N 1
ATOM 1774 C CA . HIS A 1 245 ? -5.873 -2.898 2.030 1.00 98.69 245 HIS A CA 1
ATOM 1775 C C . HIS A 1 245 ? -5.108 -3.067 3.337 1.00 98.69 245 HIS A C 1
ATOM 1777 O O . HIS A 1 245 ? -3.903 -3.327 3.323 1.00 98.69 245 HIS A O 1
ATOM 1783 N N . TYR A 1 246 ? -5.811 -2.944 4.457 1.00 98.75 246 TYR A N 1
ATOM 1784 C CA . TYR A 1 246 ? -5.300 -3.283 5.775 1.00 98.75 246 TYR A CA 1
ATOM 1785 C C . TYR A 1 246 ? -6.056 -4.497 6.318 1.00 98.75 246 TYR A C 1
ATOM 1787 O O . TYR A 1 246 ? -7.224 -4.386 6.686 1.00 98.75 246 TYR A O 1
ATOM 1795 N N . ASN A 1 247 ? -5.405 -5.659 6.344 1.00 98.31 247 ASN A N 1
ATOM 1796 C CA . ASN A 1 247 ? -6.011 -6.901 6.815 1.00 98.31 247 ASN A CA 1
ATOM 1797 C C . ASN A 1 247 ? -5.805 -7.081 8.320 1.00 98.31 247 ASN A C 1
ATOM 1799 O O . ASN A 1 247 ? -4.715 -6.854 8.858 1.00 98.31 247 ASN A O 1
ATOM 1803 N N . ILE A 1 248 ? -6.848 -7.560 8.981 1.00 98.19 248 ILE A N 1
ATOM 1804 C CA . ILE A 1 248 ? -6.899 -7.853 10.405 1.00 98.19 248 ILE A CA 1
ATOM 1805 C C . ILE A 1 248 ? -7.391 -9.290 10.572 1.00 98.19 248 ILE A C 1
ATOM 1807 O O . ILE A 1 248 ? -8.358 -9.700 9.935 1.00 98.19 248 ILE A O 1
ATOM 1811 N N . THR A 1 249 ? -6.735 -10.033 11.456 1.00 97.62 249 THR A N 1
ATOM 1812 C CA . THR A 1 249 ? -7.244 -11.307 11.967 1.00 97.62 249 THR A CA 1
ATOM 1813 C C . THR A 1 249 ? -7.856 -11.032 13.335 1.00 97.62 249 THR A C 1
ATOM 1815 O O . THR A 1 249 ? -7.122 -10.787 14.296 1.00 97.62 249 THR A O 1
ATOM 1818 N N . ASN A 1 250 ? -9.185 -11.021 13.423 1.00 97.38 250 ASN A N 1
ATOM 1819 C CA . ASN A 1 250 ? -9.929 -10.811 14.657 1.00 97.38 250 ASN A CA 1
ATOM 1820 C C . ASN A 1 250 ? -10.369 -12.147 15.265 1.00 97.38 250 ASN A C 1
ATOM 1822 O O . ASN A 1 250 ? -11.434 -12.675 14.962 1.00 97.38 250 ASN A O 1
ATOM 1826 N N . SER A 1 251 ? -9.506 -12.717 16.100 1.00 95.31 251 SER A N 1
ATOM 1827 C CA . SER A 1 251 ? -9.673 -14.056 16.670 1.00 95.31 251 SER A CA 1
ATOM 1828 C C . SER A 1 251 ? -8.929 -14.181 17.993 1.00 95.31 251 SER A C 1
ATOM 1830 O O . SER A 1 251 ? -7.990 -13.432 18.265 1.00 95.31 251 SER A O 1
ATOM 1832 N N . GLU A 1 252 ? -9.296 -15.163 18.815 1.00 94.25 252 GLU A N 1
ATOM 1833 C CA . GLU A 1 252 ? -8.641 -15.384 20.107 1.00 94.25 252 GLU A CA 1
ATOM 1834 C C . GLU A 1 252 ? -7.144 -15.715 19.959 1.00 94.25 252 GLU A C 1
ATOM 1836 O O . GLU A 1 252 ? -6.291 -15.076 20.582 1.00 94.25 252 GLU A O 1
ATOM 1841 N N . ALA A 1 253 ? -6.820 -16.660 19.076 1.00 92.25 253 ALA A N 1
ATOM 1842 C CA . ALA A 1 253 ? -5.454 -17.032 18.728 1.00 92.25 253 ALA A CA 1
ATOM 1843 C C . ALA A 1 253 ? -5.040 -16.416 17.388 1.00 92.25 253 ALA A C 1
ATOM 1845 O O . ALA A 1 253 ? -5.860 -16.280 16.479 1.00 92.25 253 ALA A O 1
ATOM 1846 N N . ASN A 1 254 ? -3.761 -16.060 17.258 1.00 90.31 254 ASN A N 1
ATOM 1847 C CA . ASN A 1 254 ? -3.209 -15.597 15.990 1.00 90.31 254 ASN A CA 1
ATOM 1848 C C . ASN A 1 254 ? -3.063 -16.771 15.014 1.00 90.31 254 ASN A C 1
ATOM 1850 O O . ASN A 1 254 ? -2.645 -17.858 15.410 1.00 90.31 254 ASN A O 1
ATOM 1854 N N . ASP A 1 255 ? -3.345 -16.533 13.739 1.00 89.00 255 ASP A N 1
ATOM 1855 C CA . ASP A 1 255 ? -3.183 -17.531 12.689 1.00 89.00 255 ASP A CA 1
ATOM 1856 C C . ASP A 1 255 ? -1.731 -17.535 12.167 1.00 89.00 255 ASP A C 1
ATOM 1858 O O . ASP A 1 255 ? -1.310 -16.570 11.513 1.00 89.00 255 ASP A O 1
ATOM 1862 N N . PRO A 1 256 ? -0.950 -18.608 12.397 1.00 91.25 256 PRO A N 1
ATOM 1863 C CA . PRO A 1 256 ? 0.443 -18.676 11.968 1.00 91.25 256 PRO A CA 1
ATOM 1864 C C . PRO A 1 256 ? 0.611 -18.686 10.442 1.00 91.25 256 PRO A C 1
ATOM 1866 O O . PRO A 1 256 ? 1.686 -18.347 9.959 1.00 91.25 256 PRO A O 1
ATOM 1869 N N . LEU A 1 257 ? -0.421 -19.002 9.658 1.00 92.12 257 LEU A N 1
ATOM 1870 C CA . LEU A 1 257 ? -0.357 -18.977 8.193 1.00 92.12 257 LEU A CA 1
ATOM 1871 C C . LEU A 1 257 ? -0.655 -17.589 7.612 1.00 92.12 257 LEU A C 1
ATOM 1873 O O . LEU A 1 257 ? -0.332 -17.319 6.457 1.00 92.12 257 LEU A O 1
ATOM 1877 N N . ARG A 1 258 ? -1.243 -16.689 8.410 1.00 89.56 258 ARG A N 1
ATOM 1878 C CA . ARG A 1 258 ? -1.632 -15.332 7.987 1.00 89.56 258 ARG A CA 1
ATOM 1879 C C . ARG A 1 258 ? -0.895 -14.225 8.736 1.00 89.56 258 ARG A C 1
ATOM 1881 O O . ARG A 1 258 ? -0.962 -13.072 8.321 1.00 89.56 258 ARG A O 1
ATOM 1888 N N . HIS A 1 259 ? -0.151 -14.556 9.794 1.00 91.31 259 HIS A N 1
ATOM 1889 C CA . HIS A 1 259 ? 0.501 -13.579 10.672 1.00 91.31 259 HIS A CA 1
ATOM 1890 C C . HIS A 1 259 ? 1.447 -12.602 9.952 1.00 91.31 259 HIS A C 1
ATOM 1892 O O . HIS A 1 259 ? 1.657 -11.503 10.462 1.00 91.31 259 HIS A O 1
ATOM 1898 N N . ARG A 1 260 ? 2.007 -12.979 8.790 1.00 95.25 260 ARG A N 1
ATOM 1899 C CA . ARG A 1 260 ? 2.843 -12.095 7.960 1.00 95.25 260 ARG A CA 1
ATOM 1900 C C . ARG A 1 260 ? 2.043 -11.038 7.202 1.00 95.25 260 ARG A C 1
ATOM 1902 O O . ARG A 1 260 ? 2.622 -10.015 6.891 1.00 95.25 260 ARG A O 1
ATOM 1909 N N . TYR A 1 261 ? 0.755 -11.267 6.934 1.00 96.06 261 TYR A N 1
ATOM 1910 C CA . TYR A 1 261 ? -0.073 -10.456 6.023 1.00 96.06 261 TYR A CA 1
ATOM 1911 C C . TYR A 1 261 ? -1.289 -9.808 6.699 1.00 96.06 261 TYR A C 1
ATOM 1913 O O . TYR A 1 261 ? -2.140 -9.221 6.023 1.00 96.06 261 TYR A O 1
ATOM 1921 N N . ALA A 1 262 ? -1.412 -9.963 8.021 1.00 96.88 262 ALA A N 1
ATOM 1922 C CA . ALA A 1 262 ? -2.532 -9.458 8.797 1.00 96.88 262 ALA A CA 1
ATOM 1923 C C . ALA A 1 262 ? -2.119 -9.011 10.206 1.00 96.88 262 ALA A C 1
ATOM 1925 O O . ALA A 1 262 ? -1.226 -9.564 10.859 1.00 96.88 262 ALA A O 1
ATOM 1926 N N . HIS A 1 263 ? -2.805 -7.987 10.705 1.00 97.38 263 HIS A N 1
ATOM 1927 C CA . HIS A 1 263 ? -2.703 -7.555 12.091 1.00 97.38 263 HIS A CA 1
ATOM 1928 C C . HIS A 1 263 ? -3.630 -8.398 12.969 1.00 97.38 263 HIS A C 1
ATOM 1930 O O . HIS A 1 263 ? -4.845 -8.342 12.832 1.00 97.38 263 HIS A O 1
ATOM 1936 N N . HIS A 1 264 ? -3.066 -9.171 13.892 1.00 97.38 264 HIS A N 1
ATOM 1937 C CA . HIS A 1 264 ? -3.862 -9.903 14.876 1.00 97.38 264 HIS A CA 1
ATOM 1938 C C . HIS A 1 264 ? -4.444 -8.971 15.940 1.00 97.38 264 HIS A C 1
ATOM 1940 O O . HIS A 1 264 ? -3.699 -8.245 16.598 1.00 97.38 264 HIS A O 1
ATOM 1946 N N . VAL A 1 265 ? -5.760 -9.037 16.129 1.00 97.38 265 VAL A N 1
ATOM 1947 C CA . VAL A 1 265 ? -6.486 -8.342 17.192 1.00 97.38 265 VAL A CA 1
ATOM 1948 C C . VAL A 1 265 ? -7.311 -9.367 17.957 1.00 97.38 265 VAL A C 1
ATOM 1950 O O . VAL A 1 265 ? -8.247 -9.948 17.418 1.00 97.38 265 VAL A O 1
ATOM 1953 N N . ARG A 1 266 ? -6.974 -9.578 19.232 1.00 96.81 266 ARG A N 1
ATOM 1954 C CA . ARG A 1 266 ? -7.631 -10.592 20.070 1.00 96.81 266 ARG A CA 1
ATOM 1955 C C . ARG A 1 266 ? -9.033 -10.202 20.537 1.00 96.81 266 ARG A C 1
ATOM 1957 O O . ARG A 1 266 ? -9.891 -11.060 20.701 1.00 96.81 266 ARG A O 1
ATOM 1964 N N . LYS A 1 267 ? -9.249 -8.919 20.837 1.00 95.94 267 LYS A N 1
ATOM 1965 C CA . LYS A 1 267 ? -10.538 -8.434 21.345 1.00 95.94 267 LYS A CA 1
ATOM 1966 C C . LYS A 1 267 ? -11.559 -8.369 20.206 1.00 95.94 267 LYS A C 1
ATOM 1968 O O . LYS A 1 267 ? -11.184 -7.862 19.153 1.00 95.94 267 LYS A O 1
ATOM 1973 N N . PRO A 1 268 ? -12.814 -8.810 20.401 1.00 96.44 268 PRO A N 1
ATOM 1974 C CA . PRO A 1 268 ? -13.860 -8.654 19.393 1.00 96.44 268 PRO A CA 1
ATOM 1975 C C . PRO A 1 26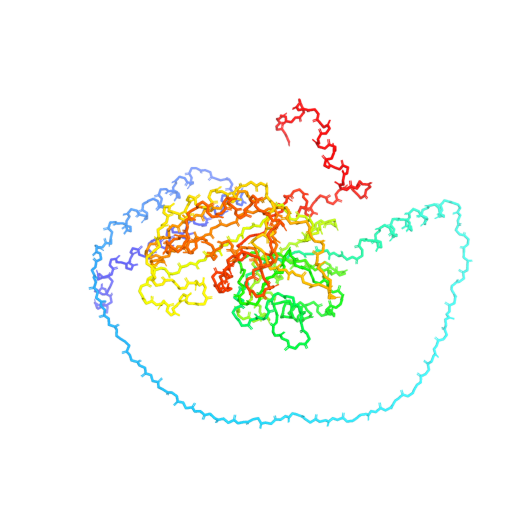8 ? -13.995 -7.198 18.941 1.00 96.44 268 PRO A C 1
ATOM 1977 O O . PRO A 1 268 ? -13.981 -6.293 19.779 1.00 96.44 268 PRO A O 1
ATOM 1980 N N . LEU A 1 269 ? -14.097 -6.987 17.630 1.00 98.38 269 LEU A N 1
ATOM 1981 C CA . LEU A 1 269 ? -14.236 -5.662 17.035 1.00 98.38 269 LEU A CA 1
ATOM 1982 C C . LEU A 1 269 ? -15.705 -5.323 16.767 1.00 98.38 269 LEU A C 1
ATOM 1984 O O . LEU A 1 269 ? -16.434 -6.082 16.135 1.00 98.38 269 LEU A O 1
ATOM 1988 N N . ASP A 1 270 ? -16.121 -4.136 17.196 1.00 98.50 270 ASP A N 1
ATOM 1989 C CA . ASP A 1 270 ? -17.402 -3.542 16.825 1.00 98.50 270 ASP A CA 1
ATOM 1990 C C . ASP A 1 270 ? -17.319 -2.940 15.412 1.00 98.50 270 ASP A C 1
ATOM 1992 O O . ASP A 1 270 ? -16.941 -1.780 15.222 1.00 98.50 270 ASP A O 1
ATOM 1996 N N . LEU A 1 271 ? -17.651 -3.744 14.397 1.00 98.50 271 LEU A N 1
ATOM 1997 C CA . LEU A 1 271 ? -17.575 -3.314 12.997 1.00 98.50 271 LEU A CA 1
ATOM 1998 C C . LEU A 1 271 ? -18.546 -2.170 12.674 1.00 98.50 271 LEU A C 1
ATOM 2000 O O . LEU A 1 271 ? -18.261 -1.369 11.787 1.00 98.50 271 LEU A O 1
ATOM 2004 N N . GLY A 1 272 ? -19.671 -2.062 13.389 1.00 98.62 272 GLY A N 1
ATOM 2005 C CA . GLY A 1 272 ? -20.616 -0.957 13.225 1.00 98.62 272 GLY A CA 1
ATOM 2006 C C . GLY A 1 272 ? -19.986 0.374 13.630 1.00 98.62 272 GLY A C 1
ATOM 2007 O O . GLY A 1 272 ? -19.991 1.327 12.850 1.00 98.62 272 GLY A O 1
ATOM 2008 N N . ALA A 1 273 ? -19.352 0.407 14.804 1.00 98.50 273 ALA A N 1
ATOM 2009 C CA . ALA A 1 273 ? -18.601 1.565 15.280 1.00 98.50 273 ALA A CA 1
ATOM 2010 C C . ALA A 1 273 ? -17.431 1.925 14.345 1.00 98.50 273 ALA A C 1
ATOM 2012 O O . ALA A 1 273 ? -17.219 3.099 14.038 1.00 98.50 273 ALA A O 1
ATOM 2013 N N . MET A 1 274 ? -16.702 0.920 13.844 1.00 98.75 274 MET A N 1
ATOM 2014 C CA . MET A 1 274 ? -15.615 1.132 12.880 1.00 98.75 274 MET A CA 1
ATOM 2015 C C . MET A 1 274 ? -16.112 1.754 11.572 1.00 98.75 274 MET A C 1
ATOM 2017 O O . MET A 1 274 ? -15.491 2.691 11.080 1.00 98.75 274 MET A O 1
ATOM 2021 N N . ARG A 1 275 ? -17.228 1.265 11.016 1.00 98.75 275 ARG A N 1
ATOM 2022 C CA . ARG A 1 275 ? -17.837 1.816 9.793 1.00 98.75 275 ARG A CA 1
ATOM 2023 C C . ARG A 1 275 ? -18.304 3.256 9.994 1.00 98.75 275 ARG A C 1
ATOM 2025 O O . ARG A 1 275 ? -18.039 4.095 9.140 1.00 98.75 275 ARG A O 1
ATOM 2032 N N . ALA A 1 276 ? -18.932 3.554 11.134 1.00 98.31 276 ALA A N 1
ATOM 2033 C CA . ALA A 1 276 ? -19.363 4.911 11.466 1.00 98.31 276 ALA A CA 1
ATOM 2034 C C . ALA A 1 276 ? -18.178 5.892 11.527 1.00 98.31 276 ALA A C 1
ATOM 2036 O O . ALA A 1 276 ? -18.240 6.973 10.949 1.00 98.31 276 ALA A O 1
ATOM 2037 N N . ALA A 1 277 ? -17.072 5.490 12.160 1.00 98.19 277 ALA A N 1
ATOM 2038 C CA . ALA A 1 277 ? -15.848 6.288 12.203 1.00 98.19 277 ALA A CA 1
ATOM 2039 C C . ALA A 1 277 ? -15.172 6.407 10.823 1.00 98.19 277 ALA A C 1
ATOM 2041 O O . ALA A 1 277 ? -14.670 7.470 10.467 1.00 98.19 277 ALA A O 1
ATOM 2042 N N . ALA A 1 278 ? -15.167 5.333 10.027 1.00 98.44 278 ALA A N 1
ATOM 2043 C CA . ALA A 1 278 ? -14.569 5.322 8.695 1.00 98.44 278 ALA A CA 1
ATOM 2044 C C . ALA A 1 278 ? -15.278 6.271 7.717 1.00 98.44 278 ALA A C 1
ATOM 2046 O O . ALA A 1 278 ? -14.609 6.932 6.926 1.00 98.44 278 ALA A O 1
ATOM 2047 N N . ALA A 1 279 ? -16.605 6.398 7.814 1.00 98.25 279 ALA A N 1
ATOM 2048 C CA . ALA A 1 279 ? -17.389 7.290 6.961 1.00 98.25 279 ALA A CA 1
ATOM 2049 C C . ALA A 1 279 ? -16.940 8.760 7.057 1.00 98.25 279 ALA A C 1
ATOM 2051 O O . ALA A 1 279 ? -16.905 9.456 6.045 1.00 98.25 279 ALA A O 1
ATOM 2052 N N . ALA A 1 280 ? -16.521 9.217 8.243 1.00 97.81 280 ALA A N 1
ATOM 2053 C CA . ALA A 1 280 ? -16.039 10.584 8.452 1.00 97.81 280 ALA A CA 1
ATOM 2054 C C . ALA A 1 280 ? -14.711 10.891 7.727 1.00 97.81 280 ALA A C 1
ATOM 2056 O O . ALA A 1 280 ? -14.396 12.054 7.493 1.00 97.81 280 ALA A O 1
ATOM 2057 N N . LEU A 1 281 ? -13.933 9.868 7.348 1.00 98.06 281 LEU A N 1
ATOM 2058 C CA . LEU A 1 281 ? -12.663 10.036 6.629 1.00 98.06 281 LEU A CA 1
ATOM 2059 C C . LEU A 1 281 ? -12.851 10.344 5.137 1.00 98.06 281 LEU A C 1
ATOM 2061 O O . LEU A 1 281 ? -11.908 10.811 4.498 1.00 98.06 281 LEU A O 1
ATOM 2065 N N . VAL A 1 282 ? -14.022 10.045 4.565 1.00 98.50 282 VAL A N 1
ATOM 2066 C CA . VAL A 1 282 ? -14.302 10.263 3.140 1.00 98.50 282 VAL A CA 1
ATOM 2067 C C . VAL A 1 282 ? -14.425 11.764 2.864 1.00 98.50 282 VAL A C 1
ATOM 2069 O O . VAL A 1 282 ? -15.009 12.515 3.644 1.00 98.50 282 VAL A O 1
ATOM 2072 N N . GLY A 1 283 ? -13.860 12.212 1.743 1.00 98.00 283 GLY A N 1
ATOM 2073 C CA . GLY A 1 283 ? -13.818 13.618 1.351 1.00 98.00 283 GLY A CA 1
ATOM 2074 C C . GLY A 1 283 ? -12.418 14.223 1.424 1.00 98.00 283 GLY A C 1
ATOM 2075 O O . GLY A 1 283 ? -11.408 13.515 1.476 1.00 98.00 283 GLY A O 1
ATOM 2076 N N . THR A 1 284 ? -12.366 15.553 1.357 1.00 97.75 284 THR A N 1
ATOM 2077 C CA . THR A 1 284 ? -11.123 16.331 1.319 1.00 97.75 284 THR A CA 1
ATOM 2078 C C . THR A 1 284 ? -10.871 16.981 2.670 1.00 97.75 284 THR A C 1
ATOM 2080 O O . THR A 1 284 ? -11.594 17.897 3.047 1.00 97.75 284 THR A O 1
ATOM 2083 N N . HIS A 1 285 ? -9.819 16.542 3.362 1.00 96.06 285 HIS A N 1
ATOM 2084 C CA . HIS A 1 285 ? -9.527 16.954 4.739 1.00 96.06 285 HIS A CA 1
ATOM 2085 C C . HIS A 1 285 ? -8.035 17.181 4.963 1.00 96.06 285 HIS A C 1
ATOM 2087 O O . HIS A 1 285 ? -7.203 16.649 4.223 1.00 96.06 285 HIS A O 1
ATOM 2093 N N . ASP A 1 286 ? -7.690 17.925 6.015 1.00 93.19 286 ASP A N 1
ATOM 2094 C CA . ASP A 1 286 ? -6.333 17.956 6.566 1.00 93.19 286 ASP A CA 1
ATOM 2095 C C . ASP A 1 286 ? -6.078 16.678 7.386 1.00 93.19 286 ASP A C 1
ATOM 2097 O O . ASP A 1 286 ? -6.601 16.495 8.484 1.00 93.19 286 ASP A O 1
ATOM 2101 N N . PHE A 1 287 ? -5.228 15.787 6.867 1.00 93.06 287 PHE A N 1
ATOM 2102 C CA . PHE A 1 287 ? -4.903 14.514 7.519 1.00 93.06 287 PHE A CA 1
ATOM 2103 C C . PHE A 1 287 ? -3.668 14.577 8.428 1.00 93.06 287 PHE A C 1
ATOM 2105 O O . PHE A 1 287 ? -3.060 13.546 8.728 1.00 93.06 287 PHE A O 1
ATOM 2112 N N . THR A 1 288 ? -3.279 15.763 8.901 1.00 88.81 288 THR A N 1
ATOM 2113 C CA . THR A 1 288 ? -2.115 15.948 9.781 1.00 88.81 288 THR A CA 1
ATOM 2114 C C . THR A 1 288 ? -2.174 15.046 11.021 1.00 88.81 288 THR A C 1
ATOM 2116 O O . THR A 1 288 ? -1.166 14.419 11.357 1.00 88.81 288 THR A O 1
ATOM 2119 N N . GLN A 1 289 ? -3.351 14.894 11.645 1.00 88.12 289 GLN A N 1
ATOM 2120 C CA . GLN A 1 289 ? -3.574 14.020 12.813 1.00 88.12 289 GLN A CA 1
ATOM 2121 C C . GLN A 1 289 ? -3.481 12.518 12.519 1.00 88.12 289 GLN A C 1
ATOM 2123 O O . GLN A 1 289 ? -3.462 11.707 13.440 1.00 88.12 289 GLN A O 1
ATOM 2128 N N . PHE A 1 290 ? -3.400 12.135 11.248 1.00 90.94 290 PHE A N 1
ATOM 2129 C CA . PHE A 1 290 ? -3.224 10.754 10.821 1.00 90.94 290 PHE A CA 1
ATOM 2130 C C . PHE A 1 290 ? -1.832 10.538 10.246 1.00 90.94 290 PHE A C 1
ATOM 2132 O O . PHE A 1 290 ? -1.645 9.639 9.445 1.00 90.94 290 PHE A O 1
ATOM 2139 N N . SER A 1 291 ? -0.837 11.352 10.587 1.00 87.88 291 SER A N 1
ATOM 2140 C CA . SER A 1 291 ? 0.488 11.239 9.984 1.00 87.88 291 SER A CA 1
ATOM 2141 C C . SER A 1 291 ? 1.610 11.337 11.003 1.00 87.88 291 SER A C 1
ATOM 2143 O O . SER A 1 291 ? 1.519 12.004 12.040 1.00 87.88 291 SER A O 1
ATOM 2145 N N . ASN A 1 292 ? 2.723 10.690 10.669 1.00 82.94 292 ASN A N 1
ATOM 2146 C CA . ASN A 1 292 ? 3.974 10.956 11.352 1.00 82.94 292 ASN A CA 1
ATOM 2147 C C . ASN A 1 292 ? 4.504 12.329 10.937 1.00 82.94 292 ASN A C 1
ATOM 2149 O O . ASN A 1 292 ? 4.452 12.704 9.762 1.00 82.94 292 ASN A O 1
ATOM 2153 N N . ILE A 1 293 ? 5.113 13.032 11.892 1.00 73.88 293 ILE A N 1
ATOM 2154 C CA . ILE A 1 293 ? 5.870 14.246 11.598 1.00 73.88 293 ILE A CA 1
ATOM 2155 C C . ILE A 1 293 ? 7.123 13.799 10.841 1.00 73.88 293 ILE A C 1
ATOM 2157 O O . ILE A 1 293 ? 8.005 13.144 11.391 1.00 73.88 293 ILE A O 1
ATOM 2161 N N . GLY A 1 294 ? 7.144 14.046 9.534 1.00 60.22 294 GLY A N 1
ATOM 2162 C CA . GLY A 1 294 ? 8.280 13.702 8.691 1.00 60.22 294 GLY A CA 1
ATOM 2163 C C . GLY A 1 294 ? 9.324 14.808 8.733 1.00 60.22 294 GLY A C 1
ATOM 2164 O O . GLY A 1 294 ? 9.024 15.933 8.339 1.00 60.22 294 GLY A O 1
ATOM 2165 N N . GLU A 1 295 ? 10.545 14.476 9.132 1.00 54.16 295 GLU A N 1
ATOM 2166 C CA . GLU A 1 295 ? 11.710 15.342 8.959 1.00 54.16 295 GLU A CA 1
ATOM 2167 C C . GLU A 1 295 ? 12.469 14.965 7.679 1.00 54.16 295 GLU A C 1
ATOM 2169 O O . GLU A 1 295 ? 12.593 13.793 7.318 1.00 54.16 295 GLU A O 1
ATOM 2174 N N . GLU A 1 296 ? 12.968 15.967 6.965 1.00 49.31 296 GLU A N 1
ATOM 2175 C CA . GLU A 1 296 ? 13.873 15.828 5.828 1.00 49.31 296 GLU A CA 1
ATOM 2176 C C . GLU A 1 296 ? 15.028 16.806 6.032 1.00 49.31 296 GLU A C 1
ATOM 2178 O O . GLU A 1 296 ? 14.825 18.018 6.071 1.00 49.31 296 GLU A O 1
ATOM 2183 N N . GLY A 1 297 ? 16.232 16.273 6.264 1.00 48.66 297 GLY A N 1
ATOM 2184 C CA . GLY A 1 297 ? 17.409 17.088 6.586 1.00 48.66 297 GLY A CA 1
ATOM 2185 C C . GLY A 1 297 ? 17.251 17.935 7.857 1.00 48.66 297 GLY A C 1
ATOM 2186 O O . GLY A 1 297 ? 17.695 19.079 7.876 1.00 48.66 297 GLY A O 1
ATOM 2187 N N . GLY A 1 298 ? 16.563 17.418 8.885 1.00 46.59 298 GLY A N 1
ATOM 2188 C CA . GLY A 1 298 ? 16.304 18.142 10.139 1.00 46.59 298 GLY A CA 1
ATOM 2189 C C . GLY A 1 298 ? 15.254 19.255 10.031 1.00 46.59 298 GLY A C 1
ATOM 2190 O O . GLY A 1 298 ? 15.142 20.086 10.928 1.00 46.59 298 GLY A O 1
ATOM 2191 N N . ARG A 1 299 ? 14.489 19.310 8.930 1.00 47.09 299 ARG A N 1
ATOM 2192 C CA . ARG A 1 299 ? 13.376 20.254 8.745 1.00 47.09 299 ARG A CA 1
ATOM 2193 C C . ARG A 1 299 ? 12.061 19.509 8.527 1.00 47.09 299 ARG A C 1
ATOM 2195 O O . ARG A 1 299 ? 12.067 18.477 7.854 1.00 47.09 299 ARG A O 1
ATOM 2202 N N . PRO A 1 300 ? 10.921 20.029 9.014 1.00 57.84 300 PRO A N 1
ATOM 2203 C CA . PRO A 1 300 ? 9.618 19.460 8.698 1.00 57.84 300 PRO A CA 1
ATOM 2204 C C . PRO A 1 300 ? 9.409 19.408 7.182 1.00 57.84 300 PRO A C 1
ATOM 2206 O O . PRO A 1 300 ? 9.582 20.413 6.485 1.00 57.84 300 PRO A O 1
ATOM 2209 N N . ARG A 1 301 ? 9.016 18.246 6.653 1.00 61.91 301 ARG A N 1
ATOM 2210 C CA . ARG A 1 301 ? 8.633 18.114 5.243 1.00 61.91 301 ARG A CA 1
ATOM 2211 C C . ARG A 1 301 ? 7.447 19.030 4.950 1.00 61.91 301 ARG A C 1
ATOM 2213 O O . ARG A 1 301 ? 6.339 18.769 5.412 1.00 61.91 301 ARG A O 1
ATOM 2220 N N . LYS A 1 302 ? 7.650 20.055 4.116 1.00 58.88 302 LYS A N 1
ATOM 2221 C CA . LYS A 1 302 ? 6.566 20.870 3.541 1.00 58.88 302 LYS A CA 1
ATOM 2222 C C . LYS A 1 302 ? 5.806 20.052 2.492 1.00 58.88 302 LYS A C 1
ATOM 2224 O O . LYS A 1 302 ? 6.033 20.193 1.295 1.00 58.88 302 LYS A O 1
ATOM 2229 N N . ARG A 1 303 ? 4.930 19.149 2.929 1.00 71.19 303 ARG A N 1
ATOM 2230 C CA . ARG A 1 303 ? 3.948 18.488 2.057 1.00 71.19 303 ARG A CA 1
ATOM 2231 C C . ARG A 1 303 ? 2.567 19.024 2.380 1.00 71.19 303 ARG A C 1
ATOM 2233 O O . ARG A 1 303 ? 2.260 19.221 3.547 1.00 71.19 303 ARG A O 1
ATOM 2240 N N . ASN A 1 304 ? 1.745 19.219 1.349 1.00 86.50 304 ASN A N 1
ATOM 2241 C CA . ASN A 1 304 ? 0.335 19.548 1.530 1.00 86.50 304 ASN A CA 1
ATOM 2242 C C . ASN A 1 304 ? -0.326 18.431 2.367 1.00 86.50 304 ASN A C 1
ATOM 2244 O O . ASN A 1 304 ? -0.346 17.292 1.882 1.00 86.50 304 ASN A O 1
ATOM 2248 N N . PRO A 1 305 ? -0.814 18.705 3.591 1.00 89.25 305 PRO A N 1
ATOM 2249 C CA . PRO A 1 305 ? -1.448 17.697 4.431 1.00 89.25 305 PRO A CA 1
ATOM 2250 C C . PRO A 1 305 ? -2.888 17.396 3.996 1.00 89.25 305 PRO A C 1
ATOM 2252 O O . PRO A 1 305 ? -3.444 16.370 4.385 1.00 89.25 305 PRO A O 1
ATOM 2255 N N . VAL A 1 306 ? -3.460 18.243 3.134 1.00 93.44 306 VAL A N 1
ATOM 2256 C CA . VAL A 1 306 ? -4.796 18.056 2.581 1.00 93.44 306 VAL A CA 1
ATOM 2257 C C . VAL A 1 306 ? -4.770 16.939 1.545 1.00 93.44 306 VAL A C 1
ATOM 2259 O O . VAL A 1 306 ? -3.962 16.962 0.604 1.00 93.44 306 VAL A O 1
ATOM 2262 N N . LYS A 1 307 ? -5.620 15.932 1.733 1.00 95.56 307 LYS A N 1
ATOM 2263 C CA . LYS A 1 307 ? -5.792 14.790 0.821 1.00 95.56 307 LYS A CA 1
ATOM 2264 C C . LYS A 1 307 ? -7.272 14.531 0.603 1.00 95.56 307 LYS A C 1
ATOM 2266 O O . LYS A 1 307 ? -8.092 14.985 1.391 1.00 95.56 307 LYS A O 1
ATOM 2271 N N . THR A 1 308 ? -7.586 13.791 -0.454 1.00 97.56 308 THR A N 1
ATOM 2272 C CA . THR A 1 308 ? -8.953 13.362 -0.744 1.00 97.56 308 THR A CA 1
ATOM 2273 C C . THR A 1 308 ? -9.009 11.848 -0.691 1.00 97.56 308 THR A C 1
ATOM 2275 O O . THR A 1 308 ? -8.362 11.176 -1.502 1.00 97.56 308 THR A O 1
ATOM 2278 N N . LEU A 1 309 ? -9.778 11.318 0.258 1.00 98.44 309 LEU A N 1
ATOM 2279 C CA . LEU A 1 309 ? -10.136 9.906 0.291 1.00 98.44 309 LEU A CA 1
ATOM 2280 C C . LEU A 1 309 ? -11.488 9.738 -0.395 1.00 98.44 309 LEU A C 1
ATOM 2282 O O . LEU A 1 309 ? -12.455 10.412 -0.047 1.00 98.44 309 LEU A O 1
ATOM 2286 N N . ARG A 1 310 ? -11.537 8.863 -1.397 1.00 98.12 310 ARG A N 1
ATOM 2287 C CA . ARG A 1 310 ? -12.753 8.569 -2.167 1.00 98.12 310 ARG A CA 1
ATOM 2288 C C . ARG A 1 310 ? -13.569 7.467 -1.513 1.00 98.12 310 ARG A C 1
ATOM 2290 O O . ARG A 1 310 ? -14.792 7.499 -1.576 1.00 98.12 310 ARG A O 1
ATOM 2297 N N . ARG A 1 311 ? -12.887 6.514 -0.874 1.00 98.06 311 ARG A N 1
ATOM 2298 C CA . ARG A 1 311 ? -13.511 5.348 -0.254 1.00 98.06 311 ARG A CA 1
ATOM 2299 C C . ARG A 1 311 ? -12.739 4.911 0.981 1.00 98.06 311 ARG A C 1
ATOM 2301 O O . ARG A 1 311 ? -11.509 4.848 0.943 1.00 98.06 311 ARG A O 1
ATOM 2308 N N . VAL A 1 312 ? -13.464 4.616 2.059 1.00 98.62 312 VAL A N 1
ATOM 2309 C CA . VAL A 1 312 ? -12.920 4.011 3.278 1.00 98.62 312 VAL A CA 1
ATOM 2310 C C . VAL A 1 312 ? -13.913 2.975 3.800 1.00 98.62 312 VAL A C 1
ATOM 2312 O O . VAL A 1 312 ? -14.848 3.318 4.519 1.00 98.62 312 VAL A O 1
ATOM 2315 N N . ASP A 1 313 ? -13.706 1.710 3.446 1.00 98.69 313 ASP A N 1
ATOM 2316 C CA . ASP A 1 313 ? -14.635 0.628 3.783 1.00 98.69 313 ASP A CA 1
ATOM 2317 C C . ASP A 1 313 ? -14.071 -0.279 4.870 1.00 98.69 313 ASP A C 1
ATOM 2319 O O . ASP A 1 313 ? -12.881 -0.591 4.883 1.00 98.69 313 ASP A O 1
ATOM 2323 N N . VAL A 1 314 ? -14.944 -0.750 5.762 1.00 98.75 314 VAL A N 1
ATOM 2324 C CA . VAL A 1 314 ? -14.625 -1.785 6.755 1.00 98.75 314 VAL A CA 1
ATOM 2325 C C . VAL A 1 314 ? -15.461 -3.021 6.452 1.00 98.75 314 VAL A C 1
ATOM 2327 O O . VAL A 1 314 ? -16.671 -3.073 6.712 1.00 98.75 314 VAL A O 1
ATOM 2330 N N . LEU A 1 315 ? -14.790 -4.017 5.889 1.00 98.44 315 LEU A N 1
ATOM 2331 C CA . LEU A 1 315 ? -15.378 -5.234 5.360 1.00 98.44 315 LEU A CA 1
ATOM 2332 C C . LEU A 1 315 ? -15.086 -6.406 6.289 1.00 98.44 315 LEU A C 1
ATOM 2334 O O . LEU A 1 315 ? -13.961 -6.584 6.756 1.00 98.44 315 LEU A O 1
ATOM 2338 N N . GLU A 1 316 ? -16.104 -7.222 6.516 1.00 97.69 316 GLU A N 1
ATOM 2339 C CA . GLU A 1 316 ? -15.917 -8.567 7.044 1.00 97.69 316 GLU A CA 1
ATOM 2340 C C . GLU A 1 316 ? -15.637 -9.491 5.857 1.00 97.69 316 GLU A C 1
ATOM 2342 O O . GLU A 1 316 ? -16.311 -9.407 4.829 1.00 97.69 316 GLU A O 1
ATOM 2347 N N . LEU A 1 317 ? -14.587 -10.301 5.953 1.00 96.00 317 LEU A N 1
ATOM 2348 C CA . LEU A 1 317 ? -14.183 -11.212 4.888 1.00 96.00 317 LEU A CA 1
ATOM 2349 C C . LEU A 1 317 ? -14.887 -12.558 5.050 1.00 96.00 317 LEU A C 1
ATOM 2351 O O . LEU A 1 317 ? -15.240 -12.951 6.159 1.00 96.00 317 LEU A O 1
ATOM 2355 N N . ASP A 1 318 ? -15.037 -13.281 3.939 1.00 95.06 318 ASP A N 1
ATOM 2356 C CA . ASP A 1 318 ? -15.607 -14.628 3.935 1.00 95.06 318 ASP A CA 1
ATOM 2357 C C . ASP A 1 318 ? -14.874 -15.529 4.953 1.00 95.06 318 ASP A C 1
ATOM 2359 O O . ASP A 1 318 ? -13.675 -15.789 4.777 1.00 95.06 318 ASP A O 1
ATOM 2363 N N . PRO A 1 319 ? -15.565 -16.037 5.993 1.00 91.94 319 PRO A N 1
ATOM 2364 C CA . PRO A 1 319 ? -14.952 -16.862 7.027 1.00 91.94 319 PRO A CA 1
ATOM 2365 C C . PRO A 1 319 ? -14.328 -18.158 6.501 1.00 91.94 319 PRO A C 1
ATOM 2367 O O . PRO A 1 319 ? -13.408 -18.680 7.127 1.00 91.94 319 PRO A O 1
ATOM 2370 N N . SER A 1 320 ? -14.790 -18.681 5.360 1.00 92.19 320 SER A N 1
ATOM 2371 C CA . SER A 1 320 ? -14.218 -19.882 4.738 1.00 92.19 320 SER A CA 1
ATOM 2372 C C . SER A 1 320 ? -12.831 -19.625 4.137 1.00 92.19 320 SER A C 1
ATOM 2374 O O . SER A 1 320 ? -11.961 -20.496 4.172 1.00 92.19 320 SER A O 1
ATOM 2376 N N . ALA A 1 321 ? -12.594 -18.407 3.643 1.00 89.94 321 ALA A N 1
ATOM 2377 C CA . ALA A 1 321 ? -11.323 -17.988 3.062 1.00 89.94 321 ALA A CA 1
ATOM 2378 C C . ALA A 1 321 ? -10.405 -17.311 4.092 1.00 89.94 321 ALA A C 1
ATOM 2380 O O . ALA A 1 321 ? -9.179 -17.473 4.056 1.00 89.94 321 ALA A O 1
ATOM 2381 N N . PHE A 1 322 ? -10.981 -16.547 5.020 1.00 92.31 322 PHE A N 1
ATOM 2382 C CA . PHE A 1 322 ? -10.274 -15.816 6.063 1.00 92.31 322 PHE A CA 1
ATOM 2383 C C . PHE A 1 322 ? -11.102 -15.819 7.362 1.00 92.31 322 PHE A C 1
ATOM 2385 O O . PHE A 1 322 ? -11.829 -14.865 7.636 1.00 92.31 322 PHE A O 1
ATOM 2392 N N . PRO A 1 323 ? -10.949 -16.853 8.211 1.00 91.50 323 PRO A N 1
ATOM 2393 C CA . PRO A 1 323 ? -11.610 -16.912 9.513 1.00 91.50 323 PRO A CA 1
ATOM 2394 C C . PRO A 1 323 ? -11.267 -15.698 10.387 1.00 91.50 323 PRO A C 1
ATOM 2396 O O . PRO A 1 323 ? -10.090 -15.389 10.593 1.00 91.50 323 PRO A O 1
ATOM 2399 N N . GLY A 1 324 ? -12.290 -14.995 10.885 1.00 93.12 324 GLY A N 1
ATOM 2400 C CA . GLY A 1 324 ? -12.115 -13.750 11.646 1.00 93.12 324 GLY A CA 1
ATOM 2401 C C . GLY A 1 324 ? -11.498 -12.610 10.826 1.00 93.12 324 GLY A C 1
ATOM 2402 O O . GLY A 1 324 ? -10.926 -11.680 11.392 1.00 93.12 324 GLY A O 1
ATOM 2403 N N . GLY A 1 325 ? -11.532 -12.695 9.496 1.00 96.62 325 GLY A N 1
ATOM 2404 C CA . GLY A 1 325 ? -10.922 -11.718 8.610 1.00 96.62 325 GLY A CA 1
ATOM 2405 C C . GLY A 1 325 ? -11.710 -10.418 8.568 1.00 96.62 325 GLY A C 1
ATOM 2406 O O . GLY A 1 325 ? -12.885 -10.402 8.219 1.00 96.62 325 GLY A O 1
ATOM 2407 N N . VAL A 1 326 ? -11.036 -9.309 8.852 1.00 98.25 326 VAL A N 1
ATOM 2408 C CA . VAL A 1 326 ? -11.564 -7.956 8.653 1.00 98.25 326 VAL A CA 1
ATOM 2409 C C . VAL A 1 326 ? -10.606 -7.202 7.741 1.00 98.25 326 VAL A C 1
ATOM 2411 O O . VAL A 1 326 ? -9.386 -7.313 7.879 1.00 98.25 326 VAL A O 1
ATOM 2414 N N . ARG A 1 327 ? -11.135 -6.423 6.801 1.00 98.62 327 ARG A N 1
ATOM 2415 C CA . ARG A 1 327 ? -10.341 -5.581 5.906 1.00 98.62 327 ARG A CA 1
ATOM 2416 C C . ARG A 1 327 ? -10.801 -4.140 5.978 1.00 98.62 327 ARG A C 1
ATOM 2418 O O . ARG A 1 327 ? -11.983 -3.858 5.838 1.00 98.62 327 ARG A O 1
ATOM 2425 N N . ILE A 1 328 ? -9.840 -3.240 6.139 1.00 98.81 328 ILE A N 1
ATOM 2426 C CA . ILE A 1 328 ? -10.038 -1.812 5.911 1.00 98.81 328 ILE A CA 1
ATOM 2427 C C . ILE A 1 328 ? -9.508 -1.505 4.510 1.00 98.81 328 ILE A C 1
ATOM 2429 O O . ILE A 1 328 ? -8.317 -1.699 4.253 1.00 98.81 328 ILE A O 1
ATOM 2433 N N . GLU A 1 329 ? -10.370 -1.059 3.606 1.00 98.81 329 GLU A N 1
ATOM 2434 C CA . GLU A 1 329 ? -9.983 -0.607 2.268 1.00 98.81 329 GLU A CA 1
ATOM 2435 C C . GLU A 1 329 ? -9.950 0.912 2.238 1.00 98.81 329 GLU A C 1
ATOM 2437 O O . GLU A 1 329 ? -10.892 1.556 2.684 1.00 98.81 329 GLU A O 1
ATOM 2442 N N . VAL A 1 330 ? -8.859 1.489 1.738 1.00 98.75 330 VAL A N 1
ATOM 2443 C CA . VAL A 1 330 ? -8.680 2.941 1.672 1.00 98.75 330 VAL A CA 1
ATOM 2444 C C . VAL A 1 330 ? -8.251 3.335 0.269 1.00 98.75 330 VAL A C 1
ATOM 2446 O O . VAL A 1 330 ? -7.170 2.953 -0.181 1.00 98.75 330 VAL A O 1
ATOM 2449 N N . GLU A 1 331 ? -9.076 4.135 -0.395 1.00 98.56 331 GLU A N 1
ATOM 2450 C CA . GLU A 1 331 ? -8.823 4.687 -1.722 1.00 98.56 331 GLU A CA 1
ATOM 2451 C C . GLU A 1 331 ? -8.706 6.212 -1.648 1.00 98.56 331 GLU A C 1
ATOM 2453 O O . GLU A 1 331 ? -9.550 6.890 -1.057 1.00 98.56 331 GLU A O 1
ATOM 2458 N N . GLY A 1 332 ? -7.677 6.778 -2.277 1.00 97.06 332 GLY A N 1
ATOM 2459 C CA . GLY A 1 332 ? -7.493 8.226 -2.316 1.00 97.06 332 GLY A CA 1
ATOM 2460 C C . GLY A 1 332 ? -6.484 8.700 -3.353 1.00 97.06 332 GLY A C 1
ATOM 2461 O O . GLY A 1 332 ? -5.772 7.906 -3.969 1.00 97.06 332 GLY A O 1
ATOM 2462 N N . ASN A 1 333 ? -6.406 10.020 -3.533 1.00 91.62 333 ASN A N 1
ATOM 2463 C CA . ASN A 1 333 ? -5.509 10.667 -4.503 1.00 91.62 333 ASN A CA 1
ATOM 2464 C C . ASN A 1 333 ? -4.042 10.738 -4.042 1.00 91.62 333 ASN A C 1
ATOM 2466 O O . ASN A 1 333 ? -3.130 10.944 -4.839 1.00 91.62 333 ASN A O 1
ATOM 2470 N N . GLY A 1 334 ? -3.788 10.561 -2.750 1.00 89.62 334 GLY A N 1
ATOM 2471 C CA . GLY A 1 334 ? -2.455 10.607 -2.179 1.00 89.62 334 GLY A CA 1
ATOM 2472 C C . GLY A 1 334 ? -2.491 10.348 -0.683 1.00 89.62 334 GLY A C 1
ATOM 2473 O O . GLY A 1 334 ? -3.526 10.478 -0.038 1.00 89.62 334 GLY A O 1
ATOM 2474 N N . PHE A 1 335 ? -1.334 10.012 -0.122 1.00 93.44 335 PHE A N 1
ATOM 2475 C CA . PHE A 1 335 ? -1.229 9.611 1.276 1.00 93.44 335 PHE A CA 1
ATOM 2476 C C . PHE A 1 335 ? -0.007 10.251 1.930 1.00 93.44 335 PHE A C 1
ATOM 2478 O O . PHE A 1 335 ? 1.060 10.368 1.316 1.00 93.44 335 PHE A O 1
ATOM 2485 N N . LEU A 1 336 ? -0.172 10.678 3.182 1.00 92.00 336 LEU A N 1
ATOM 2486 C CA . LEU A 1 336 ? 0.930 11.138 4.023 1.00 92.00 336 LEU A CA 1
ATOM 2487 C C . LEU A 1 336 ? 1.733 9.947 4.559 1.00 92.00 336 LEU A C 1
ATOM 2489 O O . LEU A 1 336 ? 1.320 8.787 4.474 1.00 92.00 336 LEU A O 1
ATOM 2493 N N . TYR A 1 337 ? 2.910 10.231 5.114 1.00 89.69 337 TYR A N 1
ATOM 2494 C CA . TYR A 1 337 ? 3.754 9.195 5.700 1.00 89.69 337 TYR A CA 1
ATOM 2495 C C . TYR A 1 337 ? 3.010 8.481 6.839 1.00 89.69 337 TYR A C 1
ATOM 2497 O O . TYR A 1 337 ? 2.536 9.130 7.771 1.00 89.69 337 TYR A O 1
ATOM 2505 N N . LYS A 1 338 ? 2.901 7.147 6.730 1.00 92.12 338 LYS A N 1
ATOM 2506 C CA . LYS A 1 338 ? 2.156 6.251 7.636 1.00 92.12 338 LYS A CA 1
ATOM 2507 C C . LYS A 1 338 ? 0.646 6.497 7.732 1.00 92.12 338 LYS A C 1
ATOM 2509 O O . LYS A 1 338 ? -0.003 5.893 8.583 1.00 92.12 338 LYS A O 1
ATOM 2514 N N . MET A 1 339 ? 0.069 7.278 6.818 1.00 94.50 339 MET A N 1
ATOM 2515 C CA . MET A 1 339 ? -1.327 7.714 6.908 1.00 94.50 339 MET A CA 1
ATOM 2516 C C . MET A 1 339 ? -2.337 6.584 7.080 1.00 94.50 339 MET A C 1
ATOM 2518 O O . MET A 1 339 ? -3.084 6.545 8.053 1.00 94.50 339 MET A O 1
ATOM 2522 N N . VAL A 1 340 ? -2.300 5.605 6.178 1.00 97.38 340 VAL A N 1
ATOM 2523 C CA . VAL A 1 340 ? -3.229 4.467 6.208 1.00 97.38 340 VAL A CA 1
ATOM 2524 C C . VAL A 1 340 ? -3.076 3.638 7.489 1.00 97.38 340 VAL A C 1
ATOM 2526 O O . VAL A 1 340 ? -4.047 3.095 8.004 1.00 97.38 340 VAL A O 1
ATOM 2529 N N . ARG A 1 341 ? -1.869 3.573 8.061 1.00 97.06 341 ARG A N 1
ATOM 2530 C CA . ARG A 1 341 ? -1.605 2.824 9.300 1.00 97.06 341 ARG A CA 1
ATOM 2531 C C . ARG A 1 341 ? -2.102 3.561 10.539 1.00 97.06 341 ARG A C 1
ATOM 2533 O O . ARG A 1 341 ? -2.495 2.904 11.498 1.00 97.06 341 ARG A O 1
ATOM 2540 N N . HIS A 1 342 ? -2.087 4.892 10.536 1.00 95.44 342 HIS A N 1
ATOM 2541 C CA . HIS A 1 342 ? -2.754 5.679 11.574 1.00 95.44 342 HIS A CA 1
ATOM 2542 C C . HIS A 1 342 ? -4.268 5.525 11.495 1.00 95.44 342 HIS A C 1
ATOM 2544 O O . HIS A 1 342 ? -4.889 5.250 12.517 1.00 95.44 342 HIS A O 1
ATOM 2550 N N . ILE A 1 343 ? -4.841 5.617 10.290 1.00 97.50 343 ILE A N 1
ATOM 2551 C CA . ILE A 1 343 ? -6.270 5.365 10.057 1.00 97.50 343 ILE A CA 1
ATOM 2552 C C . ILE A 1 343 ? -6.655 3.985 10.602 1.00 97.50 343 ILE A C 1
ATOM 2554 O O . ILE A 1 343 ? -7.537 3.882 11.449 1.00 97.50 343 ILE A O 1
ATOM 2558 N N . ALA A 1 344 ? -5.934 2.931 10.207 1.00 98.25 344 ALA A N 1
ATOM 2559 C CA . ALA A 1 344 ? -6.184 1.581 10.704 1.00 98.25 344 ALA A CA 1
ATOM 2560 C C . ALA A 1 344 ? -6.055 1.481 12.234 1.00 98.25 344 ALA A C 1
ATOM 2562 O O . ALA A 1 344 ? -6.859 0.809 12.872 1.00 98.25 344 ALA A O 1
ATOM 2563 N N . GLY A 1 345 ? -5.076 2.164 12.836 1.00 97.06 345 GLY A N 1
ATOM 2564 C CA . GLY A 1 345 ? -4.881 2.181 14.287 1.00 97.06 345 GLY A CA 1
ATOM 2565 C C . GLY A 1 345 ? -6.052 2.813 15.041 1.00 97.06 345 GLY A C 1
ATOM 2566 O O . GLY A 1 345 ? -6.517 2.243 16.028 1.00 97.06 345 GLY A O 1
ATOM 2567 N N . VAL A 1 346 ? -6.560 3.949 14.554 1.00 97.06 346 VAL A N 1
ATOM 2568 C CA . VAL A 1 346 ? -7.740 4.625 15.118 1.00 97.06 346 VAL A CA 1
ATOM 2569 C C . VAL A 1 346 ? -8.982 3.753 14.965 1.00 97.06 346 VAL A C 1
ATOM 2571 O O . VAL A 1 346 ? -9.681 3.521 15.947 1.00 97.06 346 VAL A O 1
ATOM 2574 N N . LEU A 1 347 ? -9.231 3.212 13.768 1.00 98.38 347 LEU A N 1
ATOM 2575 C CA . LEU A 1 347 ? -10.406 2.374 13.520 1.00 98.38 347 LEU A CA 1
ATOM 2576 C C . LEU A 1 347 ? -10.387 1.103 14.377 1.00 98.38 347 LEU A C 1
ATOM 2578 O O . LEU A 1 347 ? -11.403 0.760 14.968 1.00 98.38 347 LEU A O 1
ATOM 2582 N N . VAL A 1 348 ? -9.236 0.441 14.531 1.00 98.19 348 VAL A N 1
ATOM 2583 C CA . VAL A 1 348 ? -9.108 -0.706 15.448 1.00 98.19 348 VAL A CA 1
ATOM 2584 C C . VAL A 1 348 ? -9.411 -0.296 16.891 1.00 98.19 348 VAL A C 1
ATOM 2586 O O . VAL A 1 348 ? -10.136 -1.007 17.579 1.00 98.19 348 VAL A O 1
ATOM 2589 N N . ALA A 1 349 ? -8.926 0.859 17.354 1.00 97.44 349 ALA A N 1
ATOM 2590 C CA . ALA A 1 349 ? -9.208 1.335 18.708 1.00 97.44 349 ALA A CA 1
ATOM 2591 C C . ALA A 1 349 ? -10.690 1.683 18.933 1.00 97.44 349 ALA A C 1
ATOM 2593 O O . ALA A 1 349 ? -11.211 1.423 20.020 1.00 97.44 349 ALA A O 1
ATOM 2594 N N . VAL A 1 350 ? -11.373 2.221 17.917 1.00 98.25 350 VAL A N 1
ATOM 2595 C CA . VAL A 1 350 ? -12.833 2.413 17.921 1.00 98.25 350 VAL A CA 1
ATOM 2596 C C . VAL A 1 350 ? -13.553 1.063 17.978 1.00 98.25 350 VAL A C 1
ATOM 2598 O O . VAL A 1 350 ? -14.437 0.880 18.810 1.00 98.25 350 VAL A O 1
ATOM 2601 N N . GLY A 1 351 ? -13.136 0.087 17.167 1.00 98.19 351 GLY A N 1
ATOM 2602 C CA . GLY A 1 351 ? -13.706 -1.264 17.183 1.00 98.19 351 GLY A CA 1
ATOM 2603 C C . GLY A 1 351 ? -13.494 -1.994 18.513 1.00 98.19 351 GLY A C 1
ATOM 2604 O O . GLY A 1 351 ? -14.384 -2.695 18.979 1.00 98.19 351 GLY A O 1
ATOM 2605 N N . GLU A 1 352 ? -12.362 -1.772 19.186 1.00 97.56 352 GLU A N 1
ATOM 2606 C CA . GLU A 1 352 ? -12.107 -2.248 20.554 1.00 97.56 352 GLU A CA 1
ATOM 2607 C C . GLU A 1 352 ? -12.830 -1.418 21.640 1.00 97.56 352 GLU A C 1
ATOM 2609 O O . GLU A 1 352 ? -12.635 -1.678 22.832 1.00 97.56 352 GLU A O 1
ATOM 2614 N N . ARG A 1 353 ? -13.620 -0.403 21.254 1.00 97.19 353 ARG A N 1
ATOM 2615 C CA . ARG A 1 353 ? -14.321 0.561 22.125 1.00 97.19 353 ARG A CA 1
ATOM 2616 C C . ARG A 1 353 ? -13.409 1.329 23.090 1.00 97.19 353 ARG A C 1
ATOM 2618 O O . ARG A 1 353 ? -13.839 1.763 24.155 1.00 97.19 353 ARG A O 1
ATOM 2625 N N . LYS A 1 354 ? -12.136 1.510 22.726 1.00 95.69 354 LYS A N 1
ATOM 2626 C CA . LYS A 1 354 ? -11.175 2.353 23.463 1.00 95.69 354 LYS A CA 1
ATOM 2627 C C . LYS A 1 354 ? -11.336 3.835 23.133 1.00 95.69 354 LYS A C 1
ATOM 2629 O O . LYS A 1 354 ? -10.908 4.674 23.919 1.00 95.69 354 LYS A O 1
ATOM 2634 N N . LEU A 1 355 ? -11.897 4.137 21.965 1.00 95.38 355 LEU A N 1
ATOM 2635 C CA . LEU A 1 355 ? -12.200 5.482 21.494 1.00 95.38 355 LEU A CA 1
ATOM 2636 C C . LEU A 1 355 ? -13.653 5.539 21.001 1.00 95.38 355 LEU A C 1
ATOM 2638 O O . LEU A 1 355 ? -14.142 4.535 20.474 1.00 95.38 355 LEU A O 1
ATOM 2642 N N . PRO A 1 356 ? -14.338 6.686 21.141 1.00 96.25 356 PRO A N 1
ATOM 2643 C CA . PRO A 1 356 ? -15.655 6.876 20.548 1.00 96.25 356 PRO A CA 1
ATOM 2644 C C . PRO A 1 356 ? -15.546 7.014 19.018 1.00 96.25 356 PRO A C 1
ATOM 2646 O O . PRO A 1 356 ? -14.534 7.517 18.531 1.00 96.25 356 PRO A O 1
ATOM 2649 N N . PRO A 1 357 ? -16.579 6.647 18.235 1.00 95.50 357 PRO A N 1
ATOM 2650 C CA . PRO A 1 357 ? -16.572 6.853 16.783 1.00 95.50 357 PRO A CA 1
ATOM 2651 C C . PRO A 1 357 ? -16.406 8.320 16.350 1.00 95.50 357 PRO A C 1
ATOM 2653 O O . PRO A 1 357 ? -15.832 8.571 15.293 1.00 95.50 357 PRO A O 1
ATOM 2656 N N . SER A 1 358 ? -16.851 9.281 17.174 1.00 96.12 358 SER A N 1
ATOM 2657 C CA . SER A 1 358 ? -16.731 10.728 16.915 1.00 96.12 358 SER A CA 1
ATOM 2658 C C . SER A 1 358 ? -15.285 11.222 16.836 1.00 96.12 358 SER A C 1
ATOM 2660 O O . SER A 1 358 ? -15.031 12.254 16.218 1.00 96.12 358 SER A O 1
ATOM 2662 N N . ILE A 1 359 ? -14.331 10.462 17.393 1.00 94.56 359 ILE A N 1
ATOM 2663 C CA . ILE A 1 359 ? -12.924 10.865 17.483 1.00 94.56 359 ILE A CA 1
ATOM 2664 C C . ILE A 1 359 ? -12.317 11.194 16.119 1.00 94.56 359 ILE A C 1
ATOM 2666 O O . ILE A 1 359 ? -11.431 12.034 16.021 1.00 94.56 359 ILE A O 1
ATOM 2670 N N . VAL A 1 360 ? -12.779 10.531 15.055 1.00 95.31 360 VAL A N 1
ATOM 2671 C CA . VAL A 1 360 ? -12.268 10.769 13.705 1.00 95.31 360 VAL A CA 1
ATOM 2672 C C . VAL A 1 360 ? -12.626 12.175 13.238 1.00 95.31 360 VAL A C 1
ATOM 2674 O O . VAL A 1 360 ? -11.736 12.888 12.782 1.00 95.31 360 VAL A O 1
ATOM 2677 N N . SER A 1 361 ? -13.887 12.589 13.390 1.00 95.25 361 SER A N 1
ATOM 2678 C CA . SER A 1 361 ? -14.328 13.944 13.044 1.00 95.25 361 SER A CA 1
ATOM 2679 C C . SER A 1 361 ? -13.576 14.987 13.866 1.00 95.25 361 SER A C 1
ATOM 2681 O O . SER A 1 361 ? -13.021 15.920 13.296 1.00 95.25 361 SER A O 1
ATOM 2683 N N . GLU A 1 362 ? -13.441 14.761 15.175 1.00 92.94 362 GLU A N 1
ATOM 2684 C CA . GLU A 1 362 ? -12.679 15.638 16.073 1.00 92.94 362 GLU A CA 1
ATOM 2685 C C . GLU A 1 362 ? -11.211 15.781 15.617 1.00 92.94 362 GLU A C 1
ATOM 2687 O O . GLU A 1 362 ? -10.666 16.882 15.555 1.00 92.94 362 GLU A O 1
ATOM 2692 N N . MET A 1 363 ? -10.554 14.679 15.233 1.00 92.44 363 MET A N 1
ATOM 2693 C CA . MET A 1 363 ? -9.176 14.701 14.728 1.00 92.44 363 MET A CA 1
ATOM 2694 C C . MET A 1 363 ? -9.041 15.463 13.400 1.00 92.44 363 MET A C 1
ATOM 2696 O O . MET A 1 363 ? -8.035 16.148 13.196 1.00 92.44 363 MET A O 1
ATOM 2700 N N . LEU A 1 364 ? -10.018 15.345 12.497 1.00 93.12 364 LEU A N 1
ATOM 2701 C CA . LEU A 1 364 ? -10.019 16.062 11.217 1.00 93.12 364 LEU A CA 1
ATOM 2702 C C . LEU A 1 364 ? -10.267 17.565 11.412 1.00 93.12 364 LEU A C 1
ATOM 2704 O O . LEU A 1 364 ? -9.573 18.369 10.794 1.00 93.12 364 LEU A O 1
ATOM 2708 N N . GLU A 1 365 ? -11.186 17.943 12.305 1.00 92.06 365 GLU A N 1
ATOM 2709 C CA . GLU A 1 365 ? -11.482 19.342 12.651 1.00 92.06 365 GLU A CA 1
ATOM 2710 C C . GLU A 1 365 ? -10.281 20.045 13.287 1.00 92.06 365 GLU A C 1
ATOM 2712 O O . GLU A 1 365 ? -9.957 21.184 12.946 1.00 92.06 365 GLU A O 1
ATOM 2717 N N . VAL A 1 366 ? -9.580 19.358 14.193 1.00 88.19 366 VAL A N 1
ATOM 2718 C CA . VAL A 1 366 ? -8.383 19.914 14.827 1.00 88.19 366 VAL A CA 1
ATOM 2719 C C . VAL A 1 366 ? -7.243 20.072 13.812 1.00 88.19 366 VAL A C 1
ATOM 2721 O O . VAL A 1 366 ? -6.500 21.057 13.870 1.00 88.19 366 VAL A O 1
ATOM 2724 N N . GLY A 1 367 ? -7.073 19.118 12.889 1.00 84.00 367 GLY A N 1
ATOM 2725 C CA . GLY A 1 367 ? -6.095 19.203 11.803 1.00 84.00 367 GLY A CA 1
ATOM 2726 C C . GLY A 1 367 ? -4.670 19.498 12.294 1.00 84.00 367 GLY A C 1
ATOM 2727 O O . GLY A 1 367 ? -4.119 18.807 13.159 1.00 84.00 367 GLY A O 1
ATOM 2728 N N . ASN A 1 368 ? -4.038 20.533 11.745 1.00 78.88 368 ASN A N 1
ATOM 2729 C CA . ASN A 1 368 ? -2.681 20.945 12.116 1.00 78.88 368 ASN A CA 1
ATOM 2730 C C . ASN A 1 368 ? -2.572 21.700 13.461 1.00 78.88 368 ASN A C 1
ATOM 2732 O O . ASN A 1 368 ? -1.452 21.894 13.945 1.00 78.88 368 ASN A O 1
ATOM 2736 N N . ASN A 1 369 ? -3.699 22.070 14.081 1.00 75.38 369 ASN A N 1
ATOM 2737 C CA . ASN A 1 369 ? -3.733 22.885 15.297 1.00 75.38 369 ASN A CA 1
ATOM 2738 C C . ASN A 1 369 ? -3.419 22.087 16.574 1.00 75.38 369 ASN A C 1
ATOM 2740 O O . ASN A 1 369 ? -3.069 22.681 17.593 1.00 75.38 369 ASN A O 1
ATOM 2744 N N . ALA A 1 370 ? -3.499 20.750 16.552 1.00 67.62 370 ALA A N 1
ATOM 2745 C CA . ALA A 1 370 ? -3.153 19.945 17.729 1.00 67.62 370 ALA A CA 1
ATOM 2746 C C . ALA A 1 370 ? -1.636 19.868 17.924 1.00 67.62 370 ALA A C 1
ATOM 2748 O O . ALA A 1 370 ? -0.925 19.625 16.945 1.00 67.62 370 ALA A O 1
ATOM 2749 N N . PRO A 1 371 ? -1.120 19.956 19.163 1.00 62.34 371 PRO A N 1
ATOM 2750 C CA . PRO A 1 371 ? 0.289 19.699 19.442 1.00 62.34 371 PRO A CA 1
ATOM 2751 C C . PRO A 1 371 ? 0.696 18.267 19.027 1.00 62.34 371 PRO A C 1
ATOM 2753 O O . PRO A 1 371 ? -0.158 17.383 18.911 1.00 62.34 371 PRO A O 1
ATOM 2756 N N . PRO A 1 372 ? 1.996 18.003 18.780 1.00 64.12 372 PRO A N 1
ATOM 2757 C CA . PRO A 1 372 ? 2.501 16.643 18.592 1.00 64.12 372 PRO A CA 1
ATOM 2758 C C . PRO A 1 372 ? 2.031 15.707 19.716 1.00 64.12 372 PRO A C 1
ATOM 2760 O O . PRO A 1 372 ? 1.949 16.123 20.870 1.00 64.12 372 PRO A O 1
ATOM 2763 N N . GLY A 1 373 ? 1.734 14.444 19.390 1.00 61.81 373 GLY A N 1
ATOM 2764 C CA . GLY A 1 373 ? 1.291 13.450 20.371 1.00 61.81 373 GLY A CA 1
ATOM 2765 C C . GLY A 1 373 ? 2.350 13.151 21.442 1.00 61.81 373 GLY A C 1
ATOM 2766 O O . GLY A 1 373 ? 3.466 13.665 21.398 1.00 61.81 373 GLY A O 1
ATOM 2767 N N . ARG A 1 374 ? 2.019 12.260 22.390 1.00 49.91 374 ARG A N 1
ATOM 2768 C CA . ARG A 1 374 ? 2.741 11.990 23.660 1.00 49.91 374 ARG A CA 1
ATOM 2769 C C . ARG A 1 374 ? 4.268 11.785 23.560 1.00 49.91 374 ARG A C 1
ATOM 2771 O O . ARG A 1 374 ? 4.953 11.897 24.573 1.00 49.91 374 ARG A O 1
ATOM 2778 N N . HIS A 1 375 ? 4.810 11.478 22.380 1.00 53.06 375 HIS A N 1
ATOM 2779 C CA . HIS A 1 375 ? 6.244 11.258 22.136 1.00 53.06 375 HIS A CA 1
ATOM 2780 C C . HIS A 1 375 ? 6.830 12.117 21.002 1.00 53.06 375 HIS A C 1
ATOM 2782 O O . HIS A 1 375 ? 7.901 11.800 20.496 1.00 53.06 375 HIS A O 1
ATOM 2788 N N . GLY A 1 376 ? 6.126 13.155 20.537 1.00 57.31 376 GLY A N 1
ATOM 2789 C CA . GLY A 1 376 ? 6.611 14.082 19.505 1.00 57.31 376 GLY A CA 1
ATOM 2790 C C . GLY A 1 376 ? 6.815 13.486 18.102 1.00 57.31 376 GLY A C 1
ATOM 2791 O O . GLY A 1 376 ? 7.136 14.216 17.174 1.00 57.31 376 GLY A O 1
ATOM 2792 N N . THR A 1 377 ? 6.618 12.176 17.919 1.00 53.94 377 THR A N 1
ATOM 2793 C CA . THR A 1 377 ? 6.949 11.437 16.684 1.00 53.94 377 THR A CA 1
ATOM 2794 C C . THR A 1 377 ? 5.767 11.252 15.730 1.00 53.94 377 THR A C 1
ATOM 2796 O O . THR A 1 377 ? 5.956 10.979 14.541 1.00 53.94 377 THR A O 1
ATOM 2799 N N . TYR A 1 378 ? 4.542 11.409 16.227 1.00 60.28 378 TYR A N 1
ATOM 2800 C CA . TYR A 1 378 ? 3.306 11.362 15.451 1.00 60.28 378 TYR A CA 1
ATOM 2801 C C . TYR A 1 378 ? 2.235 12.247 16.088 1.00 60.28 378 TYR A C 1
ATOM 2803 O O . TYR A 1 378 ? 2.315 12.581 17.272 1.00 60.28 378 TYR A O 1
ATOM 2811 N N . ARG A 1 379 ? 1.247 12.645 15.288 1.00 64.94 379 ARG A N 1
ATOM 2812 C CA . ARG A 1 379 ? 0.022 13.301 15.761 1.00 64.94 379 ARG A CA 1
ATOM 2813 C C . ARG A 1 379 ? -1.098 12.249 15.800 1.00 64.94 379 ARG A C 1
ATOM 2815 O O . ARG A 1 379 ? -1.043 11.290 15.033 1.00 64.94 379 ARG A O 1
ATOM 2822 N N . GLY A 1 380 ? -2.034 12.362 16.743 1.00 69.50 380 GLY A N 1
ATOM 2823 C CA . GLY A 1 380 ? -3.137 11.404 16.908 1.00 69.50 380 GLY A CA 1
ATOM 2824 C C . GLY A 1 380 ? -2.808 10.101 17.659 1.00 69.50 380 GLY A C 1
ATOM 2825 O O . GLY A 1 380 ? -2.072 10.096 18.648 1.00 69.50 380 GLY A O 1
ATOM 2826 N N . TYR A 1 381 ? -3.405 8.987 17.212 1.00 81.56 381 TYR A N 1
ATOM 2827 C CA . TYR A 1 381 ? -3.339 7.667 17.862 1.00 81.56 381 TYR A CA 1
ATOM 2828 C C . TYR A 1 381 ? -2.191 6.778 17.342 1.00 81.56 381 TYR A C 1
ATOM 2830 O O . TYR A 1 381 ? -1.540 7.079 16.339 1.00 81.56 381 TYR A O 1
ATOM 2838 N N . ASN A 1 382 ? -1.953 5.656 18.028 1.00 84.12 382 ASN A N 1
ATOM 2839 C CA . ASN A 1 382 ? -0.893 4.692 17.729 1.00 84.12 382 ASN A CA 1
ATOM 2840 C C . ASN A 1 382 ? -0.942 4.167 16.283 1.00 84.12 382 ASN A C 1
ATOM 2842 O O . ASN A 1 382 ? -1.997 3.805 15.763 1.00 84.12 382 ASN A O 1
ATOM 2846 N N . VAL A 1 383 ? 0.237 4.053 15.665 1.00 91.25 383 VAL A N 1
ATOM 2847 C CA . VAL A 1 383 ? 0.412 3.513 14.309 1.00 91.25 383 VAL A CA 1
ATOM 2848 C C . VAL A 1 383 ? 0.174 2.004 14.310 1.00 91.25 383 VAL A C 1
ATOM 2850 O O . VAL A 1 383 ? 0.853 1.270 15.032 1.00 91.25 383 VAL A O 1
ATOM 2853 N N . ALA A 1 384 ? -0.713 1.514 13.446 1.00 95.81 384 ALA A N 1
ATOM 2854 C CA . ALA A 1 384 ? -0.923 0.079 13.298 1.00 95.81 384 ALA A CA 1
ATOM 2855 C C . ALA A 1 384 ? 0.324 -0.638 12.711 1.00 95.81 384 ALA A C 1
ATOM 2857 O O . ALA A 1 384 ? 1.109 -0.033 11.960 1.00 95.81 384 ALA A O 1
ATOM 2858 N N . PRO A 1 385 ? 0.546 -1.932 13.016 1.00 96.75 385 PRO A N 1
ATOM 2859 C CA . PRO A 1 385 ? 1.659 -2.709 12.465 1.00 96.75 385 PRO A CA 1
ATOM 2860 C C . PRO A 1 385 ? 1.711 -2.695 10.930 1.00 96.75 385 PRO A C 1
ATOM 2862 O O . PRO A 1 385 ? 0.675 -2.695 10.269 1.00 96.75 385 PRO A O 1
ATOM 2865 N N . ALA A 1 386 ? 2.918 -2.703 10.357 1.00 97.56 386 ALA A N 1
ATOM 2866 C CA . ALA A 1 386 ? 3.129 -2.633 8.906 1.00 97.56 386 ALA A CA 1
ATOM 2867 C C . ALA A 1 386 ? 2.598 -3.864 8.152 1.00 97.56 386 ALA A C 1
ATOM 2869 O O . ALA A 1 386 ? 1.982 -3.705 7.106 1.00 97.56 386 ALA A O 1
ATOM 2870 N N . ARG A 1 387 ? 2.755 -5.053 8.746 1.00 97.06 387 ARG A N 1
ATOM 2871 C CA . ARG A 1 387 ? 2.383 -6.365 8.185 1.00 97.06 387 ARG A CA 1
ATOM 2872 C C . ARG A 1 387 ? 0.908 -6.532 7.794 1.00 97.06 387 ARG A C 1
ATOM 2874 O O . ARG A 1 387 ? 0.551 -7.455 7.083 1.00 97.06 387 ARG A O 1
ATOM 2881 N N . GLY A 1 388 ? 0.021 -5.675 8.304 1.00 97.69 388 GLY A N 1
ATOM 2882 C CA . GLY A 1 388 ? -1.384 -5.676 7.887 1.00 97.69 388 GLY A CA 1
ATOM 2883 C C . GLY A 1 388 ? -1.616 -4.920 6.578 1.00 97.69 388 GLY A C 1
ATOM 2884 O O . GLY A 1 388 ? -2.622 -5.152 5.918 1.00 97.69 388 GLY A O 1
ATOM 2885 N N . LEU A 1 389 ? -0.708 -4.015 6.197 1.00 98.69 389 LEU A N 1
ATOM 2886 C CA . LEU A 1 389 ? -0.887 -3.083 5.089 1.00 98.69 389 LEU A CA 1
ATOM 2887 C C . LEU A 1 389 ? -0.329 -3.643 3.779 1.00 98.69 389 LEU A C 1
ATOM 2889 O O . LEU A 1 389 ? 0.837 -4.025 3.690 1.00 98.69 389 LEU A O 1
ATOM 2893 N N . THR A 1 390 ? -1.143 -3.572 2.731 1.00 98.75 390 THR A N 1
ATOM 2894 C CA . THR A 1 390 ? -0.758 -3.874 1.352 1.00 98.75 390 THR A CA 1
ATOM 2895 C C . THR A 1 390 ? -1.149 -2.716 0.437 1.00 98.75 390 THR A C 1
ATOM 2897 O O . THR A 1 390 ? -2.314 -2.319 0.418 1.00 98.75 390 THR A O 1
ATOM 2900 N N . LEU A 1 391 ? -0.206 -2.191 -0.355 1.00 98.62 391 LEU A N 1
ATOM 2901 C CA . LEU A 1 391 ? -0.544 -1.359 -1.518 1.00 98.62 391 LEU A CA 1
ATOM 2902 C C . LEU A 1 391 ? -1.206 -2.255 -2.567 1.00 98.62 391 LEU A C 1
ATOM 2904 O O . LEU A 1 391 ? -0.530 -3.075 -3.190 1.00 98.62 391 LEU A O 1
ATOM 2908 N N . HIS A 1 392 ? -2.519 -2.137 -2.728 1.00 98.25 392 HIS A N 1
ATOM 2909 C CA . HIS A 1 392 ? -3.286 -3.030 -3.585 1.00 98.25 392 HIS A CA 1
ATOM 2910 C C . HIS A 1 392 ? -3.165 -2.640 -5.057 1.00 98.25 392 HIS A C 1
ATOM 2912 O O . HIS A 1 392 ? -2.844 -3.487 -5.885 1.00 98.25 392 HIS A O 1
ATOM 2918 N N . GLU A 1 393 ? -3.340 -1.354 -5.356 1.00 97.25 393 GLU A N 1
ATOM 2919 C CA . GLU A 1 393 ? -3.384 -0.844 -6.724 1.00 97.25 393 GLU A CA 1
ATOM 2920 C C . GLU A 1 393 ? -2.899 0.611 -6.794 1.00 97.25 393 GLU A C 1
ATOM 2922 O O . GLU A 1 393 ? -3.080 1.392 -5.853 1.00 97.25 393 GLU A O 1
ATOM 2927 N N . VAL A 1 394 ? -2.302 0.973 -7.931 1.00 97.06 394 VAL A N 1
ATOM 2928 C CA . VAL A 1 394 ? -2.065 2.358 -8.345 1.00 97.06 394 VAL A CA 1
ATOM 2929 C C . VAL A 1 394 ? -2.788 2.582 -9.666 1.00 97.06 394 VAL A C 1
ATOM 2931 O O . VAL A 1 394 ? -2.534 1.874 -10.640 1.00 97.06 394 VAL A O 1
ATOM 2934 N N . GLN A 1 395 ? -3.661 3.579 -9.691 1.00 93.75 395 GLN A N 1
ATOM 2935 C CA . GLN A 1 395 ? -4.504 3.902 -10.832 1.00 93.75 395 GLN A CA 1
ATOM 2936 C C . GLN A 1 395 ? -3.894 5.055 -11.622 1.00 93.75 395 GLN A C 1
ATOM 2938 O O . GLN A 1 395 ? -3.423 6.038 -11.040 1.00 93.75 395 GLN A O 1
ATOM 2943 N N . TYR A 1 396 ? -3.947 4.943 -12.943 1.00 90.88 396 TYR A N 1
ATOM 2944 C CA . TYR A 1 396 ? -3.512 5.954 -13.902 1.00 90.88 396 TYR A CA 1
ATOM 2945 C C . TYR A 1 396 ? -4.655 6.231 -14.875 1.00 90.88 396 TYR A C 1
ATOM 2947 O O . TYR A 1 396 ? -5.464 5.339 -15.130 1.00 90.88 396 TYR A O 1
ATOM 2955 N N . ASP A 1 397 ? -4.723 7.450 -15.409 1.00 85.25 397 ASP A N 1
ATOM 2956 C CA . ASP A 1 397 ? -5.620 7.744 -16.528 1.00 85.25 397 ASP A CA 1
ATOM 2957 C C . ASP A 1 397 ? -5.147 6.942 -17.754 1.00 85.25 397 ASP A C 1
ATOM 2959 O O . ASP A 1 397 ? -3.986 7.104 -18.151 1.00 85.25 397 ASP A O 1
ATOM 2963 N N . PRO A 1 398 ? -5.997 6.089 -18.356 1.00 76.19 398 PRO A N 1
ATOM 2964 C CA . PRO A 1 398 ? -5.624 5.304 -19.527 1.00 76.19 398 PRO A CA 1
ATOM 2965 C C . PRO A 1 398 ? -5.066 6.150 -20.673 1.00 76.19 398 PRO A C 1
ATOM 2967 O O . PRO A 1 398 ? -4.189 5.677 -21.380 1.00 76.19 398 PRO A O 1
ATOM 2970 N N . ARG A 1 399 ? -5.510 7.405 -20.820 1.00 73.94 399 ARG A N 1
ATOM 2971 C CA . ARG A 1 399 ? -5.055 8.322 -21.878 1.00 73.94 399 ARG A CA 1
ATOM 2972 C C . ARG A 1 399 ? -3.611 8.789 -21.683 1.00 73.94 399 ARG A C 1
ATOM 2974 O O . ARG A 1 399 ? -2.925 9.053 -22.657 1.00 73.94 399 ARG A O 1
ATOM 2981 N N . VAL A 1 400 ? -3.152 8.875 -20.432 1.00 71.00 400 VAL A N 1
ATOM 2982 C CA . VAL A 1 400 ? -1.773 9.270 -20.066 1.00 71.00 400 VAL A CA 1
ATOM 2983 C C . VAL A 1 400 ? -0.834 8.057 -20.049 1.00 71.00 400 VAL A C 1
ATOM 2985 O O . VAL A 1 400 ? 0.386 8.182 -20.130 1.00 71.00 400 VAL A O 1
ATOM 2988 N N . ASP A 1 401 ? -1.396 6.860 -19.909 1.00 68.62 401 ASP A N 1
ATOM 2989 C CA . ASP A 1 401 ? -0.664 5.595 -19.839 1.00 68.62 401 ASP A CA 1
ATOM 2990 C C . ASP A 1 401 ? -0.696 4.804 -21.162 1.00 68.62 401 ASP A C 1
ATOM 2992 O O . ASP A 1 401 ? -0.216 3.670 -21.228 1.00 68.62 401 ASP A O 1
ATOM 2996 N N . ASP A 1 402 ? -1.242 5.390 -22.229 1.00 66.62 402 ASP A N 1
ATOM 2997 C CA . ASP A 1 402 ? -1.309 4.767 -23.546 1.00 66.62 402 ASP A CA 1
ATOM 2998 C C . ASP A 1 402 ? -0.016 5.030 -24.344 1.00 66.62 402 ASP A C 1
ATOM 3000 O O . ASP A 1 402 ? 0.268 6.169 -24.725 1.00 66.62 402 ASP A O 1
ATOM 3004 N N . PRO A 1 403 ? 0.790 3.993 -24.645 1.00 59.31 403 PRO A N 1
ATOM 3005 C CA . PRO A 1 403 ? 2.004 4.157 -25.437 1.00 59.31 403 PRO A CA 1
ATOM 3006 C C . PRO A 1 403 ? 1.727 4.535 -26.900 1.00 59.31 403 PRO A C 1
ATOM 3008 O O . PRO A 1 403 ? 2.664 4.910 -27.600 1.00 59.31 403 PRO A O 1
ATOM 3011 N N . THR A 1 404 ? 0.484 4.426 -27.381 1.00 55.56 404 THR A N 1
ATOM 3012 C CA . THR A 1 404 ? 0.083 4.787 -28.749 1.00 55.56 404 THR A CA 1
ATOM 3013 C C . THR A 1 404 ? -0.255 6.271 -28.910 1.00 55.56 404 THR A C 1
ATOM 3015 O O . THR A 1 404 ? -0.209 6.778 -30.029 1.00 55.56 404 THR A O 1
ATOM 3018 N N . VAL A 1 405 ? -0.444 7.010 -27.806 1.00 52.34 405 VAL A N 1
ATOM 3019 C CA . VAL A 1 405 ? -0.672 8.476 -27.783 1.00 52.34 405 VAL A CA 1
ATOM 3020 C C . VAL A 1 405 ? 0.595 9.277 -28.159 1.00 52.34 405 VAL A C 1
ATOM 3022 O O . VAL A 1 405 ? 0.617 10.503 -28.160 1.00 52.34 405 VAL A O 1
ATOM 3025 N N . LEU A 1 406 ? 1.644 8.594 -28.627 1.00 46.97 406 LEU A N 1
ATOM 3026 C CA . LEU A 1 406 ? 2.857 9.143 -29.247 1.00 46.97 406 LEU A CA 1
ATOM 3027 C C . LEU A 1 406 ? 2.636 10.033 -30.495 1.00 46.97 406 LEU A C 1
ATOM 3029 O O . LEU A 1 406 ? 3.617 10.456 -31.103 1.00 46.97 406 LEU A O 1
ATOM 3033 N N . LEU A 1 407 ? 1.401 10.323 -30.912 1.00 41.12 407 LEU A N 1
ATOM 3034 C CA . LEU A 1 407 ? 1.121 10.906 -32.229 1.00 41.12 407 LEU A CA 1
ATOM 3035 C C . LEU A 1 407 ? 1.301 12.427 -32.364 1.00 41.12 407 LEU A C 1
ATOM 3037 O O . LEU A 1 407 ? 1.214 12.915 -33.487 1.00 41.12 407 LEU A O 1
ATOM 3041 N N . TYR A 1 408 ? 1.621 13.182 -31.305 1.00 41.12 408 TYR A N 1
ATOM 3042 C CA . TYR A 1 408 ? 1.814 14.637 -31.436 1.00 41.12 408 TYR A CA 1
ATOM 3043 C C . TYR A 1 408 ? 3.006 15.168 -30.619 1.00 41.12 408 TYR A C 1
ATOM 3045 O O . TYR A 1 408 ? 2.821 15.639 -29.498 1.00 41.12 408 TYR A O 1
ATOM 3053 N N . PRO A 1 409 ? 4.237 15.138 -31.167 1.00 41.62 409 PRO A N 1
ATOM 3054 C CA . PRO A 1 409 ? 5.436 15.652 -30.490 1.00 41.62 409 PRO A CA 1
ATOM 3055 C C . PRO A 1 409 ? 5.436 17.178 -30.266 1.00 41.62 409 PRO A C 1
ATOM 3057 O O . PRO A 1 409 ? 6.227 17.672 -29.467 1.00 41.62 409 PRO A O 1
ATOM 3060 N N . GLU A 1 410 ? 4.542 17.916 -30.929 1.00 45.12 410 GLU A N 1
ATOM 3061 C CA . GLU A 1 410 ? 4.457 19.384 -30.869 1.00 45.12 410 GLU A CA 1
ATOM 3062 C C . GLU A 1 410 ? 3.556 19.909 -29.731 1.00 45.12 410 GLU A C 1
ATOM 3064 O O . GLU A 1 410 ? 3.598 21.094 -29.403 1.00 45.12 410 GLU A O 1
ATOM 3069 N N . LEU A 1 411 ? 2.728 19.054 -29.117 1.00 39.28 411 LEU A N 1
ATOM 3070 C CA . LEU A 1 411 ? 1.725 19.469 -28.131 1.00 39.28 411 LEU A CA 1
ATOM 3071 C C . LEU A 1 411 ? 2.162 19.095 -26.714 1.00 39.28 411 LEU A C 1
ATOM 3073 O O . LEU A 1 411 ? 2.367 17.925 -26.384 1.00 39.28 411 LEU A O 1
ATOM 3077 N N . ARG A 1 412 ? 2.279 20.097 -25.836 1.00 39.44 412 ARG A N 1
ATOM 3078 C CA . ARG A 1 412 ? 2.497 19.850 -24.406 1.00 39.44 412 ARG A CA 1
ATOM 3079 C C . ARG A 1 412 ? 1.211 19.270 -23.809 1.00 39.44 412 ARG A C 1
ATOM 3081 O O . ARG A 1 412 ? 0.117 19.769 -24.052 1.00 39.44 412 ARG A O 1
ATOM 3088 N N . HIS A 1 413 ? 1.330 18.204 -23.021 1.00 43.31 413 HIS A N 1
ATOM 3089 C CA . HIS A 1 413 ? 0.180 17.464 -22.480 1.00 43.31 413 HIS A CA 1
ATOM 3090 C C . HIS A 1 413 ? -0.735 18.287 -21.544 1.00 43.31 413 HIS A C 1
ATOM 3092 O O . HIS A 1 413 ? -1.874 17.891 -21.300 1.00 43.31 413 HIS A O 1
ATOM 3098 N N . ASP A 1 414 ? -0.292 19.451 -21.052 1.00 49.28 414 ASP A N 1
ATOM 3099 C CA . ASP A 1 414 ? -1.147 20.391 -20.315 1.00 49.28 414 ASP A CA 1
ATOM 3100 C C . ASP A 1 414 ? -2.156 21.129 -21.212 1.00 49.28 414 ASP A C 1
ATOM 3102 O O . ASP A 1 414 ? -3.167 21.625 -20.709 1.00 49.28 414 ASP A O 1
ATOM 3106 N N . GLU A 1 415 ? -1.927 21.163 -22.527 1.00 43.03 415 GLU A N 1
ATOM 3107 C CA . GLU A 1 415 ? -2.862 21.707 -23.513 1.00 43.03 415 GLU A CA 1
ATOM 3108 C C . GLU A 1 415 ? -3.886 20.667 -23.978 1.00 43.03 415 GLU A C 1
ATOM 3110 O O . GLU A 1 415 ? -5.022 21.040 -24.247 1.00 43.03 415 GLU A O 1
ATOM 3115 N N . PHE A 1 416 ? -3.566 19.367 -23.980 1.00 44.81 416 PHE A N 1
ATOM 3116 C CA . PHE A 1 416 ? -4.507 18.318 -24.410 1.00 44.81 416 PHE A CA 1
ATOM 3117 C C . PHE A 1 416 ? -5.690 18.154 -23.439 1.00 44.81 416 PHE A C 1
ATOM 3119 O O . PHE A 1 416 ? -6.837 18.006 -23.863 1.00 44.81 416 PHE A O 1
ATOM 3126 N N . GLY A 1 417 ? -5.428 18.256 -22.130 1.00 43.28 417 GLY A N 1
ATOM 3127 C CA . GLY A 1 417 ? -6.476 18.282 -21.104 1.00 43.28 417 GLY A CA 1
ATOM 3128 C C . GLY A 1 417 ? -7.413 19.485 -21.254 1.00 43.28 417 GLY A C 1
ATOM 3129 O O . GLY A 1 417 ? -8.628 19.325 -21.188 1.00 43.28 417 GLY A O 1
ATOM 3130 N N . ARG A 1 418 ? -6.860 20.669 -21.564 1.00 40.22 418 ARG A N 1
ATOM 3131 C CA . ARG A 1 418 ? -7.650 21.884 -21.827 1.00 40.22 418 ARG A CA 1
ATOM 3132 C C . ARG A 1 418 ? -8.387 21.825 -23.162 1.00 40.22 418 ARG A C 1
ATOM 3134 O O . ARG A 1 418 ? -9.497 22.334 -23.250 1.00 40.22 418 ARG A O 1
ATOM 3141 N N . LEU A 1 419 ? -7.810 21.188 -24.184 1.00 39.69 419 LEU A N 1
ATOM 3142 C CA . LEU A 1 419 ? -8.458 21.024 -25.482 1.00 39.69 419 LEU A CA 1
ATOM 3143 C C . LEU A 1 419 ? -9.693 20.123 -25.350 1.00 39.69 419 LEU A C 1
ATOM 3145 O O . LEU A 1 419 ? -10.765 20.501 -25.806 1.00 39.69 419 LEU A O 1
ATOM 3149 N N . LEU A 1 420 ? -9.583 18.999 -24.634 1.00 41.69 420 LEU A N 1
ATOM 3150 C CA . LEU A 1 420 ? -10.707 18.100 -24.330 1.00 41.69 420 LEU A CA 1
ATOM 3151 C C . LEU A 1 420 ? -11.792 18.733 -23.441 1.00 41.69 420 LEU A C 1
ATOM 3153 O O . LEU A 1 420 ? -12.951 18.322 -23.521 1.00 41.69 420 LEU A O 1
ATOM 3157 N N . GLU A 1 421 ? -11.432 19.706 -22.601 1.00 42.03 421 GLU A N 1
ATOM 3158 C CA . GLU A 1 421 ? -12.371 20.537 -21.827 1.00 42.03 421 GLU A CA 1
ATOM 3159 C C . GLU A 1 421 ? -12.995 21.666 -22.665 1.00 42.03 421 GLU A C 1
ATOM 3161 O O . GLU A 1 421 ? -14.082 22.139 -22.343 1.00 42.03 421 GLU A O 1
ATOM 3166 N N . SER A 1 422 ? -12.333 22.080 -23.750 1.00 43.38 422 SER A N 1
ATOM 3167 C CA . SER A 1 422 ? -12.797 23.125 -24.673 1.00 43.38 422 SER A CA 1
ATOM 3168 C C . SER A 1 422 ? -13.675 22.612 -25.819 1.00 43.38 422 SER A C 1
ATOM 3170 O O . SER A 1 422 ? -14.267 23.419 -26.535 1.00 43.38 422 SER A O 1
ATOM 3172 N N . ILE A 1 423 ? -13.774 21.289 -26.000 1.00 45.72 423 ILE A N 1
ATOM 3173 C CA . ILE A 1 423 ? -14.701 20.678 -26.956 1.00 45.72 423 ILE A CA 1
ATOM 3174 C C . ILE A 1 423 ? -16.124 20.853 -26.403 1.00 45.72 423 ILE A C 1
ATOM 3176 O O . ILE A 1 423 ? -16.418 20.315 -25.333 1.00 45.72 423 ILE A O 1
ATOM 3180 N N . PRO A 1 424 ? -17.016 21.586 -27.098 1.00 43.44 424 PRO A N 1
ATOM 3181 C CA . PRO A 1 424 ? -18.404 21.733 -26.675 1.00 43.44 424 PRO A CA 1
ATOM 3182 C C . PRO A 1 424 ? -19.064 20.359 -26.539 1.00 43.44 424 PRO A C 1
ATOM 3184 O O . PRO A 1 424 ? -18.866 19.502 -27.400 1.00 43.44 424 PRO A O 1
ATOM 3187 N N . ASP A 1 425 ? -19.893 20.155 -25.510 1.00 50.94 425 ASP A N 1
ATOM 3188 C CA . ASP A 1 425 ? -20.539 18.857 -25.235 1.00 50.94 425 ASP A CA 1
ATOM 3189 C C . ASP A 1 425 ? -21.344 18.295 -26.428 1.00 50.94 425 ASP A C 1
ATOM 3191 O O . ASP A 1 425 ? -21.554 17.090 -26.519 1.00 50.94 425 ASP A O 1
ATOM 3195 N N . ALA A 1 426 ? -21.714 19.142 -27.394 1.00 44.78 426 ALA A N 1
ATOM 3196 C CA . ALA A 1 426 ? -22.365 18.758 -28.646 1.00 44.78 426 ALA A CA 1
ATOM 3197 C C . ALA A 1 426 ? -21.510 17.875 -29.588 1.00 44.78 426 ALA A C 1
ATOM 3199 O O . ALA A 1 426 ? -22.052 17.335 -30.544 1.00 44.78 426 ALA A O 1
ATOM 3200 N N . LEU A 1 427 ? -20.201 17.727 -29.345 1.00 44.59 427 LEU A N 1
ATOM 3201 C CA . LEU A 1 427 ? -19.292 16.874 -30.132 1.00 44.59 427 LEU A CA 1
ATOM 3202 C C . LEU A 1 427 ? -18.876 15.585 -29.395 1.00 44.59 427 LEU A C 1
ATOM 3204 O O . LEU A 1 427 ? -17.989 14.874 -29.858 1.00 44.59 427 LEU A O 1
ATOM 3208 N N . ARG A 1 428 ? -19.480 15.280 -28.236 1.00 49.12 428 ARG A N 1
ATOM 3209 C CA . ARG A 1 428 ? -19.172 14.079 -27.431 1.00 49.12 428 ARG A CA 1
ATOM 3210 C C . ARG A 1 428 ? -20.080 12.876 -27.702 1.00 49.12 428 ARG A C 1
ATOM 3212 O O . ARG A 1 428 ? -19.947 11.871 -27.006 1.00 49.12 428 ARG A O 1
ATOM 3219 N N . SER A 1 429 ? -20.978 12.953 -28.679 1.00 43.88 429 SER A N 1
ATOM 3220 C CA . SER A 1 429 ? -21.867 11.846 -29.035 1.00 43.88 429 SER A CA 1
ATOM 3221 C C . SER A 1 429 ? -21.580 11.276 -30.423 1.00 43.88 429 SER A C 1
ATOM 3223 O O . SER A 1 429 ? -21.536 12.016 -31.403 1.00 43.88 429 SER A O 1
ATOM 3225 N N . ASP A 1 430 ? -21.535 9.946 -30.411 1.00 36.28 430 ASP A N 1
ATOM 3226 C CA . ASP A 1 430 ? -21.751 8.958 -31.468 1.00 36.28 430 ASP A CA 1
ATOM 3227 C C . ASP A 1 430 ? -20.562 8.494 -32.331 1.00 36.28 430 ASP A C 1
ATOM 3229 O O . ASP A 1 430 ? -19.861 9.262 -32.980 1.00 36.28 430 ASP A O 1
ATOM 3233 N N . GLU A 1 431 ? -20.396 7.168 -32.242 1.00 40.38 431 GLU A N 1
ATOM 3234 C CA . GLU A 1 431 ? -19.671 6.190 -33.059 1.00 40.38 431 GLU A CA 1
ATOM 3235 C C . GLU A 1 431 ? -19.090 6.665 -34.403 1.00 40.38 431 GLU A C 1
ATOM 3237 O O . GLU A 1 431 ? -19.829 6.972 -35.334 1.00 40.38 431 GLU A O 1
ATOM 3242 N N . GLU A 1 432 ? -17.763 6.574 -34.518 1.00 31.59 432 GLU A N 1
ATOM 3243 C CA . GLU A 1 432 ? -16.962 5.830 -35.518 1.00 31.59 432 GLU A CA 1
ATOM 3244 C C . GLU A 1 432 ? -15.503 5.774 -35.018 1.00 31.59 432 GLU A C 1
ATOM 3246 O O . GLU A 1 432 ? -14.738 4.900 -35.492 1.00 31.59 432 GLU A O 1
#

pLDDT: mean 72.63, std 26.3, range [22.55, 98.81]

InterPro domains:
  IPR001406 Pseudouridine synthase I, TruA [MF_00171] (133-396)
  IPR001406 Pseudouridine synthase I, TruA [PTHR11142] (125-402)
  IPR001406 Pseudouridine synthase I, TruA [TIGR00071] (137-367)
  IPR001406 Pseudouridine synthase I, TruA [cd02570] (137-396)
  IPR020094 Pseudouridine synthase TruA/RsuA/RluB/E/F, N-terminal [G3DSA:3.30.70.580] (132-238)
  IPR020095 Pseudouridine synthase I, TruA, C-terminal [G3DSA:3.30.70.660] (241-398)
  IPR020097 Pseudouridine synthase I, TruA, alpha/beta domain [PF01416] (140-226)
  IPR020097 Pseudouridine synthase I, TruA, alpha/beta domain [PF01416] (277-397)
  IPR020103 Pseudouridine synthase, catalytic domain superfamily [SSF55120] (132-400)
  IPR037185 Multidrug transporter EmrE superfamily [SSF103481] (2-62)

Secondary structure (DSSP, 8-state):
-HHHHHHHHS-HHHHHHHHHHHHHHHHHHHHHHHHTT---STHHHHHHHHHHHHHHHHHHTPPPP-------------------PPPP--------------PPP-----HHHHHHHHHHHHHHHHHHTT-SEEEEEEEEE--TTSS-SS-BTTB--HHHHHHHHHHHHHT--HHHH--EESSPPPTT-EEEEEEEEEEESS---HHHHHHHHHHHS-TTEEEEEEEE--TT--TTTSEEEEEEEEEEEESSS--TTTTTTSEEE-SPP-HHHHHHHHHTTSEEEE-GGGSB--EETTEE-----EEEEEEEEEEEPPTTTSTTEEEEEEEES---TTHHHHHHHHHHHHHTTSS-TTHHHHHHHHGGGSPP-TTSSBSSSPPPPGGGEEEEEEEE-TTTS-TT-TT-TTS-HHHHHHHHHHS-GGGS----